Protein AF-A0A8W8JPR8-F1 (afdb_monomer_lite)

pLDDT: mean 75.09, std 22.69, range [20.78, 97.81]

Organism: Magallana gigas (NCBI:txid29159)

Radius of gyration: 31.52 Å; chains: 1; bounding box: 97×82×87 Å

InterPro domains:
  IPR027417 P-loop containing nucleoside triphosphate hydrolase [G3DSA:3.40.50.300] (199-331)
  IPR027417 P-loop containing nucleoside triphosphate hydrolase [SSF52540] (214-284)
  IPR049050 Novel STAND NTPase 3 [PF20720] (207-362)

Secondary structure (DSSP, 8-state):
-HHHHHHHHHTTS-PEESSSSS-EEEESS--SSHHHHHHHHHHTT-BTTB-EEEEEBTTSSSEEEEE-SSS--EEPTTEEEEE-TTT--EEEEE-TTSSS-S-SS-EEGGGGGGS---------S---------------------------------------------------------PPPPPPPPHHHHHHHHHHHHHHTT----HHHHHHHHHHTT-SEEEEEE-TTSSHHHHHHHHHHHHHHTTPEEEEESSHHHHHHHHHTSSSTTS-EEEEESSTT-SSS--HHHHHHHHHTHHHHHHHHHHS-EEEEEEEEHHHHT-TTGGGTTS-GGGEEETTSTTTSPPHHHHHHHHHHH--TT--THHHHHHHTT--SSHHHHHHHHHH-SGGGS-HHHHHHSHHHHHHHHHHHHHHH-HHHHHHHHHHHHTTT-EEGGGGGSTTHHHHHHHHHHHHTT--TT--HHHHHHHHHHTBTTTEEEETTEEEESSHHHHHHHHHHHHHH-HHHHHHHS-HHHHHHHEEETT--S---TT-EEES-HHHHHHHHHHHHTSTTHHHHHT-GGGGSTTSTTTSS-TT-HHHHHHT-HHHHHHHTT-HHHHHHHHHHHHHHHHHHHHHHT-

Foldseek 3Di:
DVVVVVLVVQVVPWDFDPQAPFTKTFDQWDDQDLVSLVSVCVSQVADQQFDWAWAAEPVNPTIMIDGHRHNWDKQAQQWGWYAYRNHRDIDIDRCVQFPAQGHRHIDIRSVSSVGTDDDDDDDPDDDDDDDDDDDDDDDDDDDDDDDDDDDDDDDDDDDDDDDDDDDDDDDDDDDDDDDDDDDDDDDDDDPVNVLVLVVLVVLLLLDDDFPLLVVLLVLQVPDQEAEEEEAFLLCLLNSLSNSLVVVVVVVEAEDEDAAVVRVLVVLVVVPHFVGQYEYEYEQNQDPPAGNVVRVVVCVVCVVVVVVCVVPGNHHYYHYHYPRRCPDPSNVVVCVPVSRYRHCCPPSNFQDLVNLVSLLVSLDDPDDPCPVCSVVLSPQRHSSSVLSQQCSQDVVSVPDSNCCSPPVLVVLLVVLVVCLPVPLLLNLLLQLCQLVVFKDQLVCCPPPDPSVVSSQVSCVVSVHDNPDRSVSNVVSQVNCDRNFWHDDPRIIGGPGVSSNLSSLLSCCLVCVLVCLQRGDLLCCLNAEDEPPPPDPDDVRHRYDPDPASNLVSLVVCCPHPCVLSSLSRPNLQDPVCLPPRDDPPQPLSNQCSPPCNSVVCVVPPVSSVVSSVVSVVVVVVVVVVVVD

Sequence (627 aa):
MGTLLFSILLLYESRKLEGYKFPVYSTEFCPRNQTEWDERSSAINCTETNGYMCLPNEQRTELIEFCYIDPFAWVEEGVCLYLIKGSSRINGYNCVQFISGCPTSSHRSSESYICLAADKRRSQENEYSERSPFIDRNTDSMEKGIGIDSAQGRASCKRSSDDDTHASGELKPFHEKNEQNKLDPIREESQLDQAVFEDWKDIDSKFIETNACKKVESLIQKENLVIVVGNSGSGKSATIQHIALKYRNEGWVVKKANELKDAIDAFKSNNVLENQTLFVLDDPIGKESFDEQAYKSWKIYEDDLKSCFKKFKCKMLFSCRKCVQSDKNAMGLFKNESNIVDIDADDCKLRYDEKRKIWNKYKSNNTSFEIYLTEIIKNDAYFPLLCKLFFSDEENQKDVLHFFKEPVEEFKKEIEYYKRSSKDKFCALVLLVLFNNELCVSDLQNEGNSEQMYKLALKLCGMEDCTAPSTIRGALETLHGSYVTKKGDSYQFCHDFVMEVTSYVFGTEYPKVMIQYADIGFLRKRVKLDGCNGQNDQMTIYISDLKVLTERLLKEIVGKDIFDVVLNPCLKLKYVSSDWCDKDDITGQYLLRKDNIVDNMYDLDSFFSLFVFCQVEELTREYNDTL

Structure (mmCIF, N/CA/C/O backbone):
data_AF-A0A8W8JPR8-F1
#
_entry.id   AF-A0A8W8JPR8-F1
#
loop_
_atom_site.group_PDB
_atom_site.id
_atom_site.type_symbol
_atom_site.label_atom_id
_atom_site.label_alt_id
_atom_site.label_comp_id
_atom_site.label_asym_id
_atom_site.label_entity_id
_atom_site.label_seq_id
_atom_site.pdbx_PDB_ins_code
_atom_site.Cartn_x
_atom_site.Cartn_y
_atom_site.Cartn_z
_atom_site.occupancy
_atom_site.B_iso_or_equiv
_atom_site.auth_seq_id
_atom_site.auth_comp_id
_atom_site.auth_asym_id
_atom_site.auth_atom_id
_atom_site.pdbx_PDB_model_num
ATOM 1 N N . MET A 1 1 ? -63.815 -26.150 -15.080 1.00 37.53 1 MET A N 1
ATOM 2 C CA . MET A 1 1 ? -63.724 -26.718 -13.714 1.00 37.53 1 MET A CA 1
ATOM 3 C C . MET A 1 1 ? -62.316 -27.226 -13.393 1.00 37.53 1 MET A C 1
ATOM 5 O O . MET A 1 1 ? -61.872 -26.963 -12.290 1.00 37.53 1 MET A O 1
ATOM 9 N N . GLY A 1 2 ? -61.587 -27.872 -14.320 1.00 38.06 2 GLY A N 1
ATOM 10 C CA . GLY A 1 2 ? -60.217 -28.363 -14.063 1.00 38.06 2 GLY A CA 1
ATOM 11 C C . GLY A 1 2 ? -59.108 -27.298 -13.974 1.00 38.06 2 GLY A C 1
ATOM 12 O O . GLY A 1 2 ? -58.177 -27.472 -13.202 1.00 38.06 2 GLY A O 1
ATOM 13 N N . THR A 1 3 ? -59.227 -26.168 -14.678 1.00 41.50 3 THR A N 1
ATOM 14 C CA . THR A 1 3 ? -58.217 -25.088 -14.663 1.00 41.50 3 THR A CA 1
ATOM 15 C C . THR A 1 3 ? -58.234 -24.232 -13.396 1.00 41.50 3 THR A C 1
ATOM 17 O O . THR A 1 3 ? -57.186 -23.750 -12.992 1.00 41.50 3 THR A O 1
ATOM 20 N N . LEU A 1 4 ? -59.388 -24.093 -12.729 1.00 38.59 4 LEU A N 1
ATOM 21 C CA . LEU A 1 4 ? -59.518 -23.320 -11.481 1.00 38.59 4 LEU A CA 1
ATOM 22 C C . LEU A 1 4 ? -59.048 -24.101 -10.238 1.00 38.59 4 LEU A C 1
ATOM 24 O O . LEU A 1 4 ? -58.713 -23.505 -9.223 1.00 38.59 4 LEU A O 1
ATOM 28 N N . LEU A 1 5 ? -59.044 -25.439 -10.306 1.00 38.81 5 LEU A N 1
ATOM 29 C CA . LEU A 1 5 ? -58.597 -26.307 -9.209 1.00 38.81 5 LEU A CA 1
ATOM 30 C C . LEU A 1 5 ? -57.065 -26.419 -9.152 1.00 38.81 5 LEU A C 1
ATOM 32 O O . LEU A 1 5 ? -56.518 -26.518 -8.060 1.00 38.81 5 LEU A O 1
ATOM 36 N N . PHE A 1 6 ? -56.373 -26.329 -10.294 1.00 43.84 6 PHE A N 1
ATOM 37 C CA . PHE A 1 6 ? -54.904 -26.351 -10.344 1.00 43.84 6 PHE A CA 1
ATOM 38 C C . PHE A 1 6 ? -54.276 -25.040 -9.834 1.00 43.84 6 PHE A C 1
ATOM 40 O O . PHE A 1 6 ? -53.294 -25.075 -9.097 1.00 43.84 6 PHE A O 1
ATOM 47 N N . SER A 1 7 ? -54.894 -23.887 -10.119 1.00 43.19 7 SER A N 1
ATOM 48 C CA . SER A 1 7 ? -54.434 -22.573 -9.628 1.00 43.19 7 SER A CA 1
ATOM 49 C C . SER A 1 7 ? -54.637 -22.383 -8.117 1.00 43.19 7 SER A C 1
ATOM 51 O O . SER A 1 7 ? -53.882 -21.651 -7.486 1.00 43.19 7 SER A O 1
ATOM 53 N N . ILE A 1 8 ? -55.614 -23.072 -7.511 1.00 45.66 8 ILE A N 1
ATOM 54 C CA . ILE A 1 8 ? -55.824 -23.078 -6.050 1.00 45.66 8 ILE A CA 1
ATOM 55 C C . ILE A 1 8 ? -54.847 -24.036 -5.340 1.00 45.66 8 ILE A C 1
ATOM 57 O O . ILE A 1 8 ? -54.476 -23.781 -4.197 1.00 45.66 8 ILE A O 1
ATOM 61 N N . LEU A 1 9 ? -54.392 -25.105 -6.008 1.00 44.94 9 LEU A N 1
ATOM 62 C CA . LEU A 1 9 ? -53.413 -26.050 -5.453 1.00 44.94 9 LEU A CA 1
ATOM 63 C C . LEU A 1 9 ? -51.983 -25.480 -5.427 1.00 44.94 9 LEU A C 1
ATOM 65 O O . LEU A 1 9 ? -51.290 -25.687 -4.437 1.00 44.94 9 LEU A O 1
ATOM 69 N N . LEU A 1 10 ? -51.566 -24.697 -6.431 1.00 47.81 10 LEU A N 1
ATOM 70 C CA . LEU A 1 10 ? -50.218 -24.098 -6.471 1.00 47.81 10 LEU A CA 1
ATOM 71 C C . LEU A 1 10 ? -49.982 -23.010 -5.403 1.00 47.81 10 LEU A C 1
ATOM 73 O O . LEU A 1 10 ? -48.853 -22.828 -4.961 1.00 47.81 10 LEU A O 1
ATOM 77 N N . LEU A 1 11 ? -51.032 -22.327 -4.929 1.00 46.94 11 LEU A N 1
ATOM 78 C CA . LEU A 1 11 ? -50.925 -21.349 -3.833 1.00 46.94 11 LEU A CA 1
ATOM 79 C C . LEU A 1 11 ? -50.975 -21.986 -2.431 1.00 46.94 11 LEU A C 1
ATOM 81 O O . LEU A 1 11 ? -50.699 -21.302 -1.446 1.00 46.94 11 LEU A O 1
ATOM 85 N N . TYR A 1 12 ? -51.332 -23.272 -2.309 1.00 47.97 12 TYR A N 1
ATOM 86 C CA . TYR A 1 12 ? -51.443 -23.939 -1.003 1.00 47.97 12 TYR A CA 1
ATOM 87 C C . TYR A 1 12 ? -50.077 -24.367 -0.433 1.00 47.97 12 TYR A C 1
ATOM 89 O O . TYR A 1 12 ? -49.952 -24.537 0.778 1.00 47.97 12 TYR A O 1
ATOM 97 N N . GLU A 1 13 ? -49.043 -24.476 -1.274 1.00 51.69 13 GLU A N 1
ATOM 98 C CA . GLU A 1 13 ? -47.676 -24.844 -0.863 1.00 51.69 13 GLU A CA 1
ATOM 99 C C . GLU A 1 13 ? -46.713 -23.646 -0.751 1.00 51.69 13 GLU A C 1
ATOM 101 O O . GLU A 1 13 ? -45.638 -23.765 -0.163 1.00 51.69 13 GLU A O 1
ATOM 106 N N . SER A 1 14 ? -47.094 -22.458 -1.234 1.00 65.94 14 SER A N 1
ATOM 107 C CA . SER A 1 14 ? -46.245 -21.263 -1.184 1.00 65.94 14 SER A CA 1
ATOM 108 C C . SER A 1 14 ? -46.446 -20.477 0.119 1.00 65.94 14 SER A C 1
ATOM 110 O O . SER A 1 14 ? -47.483 -19.839 0.332 1.00 65.94 14 SER A O 1
ATOM 112 N N . ARG A 1 15 ? -45.452 -20.477 1.015 1.00 82.81 15 ARG A N 1
ATOM 113 C CA . ARG A 1 15 ? -45.489 -19.690 2.256 1.00 82.81 15 ARG A CA 1
ATOM 114 C C . ARG A 1 15 ? -44.999 -18.271 1.984 1.00 82.81 15 ARG A C 1
ATOM 116 O O . ARG A 1 15 ? -43.867 -18.070 1.556 1.00 82.81 15 ARG A O 1
ATOM 123 N N . LYS A 1 16 ? -45.808 -17.263 2.319 1.00 89.62 16 LYS A N 1
ATOM 124 C CA . LYS A 1 16 ? -45.351 -15.865 2.314 1.00 89.62 16 LYS A CA 1
ATOM 125 C C . LYS A 1 16 ? -44.248 -15.661 3.360 1.00 89.62 16 LYS A C 1
ATOM 127 O O . LYS A 1 16 ? -44.416 -16.032 4.525 1.00 89.62 16 LYS A O 1
ATOM 132 N N . LEU A 1 17 ? -43.135 -15.064 2.947 1.00 90.62 17 LEU A N 1
ATOM 133 C CA . LEU A 1 17 ? -41.973 -14.808 3.790 1.00 90.62 17 LEU A CA 1
ATOM 134 C C . LEU A 1 17 ? -41.977 -13.370 4.322 1.00 90.62 17 LEU A C 1
ATOM 136 O O . LEU A 1 17 ? -42.262 -12.417 3.600 1.00 90.62 17 LEU A O 1
ATOM 140 N N . GLU A 1 18 ? -41.622 -13.217 5.597 1.00 90.81 18 GLU A N 1
ATOM 141 C CA . GLU A 1 18 ? -41.549 -11.918 6.274 1.00 90.81 18 GLU A CA 1
ATOM 142 C C . GLU A 1 18 ? -40.153 -11.294 6.178 1.00 90.81 18 GLU A C 1
ATOM 144 O O . GLU A 1 18 ? -39.142 -12.004 6.176 1.00 90.81 18 GLU A O 1
ATOM 149 N N . GLY A 1 19 ? -40.094 -9.959 6.190 1.00 87.31 19 GLY A N 1
ATOM 150 C CA . GLY A 1 19 ? -38.847 -9.181 6.203 1.00 87.31 19 GLY A CA 1
ATOM 151 C C . GLY A 1 19 ? -38.368 -8.678 4.838 1.00 87.31 19 GLY A C 1
ATOM 152 O O . GLY A 1 19 ? -37.255 -8.168 4.763 1.00 87.31 19 GLY A O 1
ATOM 153 N N . TYR A 1 20 ? -39.198 -8.802 3.799 1.00 91.81 20 TYR A N 1
ATOM 154 C CA . TYR A 1 20 ? -38.991 -8.207 2.476 1.00 91.81 20 TYR A CA 1
ATOM 155 C C . TYR A 1 20 ? -39.877 -6.961 2.292 1.00 91.81 20 TYR A C 1
ATOM 157 O O . TYR A 1 20 ? -40.916 -6.824 2.937 1.00 91.81 20 TYR A O 1
ATOM 165 N N . LYS A 1 21 ? -39.479 -6.043 1.405 1.00 91.62 21 LYS A N 1
ATOM 166 C CA . LYS A 1 21 ? -40.188 -4.783 1.108 1.00 91.62 21 LYS A CA 1
ATOM 167 C C . LYS A 1 21 ? -41.409 -4.956 0.200 1.00 91.62 21 LYS A C 1
ATOM 169 O O . LYS A 1 21 ? -42.202 -4.029 0.070 1.00 91.62 21 LYS A O 1
ATOM 174 N N . PHE A 1 22 ? -41.555 -6.120 -0.419 1.00 92.00 22 PHE A N 1
ATOM 175 C CA . PHE A 1 22 ? -42.687 -6.512 -1.256 1.00 92.00 22 PHE A CA 1
ATOM 176 C C . PHE A 1 22 ? -43.044 -7.983 -0.980 1.00 92.00 22 PHE A C 1
ATOM 178 O O . PHE A 1 22 ? -42.267 -8.677 -0.320 1.00 92.00 22 PHE A O 1
ATOM 185 N N . PRO A 1 23 ? -44.222 -8.471 -1.415 1.00 93.25 23 PRO A N 1
ATOM 186 C CA . PRO A 1 23 ? -44.606 -9.865 -1.219 1.00 93.25 23 PRO A CA 1
ATOM 187 C C . PRO A 1 23 ? -43.602 -10.830 -1.865 1.00 93.25 23 PRO A C 1
ATOM 189 O O . PRO A 1 23 ? -43.359 -10.761 -3.067 1.00 93.25 23 PRO A O 1
ATOM 192 N N . VAL A 1 24 ? -43.046 -11.726 -1.050 1.00 94.38 24 VAL A N 1
ATOM 193 C CA . VAL A 1 24 ? -42.142 -12.805 -1.465 1.00 94.38 24 VAL A CA 1
ATOM 194 C C . VAL A 1 24 ? -42.699 -14.116 -0.931 1.00 94.38 24 VAL A C 1
ATOM 196 O O . VAL A 1 24 ? -43.128 -14.183 0.226 1.00 94.38 24 VAL A O 1
ATOM 199 N N . TYR A 1 25 ? -42.687 -15.151 -1.761 1.00 93.62 25 TYR A N 1
ATOM 200 C CA . TYR A 1 25 ? -43.230 -16.465 -1.438 1.00 93.62 25 TYR A CA 1
ATOM 201 C C . TYR A 1 25 ? -42.140 -17.522 -1.578 1.00 93.62 25 TYR A C 1
ATOM 203 O O . TYR A 1 25 ? -41.337 -17.453 -2.503 1.00 93.62 25 TYR A O 1
ATOM 211 N N . SER A 1 26 ? -42.082 -18.485 -0.661 1.00 90.88 26 SER A N 1
ATOM 212 C CA . SER A 1 26 ? -41.212 -19.651 -0.809 1.00 90.88 26 SER A CA 1
ATOM 213 C C . SER A 1 26 ? -41.746 -20.577 -1.897 1.00 90.88 26 SER A C 1
ATOM 215 O O . SER A 1 26 ? -42.960 -20.726 -2.047 1.00 90.88 26 SER A O 1
ATOM 217 N N . THR A 1 27 ? -40.851 -21.266 -2.593 1.00 86.50 27 THR A N 1
ATOM 218 C CA . THR A 1 27 ? -41.206 -22.306 -3.556 1.00 86.50 27 THR A CA 1
ATOM 219 C C . THR A 1 27 ? -40.173 -23.429 -3.554 1.00 86.50 27 THR A C 1
ATOM 221 O O . THR A 1 27 ? -39.014 -23.210 -3.210 1.00 86.50 27 THR A O 1
ATOM 224 N N . GLU A 1 28 ? -40.578 -24.642 -3.923 1.00 81.31 28 GLU A N 1
ATOM 225 C CA . GLU A 1 28 ? -39.664 -25.788 -4.008 1.00 81.31 28 GLU A CA 1
ATOM 226 C C . GLU A 1 28 ? -38.867 -25.816 -5.318 1.00 81.31 28 GLU A C 1
ATOM 228 O O . GLU A 1 28 ? -37.748 -26.322 -5.356 1.00 81.31 28 GLU A O 1
ATOM 233 N N . PHE A 1 29 ? -39.418 -25.261 -6.399 1.00 82.50 29 PHE A N 1
ATOM 234 C CA . PHE A 1 29 ? -38.780 -25.230 -7.714 1.00 82.50 29 PHE A CA 1
ATOM 235 C C . PHE A 1 29 ? -39.170 -23.967 -8.475 1.00 82.50 29 PHE A C 1
ATOM 237 O O . PHE A 1 29 ? -40.261 -23.434 -8.284 1.00 82.50 29 PHE A O 1
ATOM 244 N N . CYS A 1 30 ? -38.299 -23.495 -9.366 1.00 86.12 30 CYS A N 1
ATOM 245 C CA . CYS A 1 30 ? -38.617 -22.408 -10.294 1.00 86.12 30 CYS A CA 1
ATOM 246 C C . CYS A 1 30 ? -39.366 -22.923 -11.535 1.00 86.12 30 CYS A C 1
ATOM 248 O O . CYS A 1 30 ? -39.294 -24.122 -11.820 1.00 86.12 30 CYS A O 1
ATOM 250 N N . PRO A 1 31 ? -40.097 -22.058 -12.270 1.00 85.25 31 PRO A N 1
ATOM 251 C CA . PRO A 1 31 ? -40.793 -22.465 -13.490 1.00 85.25 31 PRO A CA 1
ATOM 252 C C . PRO A 1 31 ? -39.848 -23.167 -14.473 1.00 85.25 31 PRO A C 1
ATOM 254 O O . PRO A 1 31 ? -38.724 -22.714 -14.679 1.00 85.25 31 PRO A O 1
ATOM 257 N N . ARG A 1 32 ? -40.298 -24.264 -15.086 1.00 79.94 32 ARG A N 1
ATOM 258 C CA . ARG A 1 32 ? -39.482 -25.111 -15.982 1.00 79.94 32 ARG A CA 1
ATOM 259 C C . ARG A 1 32 ? -39.692 -24.820 -17.463 1.00 79.94 32 ARG A C 1
ATOM 261 O O . ARG A 1 32 ? -38.974 -25.346 -18.307 1.00 79.94 32 ARG A O 1
ATOM 268 N N . ASN A 1 33 ? -40.705 -24.031 -17.793 1.00 80.12 33 ASN A N 1
ATOM 269 C CA . ASN A 1 33 ? -41.030 -23.618 -19.153 1.00 80.12 33 ASN A CA 1
ATOM 270 C C . ASN A 1 33 ? -41.839 -22.311 -19.127 1.00 80.12 33 ASN A C 1
ATOM 272 O O . ASN A 1 33 ? -42.305 -21.885 -18.069 1.00 80.12 33 ASN A O 1
ATOM 276 N N . GLN A 1 34 ? -42.025 -21.700 -20.301 1.00 82.12 34 GLN A N 1
ATOM 277 C CA . GLN A 1 34 ? -42.763 -20.441 -20.445 1.00 82.12 34 GLN A CA 1
ATOM 278 C C . GLN A 1 34 ? -44.205 -20.531 -19.920 1.00 82.12 34 GLN A C 1
ATOM 280 O O . GLN A 1 34 ? -44.670 -19.606 -19.270 1.00 82.12 34 GLN A O 1
ATOM 285 N N . THR A 1 35 ? -44.898 -21.653 -20.134 1.00 86.12 35 THR A N 1
ATOM 286 C CA . THR A 1 35 ? -46.281 -21.827 -19.662 1.00 86.12 35 THR A CA 1
ATOM 287 C C . THR A 1 35 ? -46.368 -21.807 -18.134 1.00 86.12 35 THR A C 1
ATOM 289 O O . THR A 1 35 ? -47.201 -21.093 -17.585 1.00 86.12 35 THR A O 1
ATOM 292 N N . GLU A 1 36 ? -45.477 -22.520 -17.434 1.00 86.12 36 GLU A N 1
ATOM 293 C CA . GLU A 1 36 ? -45.393 -22.468 -15.965 1.00 86.12 36 GLU A CA 1
ATOM 294 C C . GLU A 1 36 ? -45.008 -21.065 -15.470 1.00 86.12 36 GLU A C 1
ATOM 296 O O . GLU A 1 36 ? -45.475 -20.630 -14.417 1.00 86.12 36 GLU A O 1
ATOM 301 N N . TRP A 1 37 ? -44.159 -20.350 -16.217 1.00 88.69 37 TRP A N 1
ATOM 302 C CA . TRP A 1 37 ? -43.776 -18.977 -15.889 1.00 88.69 37 TRP A CA 1
ATOM 303 C C . TRP A 1 37 ? -44.984 -18.037 -15.981 1.00 88.69 37 TRP A C 1
ATOM 305 O O . TRP A 1 37 ? -45.250 -17.303 -15.032 1.00 88.69 37 TRP A O 1
ATOM 315 N N . ASP A 1 38 ? -45.761 -18.110 -17.067 1.00 86.12 38 ASP A N 1
ATOM 316 C CA . ASP A 1 38 ? -46.949 -17.276 -17.289 1.00 86.12 38 ASP A CA 1
ATOM 317 C C . ASP A 1 38 ? -48.027 -17.537 -16.225 1.00 86.12 38 ASP A C 1
ATOM 319 O O . ASP A 1 38 ? -48.625 -16.599 -15.684 1.00 86.12 38 ASP A O 1
ATOM 323 N N . GLU A 1 39 ? -48.249 -18.808 -15.874 1.00 88.88 39 GLU A N 1
ATOM 324 C CA . GLU A 1 39 ? -49.196 -19.212 -14.830 1.00 88.88 39 GLU A CA 1
ATOM 325 C C . GLU A 1 39 ? -48.789 -18.678 -13.451 1.00 88.88 39 GLU A C 1
ATOM 327 O O . GLU A 1 39 ? -49.629 -18.134 -12.729 1.00 88.88 39 GLU A O 1
ATOM 332 N N . ARG A 1 40 ? -47.505 -18.782 -13.085 1.00 88.44 40 ARG A N 1
ATOM 333 C CA . ARG A 1 40 ? -47.000 -18.342 -11.773 1.00 88.44 40 ARG A CA 1
ATOM 334 C C . ARG A 1 40 ? -46.888 -16.829 -11.663 1.00 88.44 40 ARG A C 1
ATOM 336 O O . ARG A 1 40 ? -47.297 -16.269 -10.649 1.00 88.44 40 ARG A O 1
ATOM 343 N N . SER A 1 41 ? -46.438 -16.170 -12.726 1.00 90.12 41 SER A N 1
ATOM 344 C CA . SER A 1 41 ? -46.458 -14.712 -12.869 1.00 90.12 41 SER A CA 1
ATOM 345 C C . SER A 1 41 ? -47.869 -14.158 -12.656 1.00 90.12 41 SER A C 1
ATOM 347 O O . SER A 1 41 ? -48.077 -13.270 -11.824 1.00 90.12 41 SER A O 1
ATOM 349 N N . SER A 1 42 ? -48.864 -14.771 -13.306 1.00 89.25 42 SER A N 1
ATOM 350 C CA . SER A 1 42 ? -50.276 -14.408 -13.145 1.00 89.25 42 SER A CA 1
ATOM 351 C C . SER A 1 42 ? -50.798 -14.690 -11.732 1.00 89.25 42 SER A C 1
ATOM 353 O O . SER A 1 42 ? -51.545 -13.881 -11.184 1.00 89.25 42 SER A O 1
ATOM 355 N N . ALA A 1 43 ? -50.396 -15.804 -11.109 1.00 88.19 43 ALA A N 1
ATOM 356 C CA . ALA A 1 43 ? -50.870 -16.206 -9.782 1.00 88.19 43 ALA A CA 1
ATOM 357 C C . ALA A 1 43 ? -50.479 -15.221 -8.665 1.00 88.19 43 ALA A C 1
ATOM 359 O O . ALA A 1 43 ? -51.253 -15.034 -7.723 1.00 88.19 43 ALA A O 1
ATOM 360 N N . ILE A 1 44 ? -49.318 -14.565 -8.774 1.00 90.25 44 ILE A N 1
ATOM 361 C CA . ILE A 1 44 ? -48.869 -13.537 -7.818 1.00 90.25 44 ILE A CA 1
ATOM 362 C C . ILE A 1 44 ? -49.046 -12.095 -8.329 1.00 90.25 44 ILE A C 1
ATOM 364 O O . ILE A 1 44 ? -48.582 -11.158 -7.680 1.00 90.25 44 ILE A O 1
ATOM 368 N N . ASN A 1 45 ? -49.798 -11.905 -9.422 1.00 91.06 45 ASN A N 1
ATOM 369 C CA . ASN A 1 45 ? -50.133 -10.615 -10.043 1.00 91.06 45 ASN A CA 1
ATOM 370 C C . ASN A 1 45 ? -48.914 -9.784 -10.490 1.00 91.06 45 ASN A C 1
ATOM 372 O O . ASN A 1 45 ? -48.887 -8.561 -10.307 1.00 91.06 45 ASN A O 1
ATOM 376 N N . CYS A 1 46 ? -47.908 -10.431 -11.075 1.00 90.69 46 CYS A N 1
ATOM 377 C CA . CYS A 1 46 ? -46.840 -9.715 -11.767 1.00 90.69 46 CYS A CA 1
ATOM 378 C C . CYS A 1 46 ? -47.346 -9.180 -13.117 1.00 90.69 46 CYS A C 1
ATOM 380 O O . CYS A 1 46 ? -48.267 -9.728 -13.723 1.00 90.69 46 CYS A O 1
ATOM 382 N N . THR A 1 47 ? -46.757 -8.086 -13.586 1.00 87.94 47 THR A N 1
ATOM 383 C CA . THR A 1 47 ? -47.107 -7.390 -14.834 1.00 87.94 47 THR A CA 1
ATOM 384 C C . THR A 1 47 ? -45.844 -7.115 -15.643 1.00 87.94 47 THR A C 1
ATOM 386 O O 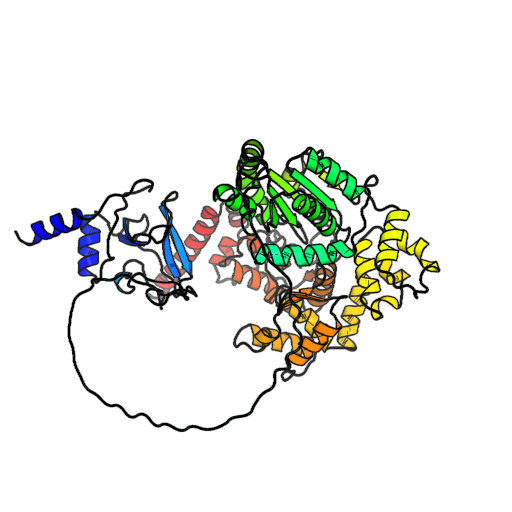. THR A 1 47 ? -44.730 -7.328 -15.168 1.00 87.94 47 THR A O 1
ATOM 389 N N . GLU A 1 48 ? -45.999 -6.580 -16.853 1.00 78.00 48 GLU A N 1
ATOM 390 C CA . GLU A 1 48 ? -44.870 -6.195 -17.710 1.00 78.00 48 GLU A CA 1
ATOM 391 C C . GLU A 1 48 ? -43.939 -5.156 -17.063 1.00 78.00 48 GLU A C 1
ATOM 393 O O . GLU A 1 48 ? -42.764 -5.094 -17.406 1.00 78.00 48 GLU A O 1
ATOM 398 N N . THR A 1 49 ? -44.431 -4.357 -16.108 1.00 80.94 49 THR A N 1
ATOM 399 C CA . THR A 1 49 ? -43.621 -3.351 -15.400 1.00 80.94 49 THR A CA 1
ATOM 400 C C . THR A 1 49 ? -43.052 -3.836 -14.068 1.00 80.94 49 THR A C 1
ATOM 402 O O . THR A 1 49 ? -42.186 -3.170 -13.518 1.00 80.94 49 THR A O 1
ATOM 405 N N . ASN A 1 50 ? -43.531 -4.964 -13.533 1.00 87.00 50 ASN A N 1
ATOM 406 C CA . ASN A 1 50 ? -43.023 -5.572 -12.301 1.00 87.00 50 ASN A CA 1
ATOM 407 C C . ASN A 1 50 ? -42.827 -7.082 -12.506 1.00 87.00 50 ASN A C 1
ATOM 409 O O . ASN A 1 50 ? -43.707 -7.893 -12.209 1.00 87.00 50 ASN A O 1
ATOM 413 N N . GLY A 1 51 ? -41.678 -7.440 -13.077 1.00 88.00 51 GLY A N 1
ATOM 414 C CA . GLY A 1 51 ? -41.426 -8.762 -13.633 1.00 88.00 51 GLY A CA 1
ATOM 415 C C . GLY A 1 51 ? -41.426 -9.874 -12.592 1.00 88.00 51 GLY A C 1
ATOM 416 O O . GLY A 1 51 ? -40.888 -9.717 -11.493 1.00 88.00 51 GLY A O 1
ATOM 417 N N . TYR A 1 52 ? -41.995 -11.024 -12.955 1.00 92.38 52 TYR A N 1
ATOM 418 C CA . TYR A 1 52 ? -41.890 -12.235 -12.148 1.00 92.38 52 TYR A CA 1
ATOM 419 C C . TYR A 1 52 ? -40.445 -12.733 -12.116 1.00 92.38 52 TYR A C 1
ATOM 421 O O . TYR A 1 52 ? -39.779 -12.848 -13.150 1.00 92.38 52 TYR A O 1
ATOM 429 N N . MET A 1 53 ? -39.975 -13.084 -10.923 1.00 90.69 53 MET A N 1
ATOM 430 C CA . MET A 1 53 ? -38.675 -13.704 -10.719 1.00 90.69 53 MET A CA 1
ATOM 431 C C . MET A 1 53 ? -38.788 -14.879 -9.762 1.00 90.69 53 MET A C 1
ATOM 433 O O . MET A 1 53 ? -39.525 -14.821 -8.780 1.00 90.69 53 MET A O 1
ATOM 437 N N . CYS A 1 54 ? -38.001 -15.918 -10.035 1.00 89.75 54 CYS A N 1
ATOM 438 C CA . CYS A 1 54 ? -37.777 -17.026 -9.120 1.00 89.75 54 CYS A CA 1
ATOM 439 C C . CYS A 1 54 ? -36.274 -17.220 -8.932 1.00 89.75 54 CYS A C 1
ATOM 441 O O . CYS A 1 54 ? -35.565 -17.504 -9.896 1.00 89.75 54 CYS A O 1
ATOM 443 N N . LEU A 1 55 ? -35.786 -17.002 -7.711 1.00 89.50 55 LEU A N 1
ATOM 444 C CA . LEU A 1 55 ? -34.363 -16.976 -7.364 1.00 89.50 55 LEU A CA 1
ATOM 445 C C . LEU A 1 55 ? -34.145 -17.577 -5.964 1.00 89.50 55 LEU A C 1
ATOM 447 O O . LEU A 1 55 ? -35.086 -17.648 -5.179 1.00 89.50 55 LEU A O 1
ATOM 451 N N . PRO A 1 56 ? -32.919 -17.974 -5.593 1.00 87.50 56 PRO A N 1
ATOM 452 C CA . PRO A 1 56 ? -32.582 -18.286 -4.207 1.00 87.50 56 PRO A CA 1
ATOM 453 C C . PRO A 1 56 ? -32.726 -17.079 -3.265 1.00 87.50 56 PRO A C 1
ATOM 455 O O . PRO A 1 56 ? -32.502 -15.924 -3.651 1.00 87.50 56 PRO A O 1
ATOM 458 N N . ASN A 1 57 ? -33.025 -17.347 -1.993 1.00 84.81 57 ASN A N 1
ATOM 459 C CA . ASN A 1 57 ? -32.905 -16.350 -0.929 1.00 84.81 57 ASN A CA 1
ATOM 460 C C . ASN A 1 57 ? -31.423 -15.983 -0.660 1.00 84.81 57 ASN A C 1
ATOM 462 O O . ASN A 1 57 ? -30.493 -16.647 -1.121 1.00 84.81 57 ASN A O 1
ATOM 466 N N . GLU A 1 58 ? -31.188 -14.933 0.131 1.00 86.44 58 GLU A N 1
ATOM 467 C CA . GLU A 1 58 ? -29.845 -14.445 0.496 1.00 86.44 58 GLU A CA 1
ATOM 468 C C . GLU A 1 58 ? -28.897 -15.522 1.047 1.00 86.44 58 GLU A C 1
ATOM 470 O O . GLU A 1 58 ? -27.692 -15.494 0.791 1.00 86.44 58 GLU A O 1
ATOM 475 N N . GLN A 1 59 ? -29.445 -16.500 1.768 1.00 82.56 59 GLN A N 1
ATOM 476 C CA . GLN A 1 59 ? -28.691 -17.588 2.393 1.00 82.56 59 GLN A CA 1
ATOM 477 C C . GLN A 1 59 ? -28.546 -18.817 1.486 1.00 82.56 59 GLN A C 1
ATOM 479 O O . GLN A 1 59 ? -27.809 -19.736 1.834 1.00 82.56 59 GLN A O 1
ATOM 484 N N . ARG A 1 60 ? -29.209 -18.825 0.321 1.00 82.00 60 ARG A N 1
ATOM 485 C CA . ARG A 1 60 ? -29.280 -19.936 -0.644 1.00 82.00 60 ARG A CA 1
ATOM 486 C C . ARG A 1 60 ? -29.817 -21.223 -0.021 1.00 82.00 60 ARG A C 1
ATOM 488 O O . ARG A 1 60 ? -29.396 -22.315 -0.385 1.00 82.00 60 ARG A O 1
ATOM 495 N N . THR A 1 61 ? -30.718 -21.080 0.945 1.00 80.38 61 THR A N 1
ATOM 496 C CA . THR A 1 61 ? -31.330 -22.195 1.676 1.00 80.38 61 THR A CA 1
ATOM 497 C C . THR A 1 61 ? -32.708 -22.566 1.140 1.00 80.38 61 THR A C 1
ATOM 499 O O . THR A 1 61 ? -33.144 -23.692 1.351 1.00 80.38 61 THR A O 1
ATOM 502 N N . GLU A 1 62 ? -33.386 -21.651 0.443 1.00 83.31 62 GLU A N 1
ATOM 503 C CA . GLU A 1 62 ? -34.688 -21.888 -0.187 1.00 83.31 62 GLU A CA 1
ATOM 504 C C . GLU A 1 62 ? -34.819 -21.075 -1.486 1.00 83.31 62 GLU A C 1
ATOM 506 O O . GLU A 1 62 ? -34.171 -20.029 -1.641 1.00 83.31 62 GLU A O 1
ATOM 511 N N . LEU A 1 63 ? -35.654 -21.550 -2.414 1.00 88.19 63 LEU A N 1
ATOM 512 C CA . LEU A 1 63 ? -36.072 -20.780 -3.584 1.00 88.19 63 LEU A CA 1
ATOM 513 C C . LEU A 1 63 ? -37.278 -19.919 -3.226 1.00 88.19 63 LEU A C 1
ATOM 515 O O . LEU A 1 63 ? -38.137 -20.296 -2.425 1.00 88.19 63 LEU A O 1
ATOM 519 N N . ILE A 1 64 ? -37.333 -18.743 -3.832 1.00 91.88 64 ILE A N 1
ATOM 520 C CA . ILE A 1 64 ? -38.378 -17.759 -3.603 1.00 91.88 64 ILE A CA 1
ATOM 521 C C . ILE A 1 64 ? -38.866 -17.190 -4.926 1.00 91.88 64 ILE A C 1
ATOM 523 O O . ILE A 1 64 ? -38.094 -17.040 -5.871 1.00 91.88 64 ILE A O 1
ATOM 527 N N . GLU A 1 65 ? -40.139 -16.827 -4.966 1.00 93.56 65 GLU A N 1
ATOM 528 C CA . GLU A 1 65 ? -40.772 -16.162 -6.095 1.00 93.56 65 GLU A CA 1
ATOM 529 C C . GLU A 1 65 ? -41.438 -14.849 -5.681 1.00 93.56 65 GLU A C 1
ATOM 531 O O . GLU A 1 65 ? -41.972 -14.714 -4.573 1.00 93.56 65 GLU A O 1
ATOM 536 N N . PHE A 1 66 ? -41.353 -13.850 -6.557 1.00 94.06 66 PHE A N 1
ATOM 537 C CA . PHE A 1 66 ? -41.818 -12.490 -6.291 1.00 94.06 66 PHE A CA 1
ATOM 538 C C . PHE A 1 66 ? -41.974 -11.676 -7.580 1.00 94.06 66 PHE A C 1
ATOM 540 O O . PHE A 1 66 ? -41.392 -12.011 -8.611 1.00 94.06 66 PHE A O 1
ATOM 547 N N . CYS A 1 67 ? -42.722 -10.572 -7.499 1.00 94.06 67 CYS A N 1
ATOM 548 C CA . CYS A 1 67 ? -42.741 -9.541 -8.538 1.00 94.06 67 CYS A CA 1
ATOM 549 C C . CYS A 1 67 ? -41.716 -8.468 -8.186 1.00 94.06 67 CYS A C 1
ATOM 551 O O . CYS A 1 67 ? -41.833 -7.812 -7.145 1.00 94.06 67 CYS A O 1
ATOM 553 N N . TYR A 1 68 ? -40.702 -8.306 -9.024 1.00 92.69 68 TYR A N 1
ATOM 554 C CA . TYR A 1 68 ? -39.658 -7.317 -8.809 1.00 92.69 68 TYR A CA 1
ATOM 555 C C . TYR A 1 68 ? -40.057 -5.956 -9.369 1.00 92.69 68 TYR A C 1
ATOM 557 O O . TYR A 1 68 ? -40.940 -5.865 -10.209 1.00 92.69 68 TYR A O 1
ATOM 565 N N . ILE A 1 69 ? -39.416 -4.889 -8.897 1.00 86.94 69 ILE A N 1
ATOM 566 C CA . ILE A 1 69 ? -39.709 -3.522 -9.357 1.00 86.94 69 ILE A CA 1
ATOM 567 C C . ILE A 1 69 ? -39.322 -3.280 -10.823 1.00 86.94 69 ILE A C 1
ATOM 569 O O . ILE A 1 69 ? -39.860 -2.361 -11.428 1.00 86.94 69 ILE A O 1
ATOM 573 N N . ASP A 1 70 ? -38.431 -4.109 -11.373 1.00 85.50 70 ASP A N 1
ATOM 574 C CA . ASP A 1 70 ? -37.998 -4.044 -12.767 1.00 85.50 70 ASP A CA 1
ATOM 575 C C . ASP A 1 70 ? -38.663 -5.155 -13.608 1.00 85.50 70 ASP A C 1
ATOM 577 O O . ASP A 1 70 ? -38.922 -6.247 -13.086 1.00 85.50 70 ASP A O 1
ATOM 581 N N . PRO A 1 71 ? -38.902 -4.935 -14.917 1.00 83.56 71 PRO A N 1
ATOM 582 C CA . PRO A 1 71 ? -39.482 -5.932 -15.828 1.00 83.56 71 PRO A CA 1
ATOM 583 C C . PRO A 1 71 ? -38.687 -7.242 -15.926 1.00 83.56 71 PRO A C 1
ATOM 585 O O . PRO A 1 71 ? -39.256 -8.315 -16.112 1.00 83.56 71 PRO A O 1
ATOM 588 N N . PHE A 1 72 ? -37.361 -7.158 -15.829 1.00 84.88 72 PHE A N 1
ATOM 589 C CA . PHE A 1 72 ? -36.439 -8.290 -15.809 1.00 84.88 72 PHE A CA 1
ATOM 590 C C . PHE A 1 72 ? -35.085 -7.839 -15.245 1.00 84.88 72 PHE A C 1
ATOM 592 O O . PHE A 1 72 ? -34.775 -6.650 -15.223 1.00 84.88 72 PHE A O 1
ATOM 599 N N . ALA A 1 73 ? -34.260 -8.795 -14.826 1.00 84.69 73 ALA A N 1
ATOM 600 C CA . ALA A 1 73 ? -32.850 -8.591 -14.520 1.00 84.69 73 ALA A CA 1
ATOM 601 C C . ALA A 1 73 ? -31.991 -9.260 -15.600 1.00 84.69 73 ALA A C 1
ATOM 603 O O . ALA A 1 73 ? -32.346 -10.325 -16.108 1.00 84.69 73 ALA A O 1
ATOM 604 N N . TRP A 1 74 ? -30.863 -8.648 -15.951 1.00 84.38 74 TRP A N 1
ATOM 605 C CA . TRP A 1 74 ? -29.849 -9.305 -16.773 1.00 84.38 74 TRP A CA 1
ATOM 606 C C . TRP A 1 74 ? -29.048 -10.282 -15.913 1.00 84.38 74 TRP A C 1
ATOM 608 O O . TRP A 1 74 ? -28.508 -9.906 -14.873 1.00 84.38 74 TRP A O 1
ATOM 618 N N . VAL A 1 75 ? -28.997 -11.540 -16.343 1.00 84.25 75 VAL A N 1
ATOM 619 C CA . VAL A 1 75 ? -28.180 -12.591 -15.739 1.00 84.25 75 VAL A CA 1
ATOM 620 C C . VAL A 1 75 ? -26.929 -12.734 -16.595 1.00 84.25 75 VAL A C 1
ATOM 622 O O . VAL A 1 75 ? -27.039 -13.023 -17.784 1.00 84.25 75 VAL A O 1
ATOM 625 N N . GLU A 1 76 ? -25.754 -12.512 -16.013 1.00 84.94 76 GLU A N 1
ATOM 626 C CA . GLU A 1 76 ? -24.470 -12.693 -16.698 1.00 84.94 76 GLU A CA 1
ATOM 627 C C . GLU A 1 76 ? -24.024 -14.162 -16.678 1.00 84.94 76 GLU A C 1
ATOM 629 O O . GLU A 1 76 ? -24.320 -14.912 -15.742 1.00 84.94 76 GLU A O 1
ATOM 634 N N . GLU A 1 77 ? -23.273 -14.576 -17.700 1.00 85.81 77 GLU A N 1
ATOM 635 C CA . GLU A 1 77 ? -22.562 -15.857 -17.689 1.00 85.81 77 GLU A CA 1
ATOM 636 C C . GLU A 1 77 ? -21.685 -15.991 -16.430 1.00 85.81 77 GLU A C 1
ATOM 638 O O . GLU A 1 77 ? -20.956 -15.076 -16.049 1.00 85.81 77 GLU A O 1
ATOM 643 N N . GLY A 1 78 ? -21.759 -17.140 -15.756 1.00 82.38 78 GLY A N 1
ATOM 644 C CA . GLY A 1 78 ? -20.989 -17.399 -14.542 1.00 82.38 78 GLY A CA 1
ATOM 645 C C . GLY A 1 78 ? -21.541 -16.748 -13.265 1.00 82.38 78 GLY A C 1
ATOM 646 O O . GLY A 1 78 ? -20.928 -16.909 -12.203 1.00 82.38 78 GLY A O 1
ATOM 647 N N . VAL A 1 79 ? -22.683 -16.047 -13.322 1.00 83.56 79 VAL A N 1
ATOM 648 C CA . VAL A 1 79 ? -23.275 -15.328 -12.181 1.00 83.56 79 VAL A CA 1
ATOM 649 C C . VAL A 1 79 ? -24.697 -15.807 -11.885 1.00 83.56 79 VAL A C 1
ATOM 651 O O . VAL A 1 79 ? -25.589 -15.726 -12.719 1.00 83.56 79 VAL A O 1
ATOM 654 N N . CYS A 1 80 ? -24.944 -16.234 -10.647 1.00 84.94 80 CYS A N 1
ATOM 655 C CA . CYS A 1 80 ? -26.287 -16.546 -10.154 1.00 84.94 80 CYS A CA 1
ATOM 656 C C . CYS A 1 80 ? -26.848 -15.374 -9.345 1.00 84.94 80 CYS A C 1
ATOM 658 O O . CYS A 1 80 ? -26.166 -14.830 -8.473 1.00 84.94 80 CYS A O 1
ATOM 660 N N . LEU A 1 81 ? -28.113 -15.030 -9.582 1.00 88.69 81 LEU A N 1
ATOM 661 C CA . LEU A 1 81 ? -28.809 -13.974 -8.848 1.00 88.69 81 LEU A CA 1
ATOM 662 C C . LEU A 1 81 ? -29.461 -14.506 -7.561 1.00 88.69 81 LEU A C 1
ATOM 664 O O . LEU A 1 81 ? -29.823 -15.677 -7.475 1.00 88.69 81 LEU A O 1
ATOM 668 N N . TYR A 1 82 ? -29.626 -13.642 -6.562 1.00 89.81 82 TYR A N 1
ATOM 669 C CA . TYR A 1 82 ? -30.364 -13.907 -5.323 1.00 89.81 82 TYR A CA 1
ATOM 670 C C . TYR A 1 82 ? -30.996 -12.620 -4.774 1.00 89.81 82 TYR A C 1
ATOM 672 O O . TYR A 1 82 ? -30.545 -11.517 -5.093 1.00 89.81 82 TYR A O 1
ATOM 680 N N . LEU A 1 83 ? -32.020 -12.740 -3.921 1.00 90.44 83 LEU A N 1
ATOM 681 C CA . LEU A 1 83 ? -32.672 -11.580 -3.297 1.00 90.44 83 LEU A CA 1
ATOM 682 C C . LEU A 1 83 ? -32.151 -11.332 -1.875 1.00 90.44 83 LEU A C 1
ATOM 684 O O . LEU A 1 83 ? -32.309 -12.176 -0.989 1.00 90.44 83 LEU A O 1
ATOM 688 N N . ILE A 1 84 ? -31.595 -10.142 -1.635 1.00 89.12 84 ILE A N 1
ATOM 689 C CA . ILE A 1 84 ? -31.196 -9.685 -0.296 1.00 89.12 84 ILE A CA 1
ATOM 690 C C . ILE A 1 84 ? -32.448 -9.396 0.529 1.00 89.12 84 ILE A C 1
ATOM 692 O O . ILE A 1 84 ? -33.309 -8.630 0.096 1.00 89.12 84 ILE A O 1
ATOM 696 N N . LYS A 1 85 ? -32.545 -9.935 1.748 1.00 90.06 85 LYS A N 1
ATOM 697 C CA . LYS A 1 85 ? -33.773 -9.835 2.548 1.00 90.06 85 LYS A CA 1
ATOM 698 C C . LYS A 1 85 ? -34.104 -8.395 2.943 1.00 90.06 85 LYS A C 1
ATOM 700 O O . LYS A 1 85 ? -35.138 -7.863 2.543 1.00 90.06 85 LYS A O 1
ATOM 705 N N . GLY A 1 86 ? -33.188 -7.728 3.648 1.00 81.75 86 GLY A N 1
ATOM 706 C CA . GLY A 1 86 ? -33.447 -6.408 4.241 1.00 81.75 86 GLY A CA 1
ATOM 707 C C . GLY A 1 86 ? -33.636 -5.269 3.231 1.00 81.75 86 GLY A C 1
ATOM 708 O O . GLY A 1 86 ? -34.459 -4.378 3.438 1.00 81.75 86 GLY A O 1
ATOM 709 N N . SER A 1 87 ? -32.893 -5.281 2.121 1.00 89.00 87 SER A N 1
ATOM 710 C CA . SER A 1 87 ? -33.035 -4.266 1.069 1.00 89.00 87 SER A CA 1
ATOM 711 C C . SER A 1 87 ? -34.068 -4.646 0.010 1.00 89.00 87 SER A C 1
ATOM 713 O O . SER A 1 87 ? -34.578 -3.738 -0.650 1.00 89.00 87 SER A O 1
ATOM 715 N N . SER A 1 88 ? -34.372 -5.945 -0.126 1.00 89.94 88 SER A N 1
ATOM 716 C CA . SER A 1 88 ? -35.159 -6.533 -1.218 1.00 89.94 88 SER A CA 1
ATOM 717 C C . SER A 1 88 ? -34.637 -6.127 -2.594 1.00 89.94 88 SER A C 1
ATOM 719 O O . SER A 1 88 ? -35.412 -5.877 -3.509 1.00 89.94 88 SER A O 1
ATOM 721 N N . ARG A 1 89 ? -33.306 -6.036 -2.715 1.00 91.06 89 ARG A N 1
ATOM 722 C CA . ARG A 1 89 ? -32.598 -5.834 -3.980 1.00 91.06 89 ARG A CA 1
ATOM 723 C C . ARG A 1 89 ? -31.960 -7.134 -4.437 1.00 91.06 89 ARG A C 1
ATOM 725 O O . ARG A 1 89 ? -31.491 -7.926 -3.614 1.00 91.06 89 ARG A O 1
ATOM 732 N N . ILE A 1 90 ? -31.942 -7.321 -5.747 1.00 88.38 90 ILE A N 1
ATOM 733 C CA . ILE A 1 90 ? -31.244 -8.432 -6.382 1.00 88.38 90 ILE A CA 1
ATOM 734 C C . ILE A 1 90 ? -29.742 -8.177 -6.316 1.00 88.38 90 ILE A C 1
ATOM 736 O O . ILE A 1 90 ? -29.286 -7.044 -6.467 1.00 88.38 90 ILE A O 1
ATOM 740 N N . ASN A 1 91 ? -28.980 -9.236 -6.078 1.00 87.06 91 ASN A N 1
ATOM 741 C CA . ASN A 1 91 ? -27.531 -9.226 -6.175 1.00 87.06 91 ASN A CA 1
ATOM 742 C C . ASN A 1 91 ? -27.046 -10.510 -6.860 1.00 87.06 91 ASN A C 1
ATOM 744 O O . ASN A 1 91 ? -27.785 -11.491 -6.936 1.00 87.06 91 ASN A O 1
ATOM 748 N N . GLY A 1 92 ? -25.817 -10.494 -7.364 1.00 86.38 92 GLY A N 1
ATOM 749 C CA . GLY A 1 92 ? -25.182 -11.621 -8.035 1.00 86.38 92 GLY A CA 1
ATOM 750 C C . GLY A 1 92 ? -24.092 -12.266 -7.184 1.00 86.38 92 GLY A C 1
ATOM 751 O O . GLY A 1 92 ? -23.499 -11.643 -6.304 1.00 86.38 92 GLY A O 1
ATOM 752 N N . TYR A 1 93 ? -23.797 -13.531 -7.457 1.00 81.69 93 TYR A N 1
ATOM 753 C CA . TYR A 1 93 ? -22.572 -14.176 -6.997 1.00 81.69 93 TYR A CA 1
ATOM 754 C C . TYR A 1 93 ? -21.971 -15.040 -8.102 1.00 81.69 93 TYR A C 1
ATOM 756 O O . TYR A 1 93 ? -22.697 -15.671 -8.867 1.00 81.69 93 TYR A O 1
ATOM 764 N N . ASN A 1 94 ? -20.640 -15.123 -8.134 1.00 84.06 94 ASN A N 1
ATOM 765 C CA . ASN A 1 94 ? -19.934 -16.002 -9.059 1.00 84.06 94 ASN A CA 1
ATOM 766 C C . ASN A 1 94 ? -20.206 -17.475 -8.705 1.00 84.06 94 ASN A C 1
ATOM 768 O O . ASN A 1 94 ? -19.869 -17.936 -7.608 1.00 84.06 94 ASN A O 1
ATOM 772 N N . CYS A 1 95 ? -20.833 -18.195 -9.630 1.00 80.25 95 CYS A N 1
ATOM 773 C CA . CYS A 1 95 ? -21.238 -19.587 -9.477 1.00 80.25 95 CYS A CA 1
ATOM 774 C C . CYS A 1 95 ? -20.415 -20.557 -10.328 1.00 80.25 95 CYS A C 1
ATOM 776 O O . CYS A 1 95 ? -20.755 -21.734 -10.361 1.00 80.25 95 CYS A O 1
ATOM 778 N N . VAL A 1 96 ? -19.337 -20.119 -10.991 1.00 81.56 96 VAL A N 1
ATOM 779 C CA . VAL A 1 96 ? -18.567 -20.943 -11.951 1.00 81.56 96 VAL A CA 1
ATOM 780 C C . VAL A 1 96 ? -18.044 -22.242 -11.321 1.00 81.56 96 VAL A C 1
ATOM 782 O O . VAL A 1 96 ? -17.852 -23.245 -11.998 1.00 81.56 96 VAL A O 1
ATOM 785 N N . GLN A 1 97 ? -17.856 -22.258 -10.000 1.00 78.25 97 GLN A N 1
ATOM 786 C CA . GLN A 1 97 ? -17.426 -23.441 -9.250 1.00 78.25 97 GLN A CA 1
ATOM 787 C C . GLN A 1 97 ? -18.557 -24.432 -8.911 1.00 78.25 97 GLN A C 1
ATOM 789 O O . GLN A 1 97 ? -18.312 -25.422 -8.218 1.00 78.25 97 GLN A O 1
ATOM 794 N N . PHE A 1 98 ? -19.800 -24.163 -9.313 1.00 72.38 98 PHE A N 1
ATOM 795 C CA . PHE A 1 98 ? -20.941 -25.033 -9.035 1.00 72.38 98 PHE A CA 1
ATOM 796 C C . PHE A 1 98 ? -20.966 -26.192 -10.029 1.00 72.38 98 PHE A C 1
ATOM 798 O O . PHE A 1 98 ? -20.658 -26.024 -11.204 1.00 72.38 98 PHE A O 1
ATOM 805 N N . ILE A 1 99 ? -21.361 -27.375 -9.556 1.00 66.44 99 ILE A N 1
ATOM 806 C CA . ILE A 1 99 ? -21.425 -28.590 -10.384 1.00 66.44 99 ILE A CA 1
ATOM 807 C C . ILE A 1 99 ? -22.495 -28.448 -11.479 1.00 66.44 99 ILE A C 1
ATOM 809 O O . ILE A 1 99 ? -22.325 -28.949 -12.588 1.00 66.44 99 ILE A O 1
ATOM 813 N N . SER A 1 100 ? -23.591 -27.753 -11.174 1.00 68.38 100 SER A N 1
ATOM 814 C CA . SER A 1 100 ? -24.690 -27.493 -12.101 1.00 68.38 100 SER A CA 1
ATOM 815 C C . SER A 1 100 ? -25.493 -26.265 -11.672 1.00 68.38 100 SER A C 1
ATOM 817 O O . SER A 1 100 ? -25.498 -25.891 -10.497 1.00 68.38 100 SER A O 1
ATOM 819 N N . GLY A 1 101 ? -26.209 -25.662 -12.622 1.00 71.94 101 GLY A N 1
ATOM 820 C CA . GLY A 1 101 ? -27.128 -24.551 -12.361 1.00 71.94 101 GLY A CA 1
ATOM 821 C C . GLY A 1 101 ? -26.505 -23.158 -12.384 1.00 71.94 101 GLY A C 1
ATOM 822 O O . GLY A 1 101 ? -27.200 -22.189 -12.098 1.00 71.94 101 GLY A O 1
ATOM 823 N N . CYS A 1 102 ? -25.220 -23.050 -12.727 1.00 79.81 102 CYS A N 1
ATOM 824 C CA . CYS A 1 102 ? -24.608 -21.767 -13.049 1.00 79.81 102 CYS A CA 1
ATOM 825 C C . CYS A 1 102 ? -24.883 -21.410 -14.521 1.00 79.81 102 CYS A C 1
ATOM 827 O O . CYS A 1 102 ? -24.690 -22.279 -15.378 1.00 79.81 102 CYS A O 1
ATOM 829 N N . PRO A 1 103 ? -25.313 -20.176 -14.836 1.00 80.31 103 PRO A N 1
ATOM 830 C CA . PRO A 1 103 ? -25.533 -19.740 -16.211 1.00 80.31 103 PRO A CA 1
ATOM 831 C C . PRO A 1 103 ? -24.290 -19.896 -17.087 1.00 80.31 103 PRO A C 1
ATOM 833 O O . PRO A 1 103 ? -23.226 -19.381 -16.752 1.00 80.31 103 PRO A O 1
ATOM 836 N N . THR A 1 104 ? -24.436 -20.566 -18.231 1.00 80.31 104 THR A N 1
ATOM 837 C CA . THR A 1 104 ? -23.372 -20.737 -19.242 1.00 80.31 104 THR A CA 1
ATOM 838 C C . THR A 1 104 ? -23.434 -19.698 -20.364 1.00 80.31 104 THR A C 1
ATOM 840 O O . THR A 1 104 ? -22.643 -19.753 -21.295 1.00 80.31 104 THR A O 1
ATOM 843 N N . SER A 1 105 ? -24.411 -18.793 -20.318 1.00 82.38 105 SER A N 1
ATOM 844 C CA . SER A 1 105 ? -24.552 -17.662 -21.232 1.00 82.38 105 SER A CA 1
ATOM 845 C C . SER A 1 105 ? -25.406 -16.580 -20.582 1.00 82.38 105 SER A C 1
ATOM 847 O O . SER A 1 105 ? -26.321 -16.886 -19.805 1.00 82.38 105 SER A O 1
ATOM 849 N N . SER A 1 106 ? -25.152 -15.323 -20.933 1.00 83.62 106 SER A N 1
ATOM 850 C CA . SER A 1 106 ? -25.967 -14.208 -20.456 1.00 83.62 106 SER A CA 1
ATOM 851 C C . SER A 1 106 ? -27.388 -14.270 -21.030 1.00 83.62 106 SER A C 1
ATOM 853 O O . SER A 1 106 ? -27.566 -14.530 -22.219 1.00 83.62 106 SER A O 1
ATOM 855 N N . HIS A 1 107 ? -28.401 -14.044 -20.195 1.00 82.00 107 HIS A N 1
ATOM 856 C CA . HIS A 1 107 ? -29.820 -14.131 -20.563 1.00 82.00 107 HIS A CA 1
ATOM 857 C C . HIS A 1 107 ? -30.686 -13.246 -19.653 1.00 82.00 107 HIS A C 1
ATOM 859 O O . HIS A 1 107 ? -30.205 -12.680 -18.667 1.00 82.00 107 HIS A O 1
ATOM 865 N N . ARG A 1 108 ? -31.976 -13.093 -19.972 1.00 83.38 108 ARG A N 1
ATOM 866 C CA . ARG A 1 108 ? -32.910 -12.330 -19.124 1.00 83.38 108 ARG A CA 1
ATOM 867 C C . ARG A 1 108 ? -33.457 -13.202 -18.002 1.00 83.38 108 ARG A C 1
ATOM 869 O O . ARG A 1 108 ? -33.735 -14.375 -18.208 1.00 83.38 108 ARG A O 1
ATOM 876 N N . SER A 1 109 ? -33.753 -12.621 -16.843 1.00 77.75 109 SER A N 1
ATOM 877 C CA . SER A 1 109 ? -34.373 -13.356 -15.730 1.00 77.75 109 SER A CA 1
ATOM 878 C C . SER A 1 109 ? -35.781 -13.889 -16.046 1.00 77.75 109 SER A C 1
ATOM 880 O O . SER A 1 109 ? -36.295 -14.764 -15.354 1.00 77.75 109 SER A O 1
ATOM 882 N N . SER A 1 110 ? -36.436 -13.355 -17.079 1.00 72.56 110 SER A N 1
ATOM 883 C CA . SER A 1 110 ? -37.688 -13.894 -17.627 1.00 72.56 110 SER A CA 1
ATOM 884 C C . SER A 1 110 ? -37.487 -15.226 -18.358 1.00 72.56 110 SER A C 1
ATOM 886 O O . SER A 1 110 ? -38.434 -15.974 -18.556 1.00 72.56 110 SER A O 1
ATOM 888 N N . GLU A 1 111 ? -36.248 -15.537 -18.733 1.00 71.50 111 GLU A N 1
ATOM 889 C CA . GLU A 1 111 ? -35.822 -16.763 -19.411 1.00 71.50 111 GLU A CA 1
ATOM 890 C C . GLU A 1 111 ? -35.170 -17.748 -18.420 1.00 71.50 111 GLU A C 1
ATOM 892 O O . GLU A 1 111 ? -34.643 -18.783 -18.819 1.00 71.50 111 GLU A O 1
ATOM 897 N N . SER A 1 112 ? -35.224 -17.466 -17.109 1.00 60.94 112 SER A N 1
ATOM 898 C CA . SER A 1 112 ? -34.562 -18.255 -16.055 1.00 60.94 112 SER A CA 1
ATOM 899 C C . SER A 1 112 ? -34.998 -19.723 -15.974 1.00 60.94 112 SER A C 1
ATOM 901 O O . SER A 1 112 ? -34.315 -20.512 -15.330 1.00 60.94 112 SER A O 1
ATOM 903 N N . TYR A 1 113 ? -36.078 -20.134 -16.650 1.00 58.03 113 TYR A N 1
ATOM 904 C CA . TYR A 1 113 ? -36.427 -21.553 -16.822 1.00 58.03 113 TYR A CA 1
ATOM 905 C C . TYR A 1 113 ? -35.359 -22.355 -17.593 1.00 58.03 113 TYR A C 1
ATOM 907 O O . TYR A 1 113 ? -35.396 -23.584 -17.603 1.00 58.03 113 TYR A O 1
ATOM 915 N N . ILE A 1 114 ? -34.394 -21.677 -18.221 1.00 48.53 114 ILE A N 1
ATOM 916 C CA . ILE A 1 114 ? -33.239 -22.274 -18.902 1.00 48.53 114 ILE A CA 1
ATOM 917 C C . ILE A 1 114 ? -32.165 -22.748 -17.896 1.00 48.53 114 ILE A C 1
ATOM 919 O O . ILE A 1 114 ? -31.373 -23.632 -18.222 1.00 48.53 114 ILE A O 1
ATOM 923 N N . CYS A 1 115 ? -32.158 -22.238 -16.655 1.00 50.03 115 CYS A N 1
ATOM 924 C CA . CYS A 1 115 ? -31.181 -22.595 -15.619 1.00 50.03 115 CYS A CA 1
ATOM 925 C C . CYS A 1 115 ? -31.854 -23.246 -14.393 1.00 50.03 115 CYS A C 1
ATOM 927 O O . CYS A 1 115 ? -32.523 -22.587 -13.602 1.00 50.03 115 CYS A O 1
ATOM 929 N N . LEU A 1 116 ? -31.640 -24.551 -14.190 1.00 47.16 116 LEU A N 1
ATOM 930 C CA . LEU A 1 116 ? -32.085 -25.272 -12.986 1.00 47.16 116 LEU A CA 1
ATOM 931 C C . LEU A 1 116 ? -31.201 -24.911 -11.777 1.00 47.16 116 LEU A C 1
ATOM 933 O O . LEU A 1 116 ? -29.984 -25.056 -11.843 1.00 47.16 116 LEU A O 1
ATOM 937 N N . ALA A 1 117 ? -31.788 -24.487 -10.656 1.00 43.50 117 ALA A N 1
ATOM 938 C CA . ALA A 1 117 ? -31.046 -24.139 -9.440 1.00 43.50 117 ALA A CA 1
ATOM 939 C C . ALA A 1 117 ? -30.465 -25.371 -8.681 1.00 43.50 117 ALA A C 1
ATOM 941 O O . ALA A 1 117 ? -31.213 -26.237 -8.245 1.00 43.50 117 ALA A O 1
ATOM 942 N N . ALA A 1 118 ? -29.123 -25.380 -8.567 1.00 43.59 118 ALA A N 1
ATOM 943 C CA . ALA A 1 118 ? -28.107 -25.972 -7.651 1.00 43.59 118 ALA A CA 1
ATOM 944 C C . ALA A 1 118 ? -28.305 -27.226 -6.736 1.00 43.59 118 ALA A C 1
ATOM 946 O O . ALA A 1 118 ? -29.276 -27.314 -5.995 1.00 43.59 118 ALA A O 1
ATOM 947 N N . ASP A 1 119 ? -27.223 -28.044 -6.606 1.00 37.25 119 ASP A N 1
ATOM 948 C CA . ASP A 1 119 ? -26.615 -28.471 -5.307 1.00 37.25 119 ASP A CA 1
ATOM 949 C C . ASP A 1 119 ? -25.074 -28.779 -5.370 1.00 37.25 119 ASP A C 1
ATOM 951 O O . ASP A 1 119 ? -24.538 -29.189 -6.400 1.00 37.25 119 ASP A O 1
ATOM 955 N N . LYS A 1 120 ? -24.427 -28.589 -4.199 1.00 36.00 120 LYS A N 1
ATOM 956 C CA . LYS A 1 120 ? -23.110 -28.937 -3.596 1.00 36.00 120 LYS A CA 1
ATOM 957 C C . LYS A 1 120 ? -21.769 -28.356 -4.088 1.00 36.00 120 LYS A C 1
ATOM 959 O O . LYS A 1 120 ? -21.234 -28.688 -5.141 1.00 36.00 120 LYS A O 1
ATOM 964 N N . ARG A 1 121 ? -21.130 -27.603 -3.170 1.00 32.69 121 ARG A N 1
ATOM 965 C CA . ARG A 1 121 ? -19.677 -27.339 -3.110 1.00 32.69 121 ARG A CA 1
ATOM 966 C C . ARG A 1 121 ? -18.908 -28.607 -2.720 1.00 32.69 121 ARG A C 1
ATOM 968 O O . ARG A 1 121 ? -19.385 -29.428 -1.942 1.00 32.69 121 ARG A O 1
ATOM 975 N N . ARG A 1 122 ? -17.675 -28.707 -3.217 1.00 27.72 122 ARG A N 1
ATOM 976 C CA . ARG A 1 122 ? -16.680 -29.734 -2.884 1.00 27.72 122 ARG A CA 1
ATOM 977 C C . ARG A 1 122 ? -16.252 -29.595 -1.412 1.00 27.72 122 ARG A C 1
ATOM 979 O O . ARG A 1 122 ? -15.454 -28.720 -1.095 1.00 27.72 122 ARG A O 1
ATOM 986 N N . SER A 1 123 ? -16.759 -30.451 -0.530 1.00 30.23 123 SER A N 1
ATOM 987 C CA . SER A 1 123 ? -16.151 -30.693 0.786 1.00 30.23 123 SER A CA 1
ATOM 988 C C . SER A 1 123 ? -15.256 -31.921 0.673 1.00 30.23 123 SER A C 1
ATOM 990 O O . SER A 1 123 ? -15.723 -32.993 0.288 1.00 30.23 123 SER A O 1
ATOM 992 N N . GLN A 1 124 ? -13.969 -31.774 0.979 1.00 30.94 124 GLN A N 1
ATOM 993 C CA . GLN A 1 124 ? -13.169 -32.918 1.397 1.00 30.94 124 GLN A CA 1
ATOM 994 C C . GLN A 1 124 ? -13.688 -33.398 2.766 1.00 30.94 124 GLN A C 1
ATOM 996 O O . GLN A 1 124 ? -13.995 -32.580 3.627 1.00 30.94 124 GLN A O 1
ATOM 1001 N N . GLU A 1 125 ? -13.744 -34.725 2.902 1.00 29.05 125 GLU A N 1
ATOM 1002 C CA . GLU A 1 125 ? -13.920 -35.551 4.110 1.00 29.05 125 GLU A CA 1
ATOM 1003 C C . GLU A 1 125 ? -15.329 -36.017 4.553 1.00 29.05 125 GLU A C 1
ATOM 1005 O O . GLU A 1 125 ? -16.213 -35.252 4.929 1.00 29.05 125 GLU A O 1
ATOM 1010 N N . ASN A 1 126 ? -15.406 -37.357 4.611 1.00 26.41 126 ASN A N 1
ATOM 1011 C CA . ASN A 1 126 ? -16.222 -38.255 5.436 1.00 26.41 126 ASN A CA 1
ATOM 1012 C C . ASN A 1 126 ? -17.654 -38.620 4.999 1.00 26.41 126 ASN A C 1
ATOM 1014 O O . ASN A 1 126 ? -18.666 -38.019 5.345 1.00 26.41 126 ASN A O 1
ATOM 1018 N N . GLU A 1 127 ? -17.676 -39.745 4.286 1.00 26.98 127 GLU A N 1
ATOM 1019 C CA . GLU A 1 127 ? -18.746 -40.715 4.088 1.00 26.98 127 GLU A CA 1
ATOM 1020 C C . GLU A 1 127 ? -19.291 -41.253 5.428 1.00 26.98 127 GLU A C 1
ATOM 1022 O O . GLU A 1 127 ? -18.521 -41.786 6.215 1.00 26.98 127 GLU A O 1
ATOM 1027 N N . TYR A 1 128 ? -20.602 -41.122 5.680 1.00 26.48 128 TYR A N 1
ATOM 1028 C CA . TYR A 1 128 ? -21.479 -42.138 6.300 1.00 26.48 128 TYR A CA 1
ATOM 1029 C C . TYR A 1 128 ? -22.951 -41.655 6.267 1.00 26.48 128 TYR A C 1
ATOM 1031 O O . TYR A 1 128 ? -23.289 -40.693 6.941 1.00 26.48 128 TYR A O 1
ATOM 1039 N N . SER A 1 129 ? -23.785 -42.352 5.472 1.00 25.67 129 SER A N 1
ATOM 1040 C CA . SER A 1 129 ? -25.239 -42.644 5.618 1.00 25.67 129 SER A CA 1
ATOM 1041 C C . SER A 1 129 ? -26.195 -41.518 6.094 1.00 25.67 129 SER A C 1
ATOM 1043 O O . SER A 1 129 ? -26.045 -41.000 7.186 1.00 25.67 129 SER A O 1
ATOM 1045 N N . GLU A 1 130 ? -27.260 -41.132 5.374 1.00 25.83 130 GLU A N 1
ATOM 1046 C CA . GLU A 1 130 ? -28.514 -41.902 5.213 1.00 25.83 130 GLU A CA 1
ATOM 1047 C C . GLU A 1 130 ? -29.371 -41.459 3.993 1.00 25.83 130 GLU A C 1
ATOM 1049 O O . GLU A 1 130 ? -29.153 -40.424 3.371 1.00 25.83 130 GLU A O 1
ATOM 1054 N N . ARG A 1 131 ? -30.331 -42.323 3.629 1.00 24.06 131 ARG A N 1
ATOM 1055 C CA . ARG A 1 131 ? -31.058 -42.466 2.349 1.00 24.06 131 ARG A CA 1
ATOM 1056 C C . ARG A 1 131 ? -32.229 -41.484 2.108 1.00 24.06 131 ARG A C 1
ATOM 1058 O O . ARG A 1 131 ? -33.075 -41.352 2.976 1.00 24.06 131 ARG A O 1
ATOM 1065 N N . SER A 1 132 ? -32.288 -40.954 0.870 1.00 25.45 132 SER A N 1
ATOM 1066 C CA . SER A 1 132 ? -33.351 -40.974 -0.192 1.00 25.45 132 SER A CA 1
ATOM 1067 C C . SER A 1 132 ? -34.864 -40.912 0.168 1.00 25.45 132 SER A C 1
ATOM 1069 O O . SER A 1 132 ? -35.252 -41.480 1.183 1.00 25.45 132 SER A O 1
ATOM 1071 N N . PRO A 1 133 ? -35.764 -40.366 -0.700 1.00 28.02 133 PRO A N 1
ATOM 1072 C CA . PRO A 1 133 ? -36.009 -40.946 -2.036 1.00 28.02 133 PRO A CA 1
ATOM 1073 C C . PRO A 1 133 ? -36.311 -39.951 -3.179 1.00 28.02 133 PRO A C 1
ATOM 1075 O O . PRO A 1 133 ? -37.232 -39.147 -3.095 1.00 28.02 133 PRO A O 1
ATOM 1078 N N . PHE A 1 134 ? -35.636 -40.127 -4.318 1.00 23.00 134 PHE A N 1
ATOM 1079 C CA . PHE A 1 134 ? -36.208 -39.809 -5.632 1.00 23.00 134 PHE A CA 1
ATOM 1080 C C . PHE A 1 134 ? -36.406 -41.120 -6.400 1.00 23.00 134 PHE A C 1
ATOM 1082 O O . PHE A 1 134 ? -35.475 -41.910 -6.565 1.00 23.00 134 PHE A O 1
ATOM 1089 N N . ILE A 1 135 ? -37.648 -41.354 -6.820 1.00 24.88 135 ILE A N 1
ATOM 1090 C CA . ILE A 1 135 ? -38.103 -42.446 -7.682 1.00 24.88 135 ILE A CA 1
ATOM 1091 C C . ILE A 1 135 ? -38.413 -41.837 -9.054 1.00 24.88 135 ILE A C 1
ATOM 1093 O O . ILE A 1 135 ? -39.221 -40.920 -9.119 1.00 24.88 135 ILE A O 1
ATOM 1097 N N . ASP A 1 136 ? -37.758 -42.320 -10.112 1.00 23.25 136 ASP A N 1
ATOM 1098 C CA . ASP A 1 136 ? -38.319 -43.096 -11.246 1.00 23.25 136 ASP A CA 1
ATOM 1099 C C . ASP A 1 136 ? -37.295 -43.092 -12.404 1.00 23.25 136 ASP A C 1
ATOM 1101 O O . ASP A 1 136 ? -36.730 -42.063 -12.752 1.00 23.25 136 ASP A O 1
ATOM 1105 N N . ARG A 1 137 ? -36.787 -44.261 -12.811 1.00 24.17 137 ARG A N 1
ATOM 1106 C CA . ARG A 1 137 ? -37.276 -45.195 -13.851 1.00 24.17 137 ARG A CA 1
ATOM 1107 C C . ARG A 1 137 ? -36.936 -44.804 -15.296 1.00 24.17 137 ARG A C 1
ATOM 1109 O O . ARG A 1 137 ? -37.495 -43.878 -15.862 1.00 24.17 137 ARG A O 1
ATOM 1116 N N . ASN A 1 138 ? -36.166 -45.727 -15.882 1.00 25.25 138 ASN A N 1
ATOM 1117 C CA . ASN A 1 138 ? -36.118 -46.166 -17.279 1.00 25.25 138 ASN A CA 1
ATOM 1118 C C . ASN A 1 138 ? -35.488 -45.223 -18.316 1.00 25.25 138 ASN A C 1
ATOM 1120 O O . ASN A 1 138 ? -36.108 -44.264 -18.747 1.00 25.25 138 ASN A O 1
ATOM 1124 N N . THR A 1 139 ? -34.334 -45.635 -18.853 1.00 27.73 139 THR A N 1
ATOM 1125 C CA . THR A 1 139 ? -34.298 -46.484 -20.065 1.00 27.73 139 THR A CA 1
ATOM 1126 C C . THR A 1 139 ? -32.961 -47.221 -20.188 1.00 27.73 139 THR A C 1
ATOM 1128 O O . THR A 1 139 ? -31.898 -46.630 -20.024 1.00 27.73 139 THR A O 1
ATOM 1131 N N . ASP A 1 140 ? -33.058 -48.519 -20.477 1.00 25.05 140 ASP A N 1
ATOM 1132 C CA . ASP A 1 140 ? -31.983 -49.455 -20.808 1.00 25.05 140 ASP A CA 1
ATOM 1133 C C . ASP A 1 140 ? -31.203 -49.066 -22.075 1.00 25.05 140 ASP A C 1
ATOM 1135 O O . ASP A 1 140 ? -31.794 -48.629 -23.063 1.00 25.05 140 ASP A O 1
ATOM 1139 N N . SER A 1 141 ? -29.900 -49.366 -22.112 1.00 25.72 141 SER A N 1
ATOM 1140 C CA . SER A 1 141 ? -29.340 -50.347 -23.066 1.00 25.72 141 SER A CA 1
ATOM 1141 C C . SER A 1 141 ? -27.818 -50.539 -22.920 1.00 25.72 141 SER A C 1
ATOM 1143 O O . SER A 1 141 ? -27.037 -49.615 -23.098 1.00 25.72 141 SER A O 1
ATOM 1145 N N . MET A 1 142 ? -27.453 -51.799 -22.636 1.00 24.42 142 MET A N 1
ATOM 1146 C CA . MET A 1 142 ? -26.317 -52.592 -23.157 1.00 24.42 142 MET A CA 1
ATOM 1147 C C . MET A 1 142 ? -24.888 -52.011 -23.068 1.00 24.42 142 MET A C 1
ATOM 1149 O O . MET A 1 142 ? -24.537 -51.073 -23.764 1.00 24.42 142 MET A O 1
ATOM 1153 N N . GLU A 1 143 ? -24.017 -52.510 -22.184 1.00 24.31 143 GLU A N 1
ATOM 1154 C CA . GLU A 1 143 ? -23.247 -53.780 -22.211 1.00 24.31 143 GLU A CA 1
ATOM 1155 C C . GLU A 1 143 ? -21.805 -53.637 -22.753 1.00 24.31 143 GLU A C 1
ATOM 1157 O O . GLU A 1 143 ? -21.583 -53.044 -23.803 1.00 24.31 143 GLU A O 1
ATOM 1162 N N . LYS A 1 144 ? -20.885 -54.351 -22.070 1.00 27.02 144 LYS A N 1
ATOM 1163 C CA . LYS A 1 144 ? -19.465 -54.672 -22.377 1.00 27.02 144 LYS A CA 1
ATOM 1164 C C . LYS A 1 144 ? -18.458 -53.577 -21.985 1.00 27.02 144 LYS A C 1
ATOM 1166 O O . LYS A 1 144 ? -18.455 -52.498 -22.547 1.00 27.02 144 LYS A O 1
ATOM 1171 N N . GLY A 1 145 ? -17.561 -53.749 -21.013 1.00 22.20 145 GLY A N 1
ATOM 1172 C CA . GLY A 1 145 ? -16.880 -54.957 -20.549 1.00 22.20 145 GLY A CA 1
ATOM 1173 C C . GLY A 1 145 ? -15.659 -55.227 -21.426 1.00 22.20 145 GLY A C 1
ATOM 1174 O O . GLY A 1 145 ? -15.843 -55.634 -22.563 1.00 22.20 145 GLY A O 1
ATOM 1175 N N . ILE A 1 146 ? -14.457 -54.975 -20.894 1.00 26.30 146 ILE A N 1
ATOM 1176 C CA . ILE A 1 146 ? -13.198 -55.732 -21.059 1.00 26.30 146 ILE A CA 1
ATOM 1177 C C . ILE A 1 146 ? -12.166 -55.063 -20.137 1.00 26.30 146 ILE A C 1
ATOM 1179 O O . ILE A 1 146 ? -11.807 -53.902 -20.317 1.00 26.30 146 ILE A O 1
ATOM 1183 N N . GLY A 1 147 ? -11.724 -55.807 -19.123 1.00 22.11 147 GLY A N 1
ATOM 1184 C CA . GLY A 1 147 ? -10.506 -55.510 -18.380 1.00 22.11 147 GLY A CA 1
ATOM 1185 C C . GLY A 1 147 ? -9.284 -56.044 -19.118 1.00 22.11 147 GLY A C 1
ATOM 1186 O O . GLY A 1 147 ? -9.389 -57.021 -19.859 1.00 22.11 147 GLY A O 1
ATOM 1187 N N . ILE A 1 148 ? -8.128 -55.430 -18.878 1.00 26.41 148 ILE A N 1
ATOM 1188 C CA . ILE A 1 148 ? -6.824 -56.048 -19.114 1.00 26.41 148 ILE A CA 1
ATOM 1189 C C . ILE A 1 148 ? -5.924 -55.688 -17.931 1.00 26.41 148 ILE A C 1
ATOM 1191 O O . ILE A 1 148 ? -5.612 -54.521 -17.697 1.00 26.41 148 ILE A O 1
ATOM 1195 N N . ASP A 1 149 ? -5.538 -56.727 -17.196 1.00 23.22 149 ASP A N 1
ATOM 1196 C CA . ASP A 1 149 ? -4.419 -56.750 -16.263 1.00 23.22 149 ASP A CA 1
ATOM 1197 C C . ASP A 1 149 ? -3.094 -56.510 -16.993 1.00 23.22 149 ASP A C 1
ATOM 1199 O O . ASP A 1 149 ? -2.821 -57.137 -18.018 1.00 23.22 149 ASP A O 1
ATOM 1203 N N . SER A 1 150 ? -2.190 -55.753 -16.374 1.00 26.31 150 SER A N 1
ATOM 1204 C CA . SER A 1 150 ? -0.769 -56.107 -16.413 1.00 26.31 150 SER A CA 1
ATOM 1205 C C . SER A 1 150 ? -0.028 -55.519 -15.218 1.00 26.31 150 SER A C 1
ATOM 1207 O O . SER A 1 150 ? 0.112 -54.306 -15.067 1.00 26.31 150 SER A O 1
ATOM 1209 N N . ALA A 1 151 ? 0.453 -56.426 -14.376 1.00 24.25 151 ALA A N 1
ATOM 1210 C CA . ALA A 1 151 ? 1.382 -56.192 -13.288 1.00 24.25 151 ALA A CA 1
ATOM 1211 C C . ALA A 1 151 ? 2.807 -55.887 -13.790 1.00 24.25 151 ALA A C 1
ATOM 1213 O O . ALA A 1 151 ? 3.216 -56.417 -14.817 1.00 24.25 151 ALA A O 1
ATOM 1214 N N . GLN A 1 152 ? 3.577 -55.153 -12.976 1.00 25.53 152 GLN A N 1
ATOM 1215 C CA . GLN A 1 152 ? 4.916 -55.496 -12.442 1.00 25.53 152 GLN A CA 1
ATOM 1216 C C . GLN A 1 152 ? 5.825 -54.266 -12.295 1.00 25.53 152 GLN A C 1
ATOM 1218 O O . GLN A 1 152 ? 6.031 -53.509 -13.234 1.00 25.53 152 GLN A O 1
ATOM 1223 N N . GLY A 1 153 ? 6.440 -54.132 -11.112 1.00 24.92 153 GLY A N 1
ATOM 1224 C CA . GLY A 1 153 ? 7.534 -53.185 -10.872 1.00 24.92 153 GLY A CA 1
ATOM 1225 C C . GLY A 1 153 ? 7.796 -52.887 -9.394 1.00 24.92 153 GLY A C 1
ATOM 1226 O O . GLY A 1 153 ? 7.487 -51.804 -8.919 1.00 24.92 153 GLY A O 1
ATOM 1227 N N . ARG A 1 154 ? 8.343 -53.860 -8.652 1.00 23.64 154 ARG A N 1
ATOM 1228 C CA . ARG A 1 154 ? 8.820 -53.731 -7.257 1.00 23.64 154 ARG A CA 1
ATOM 1229 C C . ARG A 1 154 ? 10.196 -53.049 -7.178 1.00 23.64 154 ARG A C 1
ATOM 1231 O O . ARG A 1 154 ? 11.082 -53.445 -7.926 1.00 23.64 154 ARG A O 1
ATOM 1238 N N . ALA A 1 155 ? 10.408 -52.223 -6.146 1.00 24.38 155 ALA A N 1
ATOM 1239 C CA . ALA A 1 155 ? 11.649 -52.108 -5.345 1.00 24.38 155 ALA A CA 1
ATOM 1240 C C . ALA A 1 155 ? 11.315 -51.353 -4.024 1.00 24.38 155 ALA A C 1
ATOM 1242 O O . ALA A 1 155 ? 10.918 -50.199 -4.079 1.00 24.38 155 ALA A O 1
ATOM 1243 N N . SER A 1 156 ? 11.130 -52.017 -2.869 1.00 23.98 156 SER A N 1
ATOM 1244 C CA . SER A 1 156 ? 12.120 -52.433 -1.838 1.00 23.98 156 SER A CA 1
ATOM 1245 C C . SER A 1 156 ? 12.785 -51.242 -1.104 1.00 23.98 156 SER A C 1
ATOM 1247 O O . SER A 1 156 ? 13.605 -50.553 -1.690 1.00 23.98 156 SER A O 1
ATOM 1249 N N . CYS A 1 157 ? 12.300 -50.841 0.083 1.00 20.78 157 CYS A N 1
ATOM 1250 C CA . CYS A 1 157 ? 12.679 -51.271 1.455 1.00 20.78 157 CYS A CA 1
ATOM 1251 C C . CYS A 1 157 ? 13.937 -50.595 2.047 1.00 20.78 157 CYS A C 1
ATOM 1253 O O . CYS A 1 157 ? 15.040 -50.869 1.589 1.00 20.78 157 CYS A O 1
ATOM 1255 N N . LYS A 1 158 ? 13.796 -49.896 3.190 1.00 24.75 158 LYS A N 1
ATOM 1256 C CA . LYS A 1 158 ? 14.197 -50.397 4.530 1.00 24.75 158 LYS A CA 1
ATOM 1257 C C . LYS A 1 158 ? 13.961 -49.364 5.648 1.00 24.75 158 LYS A C 1
ATOM 1259 O O . LYS A 1 158 ? 14.396 -48.225 5.561 1.00 24.75 158 LYS A O 1
ATOM 1264 N N . ARG A 1 159 ? 13.296 -49.836 6.709 1.00 23.16 159 ARG A N 1
ATOM 1265 C CA . ARG A 1 159 ? 13.300 -49.293 8.076 1.00 23.16 159 ARG A CA 1
ATOM 1266 C C . ARG A 1 159 ? 14.512 -49.857 8.831 1.00 23.16 159 ARG A C 1
ATOM 1268 O O . ARG A 1 159 ? 14.915 -50.985 8.548 1.00 23.16 159 ARG A O 1
ATOM 1275 N N . SER A 1 160 ? 14.997 -49.123 9.827 1.00 24.75 160 SER A N 1
ATOM 1276 C CA . SER A 1 160 ? 15.798 -49.638 10.944 1.00 24.75 160 SER A CA 1
ATOM 1277 C C . SER A 1 160 ? 15.096 -49.279 12.255 1.00 24.75 160 SER A C 1
ATOM 1279 O O . SER A 1 160 ? 14.673 -48.137 12.434 1.00 24.75 160 SER A O 1
ATOM 1281 N N . SER A 1 161 ? 14.920 -50.292 13.097 1.00 25.42 161 SER A N 1
ATOM 1282 C CA . SER A 1 161 ? 14.445 -50.267 14.481 1.00 25.42 161 SER A CA 1
ATOM 1283 C C . SER A 1 161 ? 15.623 -50.188 15.462 1.00 25.42 161 SER A C 1
ATOM 1285 O O . SER A 1 161 ? 16.767 -50.123 15.012 1.00 25.42 161 SER A O 1
ATOM 1287 N N . ASP A 1 162 ? 15.278 -50.274 16.754 1.00 25.59 162 ASP A N 1
ATOM 1288 C CA . ASP A 1 162 ? 16.083 -50.496 17.974 1.00 25.59 162 ASP A CA 1
ATOM 1289 C C . ASP A 1 162 ? 16.098 -49.200 18.825 1.00 25.59 162 ASP A C 1
ATOM 1291 O O . ASP A 1 162 ? 16.396 -48.127 18.309 1.00 25.59 162 ASP A O 1
ATOM 1295 N N . ASP A 1 163 ? 15.680 -49.149 20.096 1.00 26.62 163 ASP A N 1
ATOM 1296 C CA . ASP A 1 163 ? 15.672 -50.163 21.158 1.00 26.62 163 ASP A CA 1
ATOM 1297 C C . ASP A 1 163 ? 14.622 -49.840 22.256 1.00 26.62 163 ASP A C 1
ATOM 1299 O O . ASP A 1 163 ? 14.294 -48.675 22.501 1.00 26.62 163 ASP A O 1
ATOM 1303 N N . ASP A 1 164 ? 14.139 -50.884 22.938 1.00 25.61 164 ASP A N 1
ATOM 1304 C CA . ASP A 1 164 ? 13.214 -50.865 24.085 1.00 25.61 164 ASP A CA 1
ATOM 1305 C C . ASP A 1 164 ? 13.946 -50.699 25.434 1.00 25.61 164 ASP A C 1
ATOM 1307 O O . ASP A 1 164 ? 15.038 -51.229 25.636 1.00 25.61 164 ASP A O 1
ATOM 1311 N N . THR A 1 165 ? 13.295 -50.107 26.447 1.00 27.09 165 THR A N 1
ATOM 1312 C CA . THR A 1 165 ? 13.427 -50.604 27.836 1.00 27.09 165 THR A CA 1
ATOM 1313 C C . THR A 1 165 ? 12.232 -50.241 28.728 1.00 27.09 165 THR A C 1
ATOM 1315 O O . THR A 1 165 ? 11.800 -49.096 28.821 1.00 27.09 165 THR A O 1
ATOM 1318 N N . HIS A 1 166 ? 11.711 -51.278 29.388 1.00 27.66 166 HIS A N 1
ATOM 1319 C CA . HIS A 1 166 ? 10.555 -51.339 30.286 1.00 27.66 166 HIS A CA 1
ATOM 1320 C C . HIS A 1 166 ? 10.773 -50.750 31.692 1.00 27.66 166 HIS A C 1
ATOM 1322 O O . HIS A 1 166 ? 11.862 -50.879 32.244 1.00 27.66 166 HIS A O 1
ATOM 1328 N N . ALA A 1 167 ? 9.672 -50.287 32.309 1.00 25.05 167 ALA A N 1
ATOM 1329 C CA . ALA A 1 167 ? 9.162 -50.596 33.671 1.00 25.05 167 ALA A CA 1
ATOM 1330 C C . ALA A 1 167 ? 8.210 -49.456 34.103 1.00 25.05 167 ALA A C 1
ATOM 1332 O O . ALA A 1 167 ? 8.490 -48.303 33.811 1.00 25.05 167 ALA A O 1
ATOM 1333 N N . SER A 1 168 ? 7.088 -49.593 34.807 1.00 24.86 168 SER A N 1
ATOM 1334 C CA . SER A 1 168 ? 6.298 -50.671 35.416 1.00 24.86 168 SER A CA 1
ATOM 1335 C C . SER A 1 168 ? 5.021 -49.975 35.934 1.00 24.86 168 SER A C 1
ATOM 1337 O O . SER A 1 168 ? 5.114 -48.856 36.439 1.00 24.86 168 SER A O 1
ATOM 1339 N N . GLY A 1 169 ? 3.840 -50.582 35.801 1.00 22.55 169 GLY A N 1
ATOM 1340 C CA . GLY A 1 169 ? 2.585 -50.021 36.327 1.00 22.55 169 GLY A CA 1
ATOM 1341 C C . GLY A 1 169 ? 2.346 -50.347 37.806 1.00 22.55 169 GLY A C 1
ATOM 1342 O O . GLY A 1 169 ? 2.877 -51.341 38.285 1.00 22.55 169 GLY A O 1
ATOM 1343 N N . GLU A 1 170 ? 1.532 -49.534 38.498 1.00 24.22 170 GLU A N 1
ATOM 1344 C CA . GLU A 1 170 ? 0.292 -49.976 39.175 1.00 24.22 170 GLU A CA 1
ATOM 1345 C C . GLU A 1 170 ? -0.457 -48.857 39.953 1.00 24.22 170 GLU A C 1
ATOM 1347 O O . GLU A 1 170 ? 0.126 -48.106 40.724 1.00 24.22 170 GLU A O 1
ATOM 1352 N N . LEU A 1 171 ? -1.787 -48.852 39.743 1.00 23.77 171 LEU A N 1
ATOM 1353 C CA . LEU A 1 171 ? -2.932 -48.540 40.633 1.00 23.77 171 LEU A CA 1
ATOM 1354 C C . LEU A 1 171 ? -3.265 -47.109 41.156 1.00 23.77 171 LEU A C 1
ATOM 1356 O O . LEU A 1 171 ? -2.521 -46.454 41.875 1.00 23.77 171 LEU A O 1
ATOM 1360 N N . LYS A 1 172 ? -4.511 -46.699 40.830 1.00 30.17 172 LYS A N 1
ATOM 1361 C CA . LYS A 1 172 ? -5.286 -45.495 41.234 1.00 30.17 172 LYS A CA 1
ATOM 1362 C C . LYS A 1 172 ? -5.815 -45.579 42.687 1.00 30.17 172 LYS A C 1
ATOM 1364 O O . LYS A 1 172 ? -5.916 -46.688 43.209 1.00 30.17 172 LYS A O 1
ATOM 1369 N N . PRO A 1 173 ? -6.304 -44.467 43.288 1.00 26.08 173 PRO A N 1
ATOM 1370 C CA . PRO A 1 173 ? -7.768 -44.252 43.328 1.00 26.08 173 PRO A CA 1
ATOM 1371 C C . PRO A 1 173 ? -8.253 -42.780 43.213 1.00 26.08 173 PRO A C 1
ATOM 1373 O O . PRO A 1 173 ? -7.477 -41.838 43.123 1.00 26.08 173 PRO A O 1
ATOM 1376 N N . PHE A 1 174 ? -9.582 -42.642 43.145 1.00 23.52 174 PHE A N 1
ATOM 1377 C CA . PHE A 1 174 ? -10.422 -41.482 42.800 1.00 23.52 174 PHE A CA 1
ATOM 1378 C C . PHE A 1 174 ? -10.779 -40.556 43.996 1.00 23.52 174 PHE A C 1
ATOM 1380 O O . PHE A 1 174 ? -10.771 -41.019 45.132 1.00 23.52 174 PHE A O 1
ATOM 1387 N N . HIS A 1 175 ? -11.254 -39.335 43.665 1.00 26.39 175 HIS A N 1
ATOM 1388 C CA . HIS A 1 175 ? -11.758 -38.194 44.483 1.00 26.39 175 HIS A CA 1
ATOM 1389 C C . HIS A 1 175 ? -10.668 -37.302 45.125 1.00 26.39 175 HIS A C 1
ATOM 1391 O O . HIS A 1 175 ? -9.736 -37.808 45.723 1.00 26.39 175 HIS A O 1
ATOM 1397 N N . GLU A 1 176 ? -10.658 -35.967 44.992 1.00 24.17 176 GLU A N 1
ATOM 1398 C CA . GLU A 1 176 ? -11.754 -34.991 45.100 1.00 24.17 176 GLU A CA 1
ATOM 1399 C C . GLU A 1 176 ? -11.434 -33.664 44.360 1.00 24.17 176 GLU A C 1
ATOM 1401 O O . GLU A 1 176 ? -10.298 -33.392 43.982 1.00 24.17 176 GLU A O 1
ATOM 1406 N N . LYS A 1 177 ? -12.475 -32.860 44.119 1.00 27.52 177 LYS A N 1
ATOM 1407 C CA . LYS A 1 177 ? -12.524 -31.653 43.276 1.00 27.52 177 LYS A CA 1
ATOM 1408 C C . LYS A 1 177 ? -11.489 -30.575 43.639 1.00 27.52 177 LYS A C 1
ATOM 1410 O O . LYS A 1 177 ? -11.406 -30.171 44.790 1.00 27.52 177 LYS A O 1
ATOM 1415 N N . ASN A 1 178 ? -10.875 -29.980 42.616 1.00 24.72 178 ASN A N 1
ATOM 1416 C CA . ASN A 1 178 ? -10.591 -28.546 42.608 1.00 24.72 178 ASN A CA 1
ATOM 1417 C C . ASN A 1 178 ? -10.948 -27.981 41.231 1.00 24.72 178 ASN A C 1
ATOM 1419 O O . ASN A 1 178 ? -10.365 -28.345 40.211 1.00 24.72 178 ASN A O 1
ATOM 1423 N N . GLU A 1 179 ? -11.973 -27.134 41.222 1.00 36.09 179 GLU A N 1
ATOM 1424 C CA . GLU A 1 179 ? -12.338 -26.288 40.096 1.00 36.09 179 GLU A CA 1
ATOM 1425 C C . GLU A 1 179 ? -11.199 -25.299 39.845 1.00 36.09 179 GLU A C 1
ATOM 1427 O O . GLU A 1 179 ? -10.944 -24.405 40.649 1.00 36.09 179 GLU A O 1
ATOM 1432 N N . GLN A 1 180 ? -10.509 -25.456 38.720 1.00 30.39 180 GLN A N 1
ATOM 1433 C CA . GLN A 1 180 ? -9.637 -24.427 38.176 1.00 30.39 180 GLN A CA 1
ATOM 1434 C C . GLN A 1 180 ? -9.942 -24.276 36.691 1.00 30.39 180 GLN A C 1
ATOM 1436 O O . GLN A 1 180 ? -9.580 -25.114 35.870 1.00 30.39 180 GLN A O 1
ATOM 1441 N N . ASN A 1 181 ? -10.704 -23.214 36.418 1.00 31.19 181 ASN A N 1
ATOM 1442 C CA . ASN A 1 181 ? -10.787 -22.441 35.184 1.00 31.19 181 ASN A CA 1
ATOM 1443 C C . ASN A 1 181 ? -10.356 -23.185 33.916 1.00 31.19 181 ASN A C 1
ATOM 1445 O O . ASN A 1 181 ? -9.213 -23.079 33.471 1.00 31.19 181 ASN A O 1
ATOM 1449 N N . LYS A 1 182 ? -11.319 -23.854 33.274 1.00 28.30 182 LYS A N 1
ATOM 1450 C CA . LYS A 1 182 ? -11.259 -24.028 31.824 1.00 28.30 182 LYS A CA 1
ATOM 1451 C C . LYS A 1 182 ? -11.318 -22.630 31.211 1.00 28.30 182 LYS A C 1
ATOM 1453 O O . LYS A 1 182 ? -12.371 -22.005 31.232 1.00 28.30 182 LYS A O 1
ATOM 1458 N N . LEU A 1 183 ? -10.177 -22.141 30.727 1.00 32.84 183 LEU A N 1
ATOM 1459 C CA . LEU A 1 183 ? -10.164 -21.115 29.691 1.00 32.84 183 LEU A CA 1
ATOM 1460 C C . LEU A 1 183 ? -11.051 -21.624 28.550 1.00 32.84 183 LEU A C 1
ATOM 1462 O O . LEU A 1 183 ? -10.866 -22.757 28.093 1.00 32.84 183 LEU A O 1
ATOM 1466 N N . ASP A 1 184 ? -12.011 -20.808 28.130 1.00 31.80 184 ASP A N 1
ATOM 1467 C CA . ASP A 1 184 ? -12.794 -21.078 26.931 1.00 31.80 184 ASP A CA 1
ATOM 1468 C C . ASP A 1 184 ? -11.859 -21.289 25.727 1.00 31.80 184 ASP A C 1
ATOM 1470 O O . ASP A 1 184 ? -10.812 -20.637 25.630 1.00 31.80 184 ASP A O 1
ATOM 1474 N N . PRO A 1 185 ? -12.194 -22.210 24.808 1.00 37.47 185 PRO A N 1
ATOM 1475 C CA . PRO A 1 185 ? -11.361 -22.480 23.652 1.00 37.47 185 PRO A CA 1
ATOM 1476 C C . PRO A 1 185 ? -11.343 -21.238 22.757 1.00 37.47 185 PRO A C 1
ATOM 1478 O O . PRO A 1 185 ? -12.376 -20.804 22.245 1.00 37.47 185 PRO A O 1
ATOM 1481 N N . ILE A 1 186 ? -10.150 -20.666 22.582 1.00 46.81 186 ILE A N 1
ATOM 1482 C CA . ILE A 1 186 ? -9.846 -19.676 21.547 1.00 46.81 186 ILE A CA 1
ATOM 1483 C C . ILE A 1 186 ? -10.421 -20.220 20.234 1.00 46.81 186 ILE A C 1
ATOM 1485 O O . ILE A 1 186 ? -10.018 -21.294 19.789 1.00 46.81 186 ILE A O 1
ATOM 1489 N N . ARG A 1 187 ? -11.397 -19.516 19.642 1.00 52.62 187 ARG A N 1
ATOM 1490 C CA . ARG A 1 187 ? -11.847 -19.800 18.271 1.00 52.62 187 ARG A CA 1
ATOM 1491 C C . ARG A 1 187 ? -10.608 -19.842 17.383 1.00 52.62 187 ARG A C 1
ATOM 1493 O O . ARG A 1 187 ? -9.829 -18.893 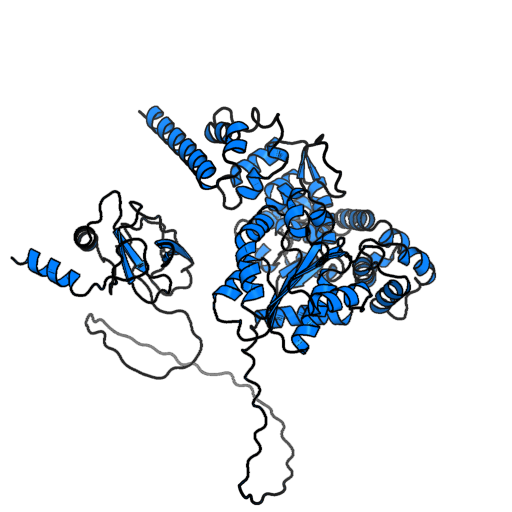17.414 1.00 52.62 187 ARG A O 1
ATOM 1500 N N . GLU A 1 188 ? -10.440 -20.937 16.646 1.00 54.41 188 GLU A N 1
ATOM 1501 C CA . GLU A 1 188 ? -9.296 -21.148 15.761 1.00 54.41 188 GLU A CA 1
ATOM 1502 C C . GLU A 1 188 ? -9.099 -19.926 14.855 1.00 54.41 188 GLU A C 1
ATOM 1504 O O . GLU A 1 188 ? -9.994 -19.510 14.117 1.00 54.41 188 GLU A O 1
ATOM 1509 N N . GLU A 1 189 ? -7.927 -19.309 14.990 1.00 67.50 189 GLU A N 1
ATOM 1510 C CA . GLU A 1 189 ? -7.460 -18.209 14.155 1.00 67.50 189 GLU A CA 1
ATOM 1511 C C . GLU A 1 189 ? -7.414 -18.688 12.700 1.00 67.50 189 GLU A C 1
ATOM 1513 O O . GLU A 1 189 ? -6.940 -19.798 12.438 1.00 67.50 189 GLU A O 1
ATOM 1518 N N . SER A 1 190 ? -7.929 -17.893 11.756 1.00 76.31 190 SER A N 1
ATOM 1519 C CA . SER A 1 190 ? -7.998 -18.334 10.361 1.00 76.31 190 SER A CA 1
ATOM 1520 C C . SER A 1 190 ? -6.594 -18.585 9.797 1.00 76.31 190 SER A C 1
ATOM 1522 O O . SER A 1 190 ? -5.635 -17.927 10.197 1.00 76.31 190 SER A O 1
ATOM 1524 N N . GLN A 1 191 ? -6.456 -19.508 8.839 1.00 76.56 191 GLN A N 1
ATOM 1525 C CA . GLN A 1 191 ? -5.159 -19.769 8.187 1.00 76.56 191 GLN A CA 1
ATOM 1526 C C . GLN A 1 191 ? -4.562 -18.499 7.555 1.00 76.56 191 GLN A C 1
ATOM 1528 O O . GLN A 1 191 ? -3.348 -18.313 7.554 1.00 76.56 191 GLN A O 1
ATOM 1533 N N . LEU A 1 192 ? -5.422 -17.602 7.061 1.00 77.56 192 LEU A N 1
ATOM 1534 C CA . LEU A 1 192 ? -5.012 -16.314 6.509 1.00 77.56 192 LEU A CA 1
ATOM 1535 C C . LEU A 1 192 ? -4.462 -15.377 7.596 1.00 77.56 192 LEU A C 1
ATOM 1537 O O . LEU A 1 192 ? -3.415 -14.767 7.400 1.00 77.56 192 LEU A O 1
ATOM 1541 N N . ASP A 1 193 ? -5.135 -15.290 8.746 1.00 82.12 193 ASP A N 1
ATOM 1542 C CA . ASP A 1 193 ? -4.662 -14.494 9.883 1.00 82.12 193 ASP A CA 1
ATOM 1543 C C . ASP A 1 193 ? -3.315 -15.025 10.401 1.00 82.12 193 ASP A C 1
ATOM 1545 O O . ASP A 1 193 ? -2.400 -14.244 10.652 1.00 82.12 193 ASP A O 1
ATOM 1549 N N . GLN A 1 194 ? -3.154 -16.350 10.485 1.00 83.81 194 GLN A N 1
ATOM 1550 C CA . GLN A 1 194 ? -1.896 -16.981 10.897 1.00 83.81 194 GLN A CA 1
ATOM 1551 C C . GLN A 1 194 ? -0.732 -16.587 9.980 1.00 83.81 194 GLN A C 1
ATOM 1553 O O . GLN A 1 194 ? 0.283 -16.105 10.482 1.00 83.81 194 GLN A O 1
ATOM 1558 N N . ALA A 1 195 ? -0.904 -16.701 8.658 1.00 84.50 195 ALA A N 1
ATOM 1559 C CA . ALA A 1 195 ? 0.117 -16.308 7.686 1.00 84.50 195 ALA A CA 1
ATOM 1560 C C . ALA A 1 195 ? 0.473 -14.813 7.794 1.00 84.50 195 ALA A C 1
ATOM 1562 O O . ALA A 1 195 ? 1.644 -14.442 7.815 1.00 84.50 195 ALA A O 1
ATOM 1563 N N . VAL A 1 196 ? -0.531 -13.942 7.954 1.00 87.06 196 VAL A N 1
ATOM 1564 C CA . VAL A 1 196 ? -0.309 -12.499 8.159 1.00 87.06 196 VAL A CA 1
ATOM 1565 C C . VAL A 1 196 ? 0.500 -12.228 9.430 1.00 87.06 196 VAL A C 1
ATOM 1567 O O . VAL A 1 196 ? 1.366 -11.354 9.439 1.00 87.06 196 VAL A O 1
ATOM 1570 N N . PHE A 1 197 ? 0.235 -12.949 10.520 1.00 90.62 197 PHE A N 1
ATOM 1571 C CA . PHE A 1 197 ? 0.951 -12.743 11.777 1.00 90.62 197 PHE A CA 1
ATOM 1572 C C . PHE A 1 197 ? 2.351 -13.357 11.793 1.00 90.62 197 PHE A C 1
ATOM 1574 O O . PHE A 1 197 ? 3.187 -12.892 12.568 1.00 90.62 197 PHE A O 1
ATOM 1581 N N . GLU A 1 198 ? 2.630 -14.364 10.969 1.00 90.06 198 GLU A N 1
ATOM 1582 C CA . GLU A 1 198 ? 3.995 -14.840 10.722 1.00 90.06 198 GLU A CA 1
ATOM 1583 C C . GLU A 1 198 ? 4.832 -13.747 10.050 1.00 90.06 198 GLU A C 1
ATOM 1585 O O . GLU A 1 198 ? 5.863 -13.362 10.605 1.00 90.06 198 GLU A O 1
ATOM 1590 N N . ASP A 1 199 ? 4.316 -13.126 8.983 1.00 87.69 199 ASP A N 1
ATOM 1591 C CA . ASP A 1 199 ? 4.967 -11.979 8.332 1.00 87.69 199 ASP A CA 1
ATOM 1592 C C . ASP A 1 199 ? 5.243 -10.840 9.329 1.00 87.69 199 ASP A C 1
ATOM 1594 O O . ASP A 1 199 ? 6.315 -10.227 9.334 1.00 87.69 199 ASP A O 1
ATOM 1598 N N . TRP A 1 200 ? 4.275 -10.539 10.205 1.00 93.88 200 TRP A N 1
ATOM 1599 C CA . TRP A 1 200 ? 4.438 -9.484 11.207 1.00 93.88 200 TRP A CA 1
ATOM 1600 C C . TRP A 1 200 ? 5.528 -9.820 12.219 1.00 93.88 200 TRP A C 1
ATOM 1602 O O . TRP A 1 200 ? 6.310 -8.937 12.559 1.00 93.88 200 TRP A O 1
ATOM 1612 N N . LYS A 1 201 ? 5.619 -11.070 12.688 1.00 93.88 201 LYS A N 1
ATOM 1613 C CA . LYS A 1 201 ? 6.669 -11.499 13.629 1.00 93.88 201 LYS A CA 1
ATOM 1614 C C . LYS A 1 201 ? 8.058 -11.424 13.006 1.00 93.88 201 LYS A C 1
ATOM 1616 O O . LYS A 1 201 ? 9.007 -11.031 13.686 1.00 93.88 201 LYS A O 1
ATOM 1621 N N . ASP A 1 202 ? 8.179 -11.755 11.726 1.00 88.69 202 ASP A N 1
ATOM 1622 C CA . ASP A 1 202 ? 9.450 -11.673 11.012 1.00 88.69 202 ASP A CA 1
ATOM 1623 C C . ASP A 1 202 ? 9.939 -10.227 10.912 1.00 88.69 202 ASP A C 1
ATOM 1625 O O . ASP A 1 202 ? 11.105 -9.941 11.205 1.00 88.69 202 ASP A O 1
ATOM 1629 N N . ILE A 1 203 ? 9.042 -9.290 10.592 1.00 86.94 203 ILE A N 1
ATOM 1630 C CA . ILE A 1 203 ? 9.337 -7.851 10.628 1.00 86.94 203 ILE A CA 1
ATOM 1631 C C . ILE A 1 203 ? 9.680 -7.410 12.060 1.00 86.94 203 ILE A C 1
ATOM 1633 O O . ILE A 1 203 ? 10.668 -6.697 12.273 1.00 86.94 203 ILE A O 1
ATOM 1637 N N . ASP A 1 204 ? 8.905 -7.868 13.044 1.00 93.50 204 ASP A N 1
ATOM 1638 C CA . ASP A 1 204 ? 9.050 -7.505 14.454 1.00 93.50 204 ASP A CA 1
ATOM 1639 C C . ASP A 1 204 ? 10.380 -7.967 15.066 1.00 93.50 204 ASP A C 1
ATOM 1641 O O . ASP A 1 204 ? 10.941 -7.304 15.937 1.00 93.50 204 ASP A O 1
ATOM 1645 N N . SER A 1 205 ? 10.974 -9.046 14.547 1.00 93.12 205 SER A N 1
ATOM 1646 C CA . SER A 1 205 ? 12.279 -9.560 14.995 1.00 93.12 205 SER A CA 1
ATOM 1647 C C . SER A 1 205 ? 13.404 -8.509 14.939 1.00 93.12 205 SER A C 1
ATOM 1649 O O . SER A 1 205 ? 14.357 -8.531 15.739 1.00 93.12 205 SER A O 1
ATOM 1651 N N . LYS A 1 206 ? 13.284 -7.555 14.003 1.00 90.88 206 LYS A N 1
ATOM 1652 C CA . LYS A 1 206 ? 14.196 -6.421 13.805 1.00 90.88 206 LYS A CA 1
ATOM 1653 C C . LYS A 1 206 ? 13.650 -5.095 14.340 1.00 90.88 206 LYS A C 1
ATOM 1655 O O . LYS A 1 206 ? 14.334 -4.078 14.222 1.00 90.88 206 LYS A O 1
ATOM 1660 N N . PHE A 1 207 ? 12.476 -5.091 14.963 1.00 94.69 207 PHE A N 1
ATOM 1661 C CA . PHE A 1 207 ? 11.883 -3.896 15.545 1.00 94.69 207 PHE A CA 1
ATOM 1662 C C . PHE A 1 207 ? 12.691 -3.399 16.751 1.00 94.69 207 PHE A C 1
ATOM 1664 O O . PHE A 1 207 ? 13.273 -4.171 17.519 1.00 94.69 207 PHE A O 1
ATOM 1671 N N . ILE A 1 208 ? 12.744 -2.076 16.903 1.00 95.12 208 ILE A N 1
ATOM 1672 C CA . ILE A 1 208 ? 13.348 -1.398 18.048 1.00 95.12 208 ILE A CA 1
ATOM 1673 C C . ILE A 1 208 ? 12.265 -0.542 18.680 1.00 95.12 208 ILE A C 1
ATOM 1675 O O . ILE A 1 208 ? 11.703 0.330 18.026 1.00 95.12 208 ILE A O 1
ATOM 1679 N N . GLU A 1 209 ? 12.005 -0.769 19.963 1.00 94.31 209 GLU A N 1
ATOM 1680 C CA . GLU A 1 209 ? 11.018 0.007 20.701 1.00 94.31 209 GLU A CA 1
ATOM 1681 C C . GLU A 1 209 ? 11.497 1.453 20.908 1.00 94.31 209 GLU A C 1
ATOM 1683 O O . GLU A 1 209 ? 12.578 1.707 21.453 1.00 94.31 209 GLU A O 1
ATOM 1688 N N . THR A 1 210 ? 10.671 2.401 20.466 1.00 95.50 210 THR A N 1
ATOM 1689 C CA . THR A 1 210 ? 10.941 3.844 20.491 1.00 95.50 210 THR A CA 1
ATOM 1690 C C . THR A 1 210 ? 10.032 4.575 21.479 1.00 95.50 210 THR A C 1
ATOM 1692 O O . THR A 1 210 ? 9.044 4.034 21.980 1.00 95.50 210 THR A O 1
ATOM 1695 N N . ASN A 1 211 ? 10.329 5.842 21.751 1.00 94.31 211 ASN A N 1
ATOM 1696 C CA . ASN A 1 211 ? 9.471 6.730 22.529 1.00 94.31 211 ASN A CA 1
ATOM 1697 C C . ASN A 1 211 ? 8.106 6.923 21.860 1.00 94.31 211 ASN A C 1
ATOM 1699 O O . ASN A 1 211 ? 7.091 6.900 22.554 1.00 94.31 211 ASN A O 1
ATOM 1703 N N . ALA A 1 212 ? 8.074 7.033 20.526 1.00 95.19 212 ALA A N 1
ATOM 1704 C CA . ALA A 1 212 ? 6.831 7.040 19.760 1.00 95.19 212 ALA A CA 1
ATOM 1705 C C . ALA A 1 212 ? 6.002 5.778 20.038 1.00 95.19 212 ALA A C 1
ATOM 1707 O O . ALA A 1 212 ? 4.833 5.886 20.401 1.00 95.19 212 ALA A O 1
ATOM 1708 N N . CYS A 1 213 ? 6.620 4.593 19.961 1.00 96.25 213 CYS A N 1
ATOM 1709 C CA . CYS A 1 213 ? 5.955 3.319 20.245 1.00 96.25 213 CYS A CA 1
ATOM 1710 C C . CYS A 1 213 ? 5.338 3.299 21.650 1.00 96.25 213 CYS A C 1
ATOM 1712 O O . CYS A 1 213 ? 4.156 2.999 21.801 1.00 96.25 213 CYS A O 1
ATOM 1714 N N . LYS A 1 214 ? 6.098 3.715 22.670 1.00 95.81 214 LYS A N 1
ATOM 1715 C CA . LYS A 1 214 ? 5.608 3.805 24.056 1.00 95.81 214 LYS A CA 1
ATOM 1716 C C . LYS A 1 214 ? 4.436 4.770 24.201 1.00 95.81 214 LYS A C 1
ATOM 1718 O O . LYS A 1 214 ? 3.507 4.509 24.964 1.00 95.81 214 LYS A O 1
ATOM 1723 N N . LYS A 1 215 ? 4.458 5.892 23.476 1.00 96.19 215 LYS A N 1
ATOM 1724 C CA . LYS A 1 215 ? 3.355 6.856 23.479 1.00 96.19 215 LYS A CA 1
ATOM 1725 C C . LYS A 1 215 ? 2.098 6.246 22.860 1.00 96.19 215 LYS A C 1
ATOM 1727 O O . LYS A 1 215 ? 1.045 6.325 23.491 1.00 96.19 215 LYS A O 1
ATOM 1732 N N . VAL A 1 216 ? 2.214 5.589 21.702 1.00 97.44 216 VAL A N 1
ATOM 1733 C CA . VAL A 1 216 ? 1.094 4.878 21.057 1.00 97.44 216 VAL A CA 1
ATOM 1734 C C . VAL A 1 216 ? 0.537 3.798 21.986 1.00 97.44 216 VAL A C 1
ATOM 1736 O O . VAL A 1 216 ? -0.670 3.761 22.206 1.00 97.44 216 VAL A O 1
ATOM 1739 N N . GLU A 1 217 ? 1.400 2.988 22.604 1.00 96.56 217 GLU A N 1
ATOM 1740 C CA . GLU A 1 217 ? 1.023 1.942 23.564 1.00 96.56 217 GLU A CA 1
ATOM 1741 C C . GLU A 1 217 ? 0.265 2.513 24.773 1.00 96.56 217 GLU A C 1
ATOM 1743 O O . GLU A 1 217 ? -0.795 2.011 25.149 1.00 96.56 217 GLU A O 1
ATOM 1748 N N . SER A 1 218 ? 0.743 3.624 25.339 1.00 96.00 218 SER A N 1
ATOM 1749 C CA . SER A 1 218 ? 0.070 4.295 26.457 1.00 96.00 218 SER A CA 1
ATOM 1750 C C . SER A 1 218 ? -1.291 4.894 26.081 1.00 96.00 218 SER A C 1
ATOM 1752 O O . SER A 1 218 ? -2.169 5.031 26.938 1.00 96.00 218 SER A O 1
ATOM 1754 N N . LEU A 1 219 ? -1.463 5.280 24.813 1.00 96.56 219 LEU A N 1
ATOM 1755 C CA . LEU A 1 219 ? -2.670 5.929 24.317 1.00 96.56 219 LEU A CA 1
ATOM 1756 C C . LEU A 1 219 ? -3.744 4.902 23.965 1.00 96.56 219 LEU A C 1
ATOM 1758 O O . LEU A 1 219 ? -4.888 5.065 24.377 1.00 96.56 219 LEU A O 1
ATOM 1762 N N . ILE A 1 220 ? -3.377 3.805 23.296 1.00 96.56 220 ILE A N 1
ATOM 1763 C CA . ILE A 1 220 ? -4.321 2.740 22.920 1.00 96.56 220 ILE A CA 1
ATOM 1764 C C . ILE A 1 220 ? -4.883 2.008 24.144 1.00 96.56 220 ILE A C 1
ATOM 1766 O O . ILE A 1 220 ? -5.981 1.464 24.091 1.00 96.56 220 ILE A O 1
ATOM 1770 N N . GLN A 1 221 ? -4.193 2.047 25.287 1.00 94.12 221 GLN A N 1
ATOM 1771 C CA . GLN A 1 221 ? -4.749 1.575 26.558 1.00 94.12 221 GLN A CA 1
ATOM 1772 C C . GLN A 1 221 ? -5.950 2.419 27.025 1.00 94.12 221 GLN A C 1
ATOM 1774 O O . GLN A 1 221 ? -6.889 1.872 27.603 1.00 94.12 221 GLN A O 1
ATOM 1779 N N . LYS A 1 222 ? -5.947 3.728 26.748 1.00 94.00 222 LYS A N 1
ATOM 1780 C CA . LYS A 1 222 ? -6.955 4.696 27.221 1.00 94.00 222 LYS A CA 1
ATOM 1781 C C . LYS A 1 222 ? -8.063 4.939 26.200 1.00 94.00 222 LYS A C 1
ATOM 1783 O O . LYS A 1 222 ? -9.224 5.037 26.577 1.00 94.00 222 LYS A O 1
ATOM 1788 N N . GLU A 1 223 ? -7.700 4.981 24.924 1.00 94.19 223 GLU A N 1
ATOM 1789 C CA . GLU A 1 223 ? -8.594 5.289 23.812 1.00 94.19 223 GLU A CA 1
ATOM 1790 C C . GLU A 1 223 ? -8.992 4.024 23.037 1.00 94.19 223 GLU A C 1
ATOM 1792 O O . GLU A 1 223 ? -8.283 3.015 23.036 1.00 94.19 223 GLU A O 1
ATOM 1797 N N . ASN A 1 224 ? -10.143 4.067 22.361 1.00 93.31 224 ASN A N 1
ATOM 1798 C CA . ASN A 1 224 ? -10.607 2.964 21.504 1.00 93.31 224 ASN A CA 1
ATOM 1799 C C . ASN A 1 224 ? -10.189 3.121 20.036 1.00 93.31 224 ASN A C 1
ATOM 1801 O O . ASN A 1 224 ? -10.242 2.157 19.282 1.00 93.31 224 ASN A O 1
ATOM 1805 N N . LEU A 1 225 ? -9.740 4.308 19.636 1.00 93.75 225 LEU A N 1
ATOM 1806 C CA . LEU A 1 225 ? -9.199 4.590 18.310 1.00 93.75 225 LEU A CA 1
ATOM 1807 C C . LEU A 1 225 ? -7.893 5.344 18.500 1.00 93.75 225 LEU A C 1
ATOM 1809 O O . LEU A 1 225 ? -7.912 6.369 19.167 1.00 93.75 225 LEU A O 1
ATOM 1813 N N . VAL A 1 226 ? -6.800 4.879 17.901 1.00 96.69 226 VAL A N 1
ATOM 1814 C CA . VAL A 1 226 ? -5.522 5.602 17.865 1.00 96.69 226 VAL A CA 1
ATOM 1815 C C . VAL A 1 226 ? -5.000 5.656 16.438 1.00 96.69 226 VAL A C 1
ATOM 1817 O O . VAL A 1 226 ? -4.938 4.633 15.755 1.00 96.69 226 VAL A O 1
ATOM 1820 N N . ILE A 1 227 ? -4.606 6.854 16.008 1.00 95.94 227 ILE A N 1
ATOM 1821 C CA . ILE A 1 227 ? -4.076 7.121 14.672 1.00 95.94 227 ILE A CA 1
ATOM 1822 C C . ILE A 1 227 ? -2.590 7.472 14.785 1.00 95.94 227 ILE A C 1
ATOM 1824 O O . ILE A 1 227 ? -2.211 8.469 15.395 1.00 95.94 227 ILE A O 1
ATOM 1828 N N . VAL A 1 228 ? -1.742 6.648 14.182 1.00 96.94 228 VAL A N 1
ATOM 1829 C CA . VAL A 1 228 ? -0.292 6.819 14.100 1.00 96.94 228 VAL A CA 1
ATOM 1830 C C . VAL A 1 228 ? 0.044 7.513 12.785 1.00 96.94 228 VAL A C 1
ATOM 1832 O O . VAL A 1 228 ? -0.055 6.917 11.712 1.00 96.94 228 VAL A O 1
ATOM 1835 N N . VAL A 1 229 ? 0.439 8.779 12.856 1.00 95.31 229 VAL A N 1
ATOM 1836 C CA . VAL A 1 229 ? 0.779 9.595 11.688 1.00 95.31 229 VAL A CA 1
ATOM 1837 C C . VAL A 1 229 ? 2.291 9.683 11.510 1.00 95.31 229 VAL A C 1
ATOM 1839 O O . VAL A 1 229 ? 3.036 9.638 12.480 1.00 95.31 229 VAL A O 1
ATOM 1842 N N . GLY A 1 230 ? 2.751 9.803 10.269 1.00 93.12 230 GLY A N 1
ATOM 1843 C CA . GLY A 1 230 ? 4.160 9.992 9.934 1.00 93.12 230 GLY A CA 1
ATOM 1844 C C . GLY A 1 230 ? 4.426 9.916 8.431 1.00 93.12 230 GLY A C 1
ATOM 1845 O O . GLY A 1 230 ? 3.583 9.504 7.627 1.00 93.12 230 GLY A O 1
ATOM 1846 N N . ASN A 1 231 ? 5.622 10.300 8.030 1.00 90.25 231 ASN A N 1
ATOM 1847 C CA . ASN A 1 231 ? 6.126 10.237 6.672 1.00 90.25 231 ASN A CA 1
ATOM 1848 C C . ASN A 1 231 ? 6.281 8.781 6.206 1.00 90.25 231 ASN A C 1
ATOM 1850 O O . ASN A 1 231 ? 6.202 7.814 6.978 1.00 90.25 231 ASN A O 1
ATOM 1854 N N . SER A 1 232 ? 6.436 8.610 4.896 1.00 87.88 232 SER A N 1
ATOM 1855 C CA . SER A 1 232 ? 6.728 7.304 4.306 1.00 87.88 232 SER A CA 1
ATOM 1856 C C . SER A 1 232 ? 8.068 6.777 4.847 1.00 87.88 232 SER A C 1
ATOM 1858 O O . SER A 1 232 ? 9.003 7.541 5.069 1.00 87.88 232 SER A O 1
ATOM 1860 N N . GLY A 1 233 ? 8.142 5.480 5.156 1.00 89.88 233 GLY A N 1
ATOM 1861 C CA . GLY A 1 233 ? 9.348 4.846 5.703 1.00 89.88 233 GLY A CA 1
ATOM 1862 C C . GLY A 1 233 ? 9.705 5.159 7.169 1.00 89.88 233 GLY A C 1
ATOM 1863 O O . GLY A 1 233 ? 10.668 4.581 7.667 1.00 89.88 233 GLY A O 1
ATOM 1864 N N . SER A 1 234 ? 8.947 5.995 7.896 1.00 92.44 234 SER A N 1
ATOM 1865 C CA . SER A 1 234 ? 9.228 6.323 9.315 1.00 92.44 234 SER A CA 1
ATOM 1866 C C . SER A 1 234 ? 8.916 5.195 10.316 1.00 92.44 234 SER A C 1
ATOM 1868 O O . SER A 1 234 ? 9.264 5.302 11.488 1.00 92.44 234 SER A O 1
ATOM 1870 N N . GLY A 1 235 ? 8.270 4.102 9.885 1.00 93.56 235 GLY A N 1
ATOM 1871 C CA . GLY A 1 235 ? 7.971 2.944 10.745 1.00 93.56 235 GLY A CA 1
ATOM 1872 C C . GLY A 1 235 ? 6.566 2.911 11.363 1.00 93.56 235 GLY A C 1
ATOM 1873 O O . GLY A 1 235 ? 6.363 2.240 12.375 1.00 93.56 235 GLY A O 1
ATOM 1874 N N . LYS A 1 236 ? 5.581 3.591 10.756 1.00 94.69 236 LYS A N 1
ATOM 1875 C CA . LYS A 1 236 ? 4.172 3.571 11.203 1.00 94.69 236 LYS A CA 1
ATOM 1876 C C . LYS A 1 236 ? 3.591 2.155 11.249 1.00 94.69 236 LYS A C 1
ATOM 1878 O O . LYS A 1 236 ? 3.145 1.714 12.304 1.00 94.69 236 LYS A O 1
ATOM 1883 N N . SER A 1 237 ? 3.654 1.442 10.122 1.00 94.19 237 SER A N 1
ATOM 1884 C CA . SER A 1 237 ? 3.130 0.081 9.965 1.00 94.19 237 SER A CA 1
ATOM 1885 C C . SER A 1 237 ? 3.802 -0.878 10.944 1.00 94.19 237 SER A C 1
ATOM 1887 O O . SER A 1 237 ? 3.127 -1.607 11.660 1.00 94.19 237 SER A O 1
ATOM 1889 N N . ALA A 1 238 ? 5.129 -0.783 11.076 1.00 95.19 238 ALA A N 1
ATOM 1890 C CA . ALA A 1 238 ? 5.884 -1.565 12.052 1.00 95.19 238 ALA A CA 1
ATOM 1891 C C . ALA A 1 238 ? 5.436 -1.279 13.498 1.00 95.19 238 ALA A C 1
ATOM 1893 O O . ALA A 1 238 ? 5.290 -2.202 14.289 1.00 95.19 238 ALA A O 1
ATOM 1894 N N . THR A 1 239 ? 5.148 -0.017 13.838 1.00 97.06 239 THR A N 1
ATOM 1895 C CA . THR A 1 239 ? 4.675 0.363 15.181 1.00 97.06 239 THR A CA 1
ATOM 1896 C C . THR A 1 239 ? 3.295 -0.220 15.490 1.00 97.06 239 THR A C 1
ATOM 1898 O O . THR A 1 239 ? 3.111 -0.814 16.552 1.00 97.06 239 THR A O 1
ATOM 1901 N N . ILE A 1 240 ? 2.318 -0.087 14.581 1.00 97.25 240 ILE A N 1
ATOM 1902 C CA . ILE A 1 240 ? 0.969 -0.628 14.823 1.00 97.25 240 ILE A CA 1
ATOM 1903 C C . ILE A 1 240 ? 0.974 -2.162 14.857 1.00 97.25 240 ILE A C 1
ATOM 1905 O O . ILE A 1 240 ? 0.262 -2.745 15.670 1.00 97.25 240 ILE A O 1
ATOM 1909 N N . GLN A 1 241 ? 1.806 -2.812 14.034 1.00 96.69 241 GLN A N 1
ATOM 1910 C CA . GLN A 1 241 ? 1.956 -4.270 14.000 1.00 96.69 241 GLN A CA 1
ATOM 1911 C C . GLN A 1 241 ? 2.622 -4.793 15.277 1.00 96.69 241 GLN A C 1
ATOM 1913 O O . GLN A 1 241 ? 2.112 -5.737 15.875 1.00 96.69 241 GLN A O 1
ATOM 1918 N N . HIS A 1 242 ? 3.689 -4.141 15.750 1.00 97.44 242 HIS A N 1
ATOM 1919 C CA . HIS A 1 242 ? 4.350 -4.481 17.014 1.00 97.44 242 HIS A CA 1
ATOM 1920 C C . HIS A 1 242 ? 3.372 -4.435 18.195 1.00 97.44 242 HIS A C 1
ATOM 1922 O O . HIS A 1 242 ? 3.259 -5.381 18.977 1.00 97.44 242 HIS A O 1
ATOM 1928 N N . ILE A 1 243 ? 2.602 -3.348 18.302 1.00 97.81 243 ILE A N 1
ATOM 1929 C CA . ILE A 1 243 ? 1.603 -3.193 19.366 1.00 97.81 243 ILE A CA 1
ATOM 1930 C C . ILE A 1 243 ? 0.486 -4.229 19.210 1.00 97.81 243 ILE A C 1
ATOM 1932 O O . ILE A 1 243 ? 0.047 -4.809 20.201 1.00 97.81 243 ILE A O 1
ATOM 1936 N N . ALA A 1 244 ? 0.056 -4.522 17.984 1.00 97.00 244 ALA A N 1
ATOM 1937 C CA . ALA A 1 244 ? -0.930 -5.564 17.743 1.00 97.00 244 ALA A CA 1
ATOM 1938 C C . ALA A 1 244 ? -0.431 -6.950 18.181 1.00 97.00 244 ALA A C 1
ATOM 1940 O O . ALA A 1 244 ? -1.171 -7.680 18.837 1.00 97.00 244 ALA A O 1
ATOM 1941 N N . LEU A 1 245 ? 0.833 -7.296 17.917 1.00 96.69 245 LEU A N 1
ATOM 1942 C CA . LEU A 1 245 ? 1.442 -8.538 18.401 1.00 96.69 245 LEU A CA 1
ATOM 1943 C C . LEU A 1 245 ? 1.499 -8.595 19.937 1.00 96.69 245 LEU A C 1
ATOM 1945 O O . LEU A 1 245 ? 1.213 -9.652 20.504 1.00 96.69 245 LEU A O 1
ATOM 1949 N N . LYS A 1 246 ? 1.787 -7.477 20.624 1.00 96.06 246 LYS A N 1
ATOM 1950 C CA . LYS A 1 246 ? 1.686 -7.399 22.096 1.00 96.06 246 LYS A CA 1
ATOM 1951 C C . LYS A 1 246 ? 0.264 -7.717 22.573 1.00 96.06 246 LYS A C 1
ATOM 1953 O O . LYS A 1 246 ? 0.087 -8.610 23.395 1.00 96.06 246 LYS A O 1
ATOM 1958 N N . TYR A 1 247 ? -0.747 -7.070 21.994 1.00 95.31 247 TYR A N 1
ATOM 1959 C CA . TYR A 1 247 ? -2.157 -7.313 22.325 1.00 95.31 247 TYR A CA 1
ATOM 1960 C C . TYR A 1 247 ? -2.582 -8.766 22.052 1.00 95.31 247 TYR A C 1
ATOM 1962 O O . TYR A 1 247 ? -3.280 -9.369 22.868 1.00 95.31 247 TYR A O 1
ATOM 1970 N N . ARG A 1 248 ? -2.114 -9.364 20.948 1.00 93.12 248 ARG A N 1
ATOM 1971 C CA . ARG A 1 248 ? -2.334 -10.786 20.632 1.00 93.12 248 ARG A CA 1
ATOM 1972 C C . ARG A 1 248 ? -1.767 -11.696 21.724 1.00 93.12 248 ARG A C 1
ATOM 1974 O O . ARG A 1 248 ? -2.439 -12.631 22.147 1.00 93.12 248 ARG A O 1
ATOM 1981 N N . ASN A 1 249 ? -0.565 -11.399 22.223 1.00 93.19 249 ASN A N 1
ATOM 1982 C CA . ASN A 1 249 ? 0.059 -12.151 23.319 1.00 93.19 249 ASN A CA 1
ATOM 1983 C C . ASN A 1 249 ? -0.668 -11.964 24.665 1.00 93.19 249 ASN A C 1
ATOM 1985 O O . ASN A 1 249 ? -0.620 -12.850 25.513 1.00 93.19 249 ASN A O 1
ATOM 1989 N N . GLU A 1 250 ? -1.368 -10.844 24.850 1.00 93.06 250 GLU A N 1
ATOM 1990 C CA . GLU A 1 250 ? -2.234 -10.574 26.008 1.00 93.06 250 GLU A CA 1
ATOM 1991 C C . GLU A 1 250 ? -3.630 -11.220 25.891 1.00 93.06 250 GLU A C 1
ATOM 1993 O O . GLU A 1 250 ? -4.465 -11.063 26.783 1.00 93.06 250 GLU A O 1
ATOM 1998 N N . GLY A 1 251 ? -3.897 -11.959 24.809 1.00 90.12 251 GLY A N 1
ATOM 1999 C CA . GLY A 1 251 ? -5.153 -12.677 24.589 1.00 90.12 251 GLY A CA 1
ATOM 2000 C C . GLY A 1 251 ? -6.243 -11.864 23.887 1.00 90.12 251 GLY A C 1
ATOM 2001 O O . GLY A 1 251 ? -7.398 -12.292 23.867 1.00 90.12 251 GLY A O 1
ATOM 2002 N N . TRP A 1 252 ? -5.915 -10.706 23.304 1.00 91.50 252 TRP A N 1
ATOM 2003 C CA . TRP A 1 252 ? -6.844 -10.003 22.418 1.00 91.50 252 TRP A CA 1
ATOM 2004 C C . TRP A 1 252 ? -6.951 -10.711 21.071 1.00 91.50 252 TRP A C 1
ATOM 2006 O O . TRP A 1 252 ? -5.960 -11.174 20.506 1.00 91.50 252 TRP A O 1
ATOM 2016 N N . VAL A 1 253 ? -8.157 -10.712 20.507 1.00 89.25 253 VAL A N 1
ATOM 2017 C CA . VAL A 1 253 ? -8.363 -11.095 19.110 1.00 89.25 253 VAL A CA 1
ATOM 2018 C C . VAL A 1 253 ? -7.861 -9.949 18.242 1.00 89.25 253 VAL A C 1
ATOM 2020 O O . VAL A 1 253 ? -8.401 -8.846 18.296 1.00 89.25 253 VAL A O 1
ATOM 2023 N N . VAL A 1 254 ? -6.831 -10.191 17.439 1.00 91.44 254 VAL A N 1
ATOM 2024 C CA . VAL A 1 254 ? -6.300 -9.195 16.505 1.00 91.44 254 VAL A CA 1
ATOM 2025 C C . VAL A 1 254 ? -6.833 -9.486 15.114 1.00 91.44 254 VAL A C 1
ATOM 2027 O O . VAL A 1 254 ? -6.840 -10.635 14.684 1.00 91.44 254 VAL A O 1
ATOM 2030 N N . LYS A 1 255 ? -7.285 -8.449 14.408 1.00 90.38 255 LYS A N 1
ATOM 2031 C CA . LYS A 1 255 ? -7.731 -8.550 13.017 1.00 90.38 255 LYS A CA 1
ATOM 2032 C C . LYS A 1 255 ? -7.092 -7.469 12.168 1.00 90.38 255 LYS A C 1
ATOM 2034 O O . LYS A 1 255 ? -7.240 -6.280 12.454 1.00 90.38 255 LYS A O 1
ATOM 2039 N N . LYS A 1 256 ? -6.424 -7.879 11.094 1.00 91.25 256 LYS A N 1
ATOM 2040 C CA . LYS A 1 256 ? -6.035 -6.961 10.025 1.00 91.25 256 LYS A CA 1
ATOM 2041 C C . LYS A 1 256 ? -7.276 -6.637 9.191 1.00 91.25 256 LYS A C 1
ATOM 2043 O O . LYS A 1 256 ? -8.005 -7.542 8.800 1.00 91.25 256 LYS A O 1
ATOM 2048 N N . ALA A 1 257 ? -7.504 -5.360 8.922 1.00 89.75 257 ALA A N 1
ATOM 2049 C CA . ALA A 1 257 ? -8.540 -4.885 8.013 1.00 89.75 257 ALA A CA 1
ATOM 2050 C C . ALA A 1 257 ? -7.893 -3.992 6.951 1.00 89.75 257 ALA A C 1
ATOM 2052 O O . ALA A 1 257 ? -6.996 -3.205 7.267 1.00 89.75 257 ALA A O 1
ATOM 2053 N N . ASN A 1 258 ? -8.316 -4.133 5.696 1.00 83.25 258 ASN A N 1
ATOM 2054 C CA . ASN A 1 258 ? -7.816 -3.288 4.613 1.00 83.25 258 ASN A CA 1
ATOM 2055 C C . ASN A 1 258 ? -8.612 -1.982 4.563 1.00 83.25 258 ASN A C 1
ATOM 2057 O O . ASN A 1 258 ? -8.036 -0.912 4.384 1.00 83.25 258 ASN A O 1
ATOM 2061 N N . GLU A 1 259 ? -9.920 -2.067 4.806 1.00 84.88 259 GLU A N 1
ATOM 2062 C CA . GLU A 1 259 ? -10.829 -0.927 4.845 1.00 84.88 259 GLU A CA 1
ATOM 2063 C C . GLU A 1 259 ? -11.673 -0.919 6.123 1.00 84.88 259 GLU A C 1
ATOM 2065 O O . GLU A 1 259 ? -11.845 -1.933 6.802 1.00 84.88 259 GLU A O 1
ATOM 2070 N N . LEU A 1 260 ? -12.274 0.234 6.444 1.00 84.75 260 LEU A N 1
ATOM 2071 C CA . LEU A 1 260 ? -13.178 0.331 7.594 1.00 84.75 260 LEU A CA 1
ATOM 2072 C C . LEU A 1 260 ? -14.378 -0.617 7.457 1.00 84.75 260 LEU A C 1
ATOM 2074 O O . LEU A 1 260 ? -14.847 -1.162 8.456 1.00 84.75 260 LEU A O 1
ATOM 2078 N N . LYS A 1 261 ? -14.852 -0.841 6.227 1.00 86.00 261 LYS A N 1
ATOM 2079 C CA . LYS A 1 261 ? -15.965 -1.748 5.945 1.00 86.00 261 LYS A CA 1
ATOM 2080 C C . LYS A 1 261 ? -15.690 -3.162 6.467 1.00 86.00 261 LYS A C 1
ATOM 2082 O O . LYS A 1 261 ? -16.566 -3.723 7.115 1.00 86.00 261 LYS A O 1
ATOM 2087 N N . ASP A 1 262 ? -14.473 -3.680 6.295 1.00 86.38 262 ASP A N 1
ATOM 2088 C CA . ASP A 1 262 ? -14.082 -5.009 6.790 1.00 86.38 262 ASP A CA 1
ATOM 2089 C C . ASP A 1 262 ? -14.270 -5.117 8.311 1.00 86.38 262 ASP A C 1
ATOM 2091 O O . ASP A 1 262 ? -14.776 -6.117 8.828 1.00 86.38 262 ASP A O 1
ATOM 2095 N N . ALA A 1 263 ? -13.904 -4.058 9.042 1.00 85.00 263 ALA A N 1
ATOM 2096 C CA . ALA A 1 263 ? -14.092 -3.995 10.486 1.00 85.00 263 ALA A CA 1
ATOM 2097 C C . ALA A 1 263 ? -15.583 -3.933 10.861 1.00 85.00 263 ALA A C 1
ATOM 2099 O O . ALA A 1 263 ? -16.023 -4.636 11.770 1.00 85.00 263 ALA A O 1
ATOM 2100 N N . ILE A 1 264 ? -16.383 -3.139 10.144 1.00 86.00 264 ILE A N 1
ATOM 2101 C CA . ILE A 1 264 ? -17.836 -3.025 10.355 1.00 86.00 264 ILE A CA 1
ATOM 2102 C C . ILE A 1 264 ? -18.568 -4.335 10.054 1.00 86.00 264 ILE A C 1
ATOM 2104 O O . ILE A 1 264 ? -19.432 -4.748 10.829 1.00 86.00 264 ILE A O 1
ATOM 2108 N N . ASP A 1 265 ? -18.208 -5.026 8.981 1.00 84.94 265 ASP A N 1
ATOM 2109 C CA . ASP A 1 265 ? -18.795 -6.315 8.622 1.00 84.94 265 ASP A CA 1
ATOM 2110 C C . ASP A 1 265 ? -18.412 -7.389 9.655 1.00 84.94 265 ASP A C 1
ATOM 2112 O O . ASP A 1 265 ? -19.257 -8.185 10.089 1.00 84.94 265 ASP A O 1
ATOM 2116 N N . ALA A 1 266 ? -17.180 -7.336 10.174 1.00 81.44 266 ALA A N 1
ATOM 2117 C CA . ALA A 1 266 ? -16.778 -8.141 11.323 1.00 81.44 266 ALA A CA 1
ATOM 2118 C C . ALA A 1 266 ? -17.620 -7.823 12.572 1.00 81.44 266 ALA A C 1
ATOM 2120 O O . ALA A 1 266 ? -17.970 -8.755 13.301 1.00 81.44 266 ALA A O 1
ATOM 2121 N N . PHE A 1 267 ? -18.014 -6.560 12.794 1.00 77.50 267 PHE A N 1
ATOM 2122 C CA . PHE A 1 267 ? -18.914 -6.209 13.894 1.00 77.50 267 PHE A CA 1
ATOM 2123 C C . PHE A 1 267 ? -20.341 -6.758 13.696 1.00 77.50 267 PHE A C 1
ATOM 2125 O O . PHE A 1 267 ? -20.964 -7.246 14.640 1.00 77.50 267 PHE A O 1
ATOM 2132 N N . LYS A 1 268 ? -20.868 -6.698 12.467 1.00 77.06 268 LYS A N 1
ATOM 2133 C CA . LYS A 1 268 ? -22.246 -7.101 12.122 1.00 77.06 268 LYS A CA 1
ATOM 2134 C C . LYS A 1 268 ? -22.460 -8.610 12.118 1.00 77.06 268 LYS A C 1
ATOM 2136 O O . LYS A 1 268 ? -23.556 -9.070 12.422 1.00 77.06 268 LYS A O 1
ATOM 2141 N N . SER A 1 269 ? -21.428 -9.384 11.801 1.00 70.31 269 SER A N 1
ATOM 2142 C CA . SER A 1 269 ? -21.529 -10.841 11.664 1.00 70.31 269 SER A CA 1
ATOM 2143 C C . SER A 1 269 ? -21.804 -11.605 12.973 1.00 70.31 269 SER A C 1
ATOM 2145 O O . SER A 1 269 ? -21.861 -12.830 12.932 1.00 70.31 269 SER A O 1
ATOM 2147 N N . ASN A 1 270 ? -21.962 -10.932 14.130 1.00 55.44 270 ASN A N 1
ATOM 2148 C CA . ASN A 1 270 ? -22.154 -11.507 15.481 1.00 55.44 270 ASN A CA 1
ATOM 2149 C C . ASN A 1 270 ? -21.134 -12.599 15.883 1.00 55.44 270 ASN A C 1
ATOM 2151 O O . ASN A 1 270 ? -21.233 -13.190 16.955 1.00 55.44 270 ASN A O 1
ATOM 2155 N N . ASN A 1 271 ? -20.111 -12.837 15.062 1.00 53.31 271 ASN A N 1
ATOM 2156 C CA . ASN A 1 271 ? -19.169 -13.938 15.195 1.00 53.31 271 ASN A CA 1
ATOM 2157 C C . ASN A 1 271 ? -17.891 -13.546 15.954 1.00 53.31 271 ASN A C 1
ATOM 2159 O O . ASN A 1 271 ? -16.953 -14.339 15.996 1.00 53.31 271 ASN A O 1
ATOM 2163 N N . VAL A 1 272 ? -17.793 -12.344 16.536 1.00 53.75 272 VAL A N 1
ATOM 2164 C CA . VAL A 1 272 ? -16.485 -11.844 17.016 1.00 53.75 272 VAL A CA 1
ATOM 2165 C C . VAL A 1 272 ? -16.492 -11.193 18.408 1.00 53.75 272 VAL A C 1
ATOM 2167 O O . VAL A 1 272 ? -15.444 -11.129 19.036 1.00 53.75 272 VAL A O 1
ATOM 2170 N N . LEU A 1 273 ? -17.618 -10.739 18.962 1.00 55.75 273 LEU A N 1
ATOM 2171 C CA . LEU A 1 273 ? -17.543 -9.611 19.912 1.00 55.75 273 LEU A CA 1
ATOM 2172 C C . LEU A 1 273 ? -17.832 -9.900 21.387 1.00 55.75 273 LEU A C 1
ATOM 2174 O O . LEU A 1 273 ? -18.004 -8.956 22.158 1.00 55.75 273 LEU A O 1
ATOM 2178 N N . GLU A 1 274 ? -17.859 -11.162 21.806 1.00 54.31 274 GLU A N 1
ATOM 2179 C CA . GLU A 1 274 ? -17.797 -11.466 23.244 1.00 54.31 274 GLU A CA 1
ATOM 2180 C C . GLU A 1 274 ? -16.373 -11.251 23.798 1.00 54.31 274 GLU A C 1
ATOM 2182 O O . GLU A 1 274 ? -16.206 -10.960 24.982 1.00 54.31 274 GLU A O 1
ATOM 2187 N N . ASN A 1 275 ? -15.354 -11.262 22.924 1.00 62.44 275 ASN A N 1
ATOM 2188 C CA . ASN A 1 275 ? -13.943 -11.101 23.277 1.00 62.44 275 ASN A CA 1
ATOM 2189 C C . ASN A 1 275 ? -13.366 -9.736 22.872 1.00 62.44 275 ASN A C 1
ATOM 2191 O O . ASN A 1 275 ? -13.794 -9.089 21.914 1.00 62.44 275 ASN A O 1
ATOM 2195 N N . GLN A 1 276 ? -12.344 -9.311 23.617 1.00 87.56 276 GLN A N 1
ATOM 2196 C CA . GLN A 1 276 ? -11.633 -8.050 23.403 1.00 87.56 276 GLN A CA 1
ATOM 2197 C C . GLN A 1 276 ? -10.942 -8.082 22.035 1.00 87.56 276 GLN A C 1
ATOM 2199 O O . GLN A 1 276 ? -10.065 -8.917 21.818 1.00 87.56 276 GLN A O 1
ATOM 2204 N N . THR A 1 277 ? -11.353 -7.211 21.108 1.00 89.94 277 THR A N 1
ATOM 2205 C CA . THR A 1 277 ? -10.878 -7.241 19.710 1.00 89.94 277 THR A CA 1
ATOM 2206 C C . THR A 1 277 ? -10.102 -5.977 19.340 1.00 89.94 277 THR A C 1
ATOM 2208 O O . THR A 1 277 ? -10.549 -4.869 19.637 1.00 89.94 277 THR A O 1
ATOM 2211 N N . LEU A 1 278 ? -8.961 -6.127 18.669 1.00 93.81 278 LEU A N 1
ATOM 2212 C CA . LEU A 1 278 ? -8.139 -5.043 18.131 1.00 93.81 278 LEU A CA 1
ATOM 2213 C C . LEU A 1 278 ? -8.106 -5.119 16.599 1.00 93.81 278 LEU A C 1
ATOM 2215 O O . LEU A 1 278 ? -7.583 -6.076 16.030 1.00 93.81 278 LEU A O 1
ATOM 2219 N N . PHE A 1 279 ? -8.627 -4.089 15.939 1.00 93.88 279 PHE A N 1
ATOM 2220 C CA . PHE A 1 279 ? -8.524 -3.925 14.490 1.00 93.88 279 PHE A CA 1
ATOM 2221 C C . PHE A 1 279 ? -7.279 -3.118 14.125 1.00 93.88 279 PHE A C 1
ATOM 2223 O O . PHE A 1 279 ? -7.017 -2.078 14.729 1.00 93.88 279 PHE A O 1
ATOM 2230 N N . VAL A 1 280 ? -6.531 -3.582 13.128 1.00 95.94 280 VAL A N 1
ATOM 2231 C CA . VAL A 1 280 ? -5.320 -2.926 12.622 1.00 95.94 280 VAL A CA 1
ATOM 2232 C C . VAL A 1 280 ? -5.536 -2.568 11.159 1.00 95.94 280 VAL A C 1
ATOM 2234 O O . VAL A 1 280 ? -5.757 -3.461 10.340 1.00 95.94 280 VAL A O 1
ATOM 2237 N N . LEU A 1 281 ? -5.464 -1.275 10.844 1.00 94.44 281 LEU A N 1
ATOM 2238 C CA . LEU A 1 281 ? -5.595 -0.748 9.489 1.00 94.44 281 LEU A CA 1
ATOM 2239 C C . LEU A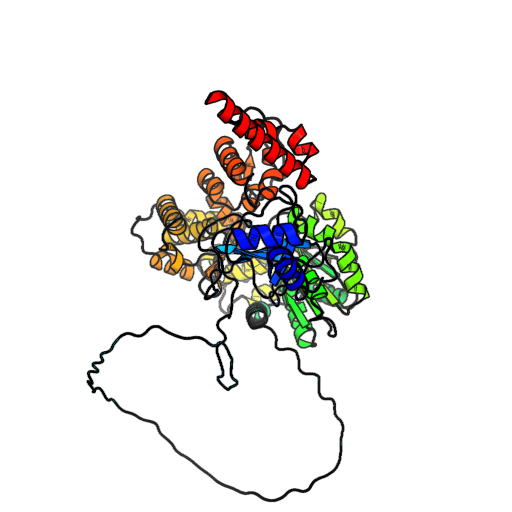 1 281 ? -4.327 0.009 9.100 1.00 94.44 281 LEU A C 1
ATOM 2241 O O . LEU A 1 281 ? -3.890 0.906 9.824 1.00 94.44 281 LEU A O 1
ATOM 2245 N N . ASP A 1 282 ? -3.752 -0.350 7.953 1.00 92.75 282 ASP A N 1
ATOM 2246 C CA . ASP A 1 282 ? -2.486 0.209 7.481 1.00 92.75 282 ASP A CA 1
ATOM 2247 C C . ASP A 1 282 ? -2.700 1.163 6.295 1.00 92.75 282 ASP A C 1
ATOM 2249 O O . ASP A 1 282 ? -2.981 0.718 5.181 1.00 92.75 282 ASP A O 1
ATOM 2253 N N . ASP A 1 283 ? -2.604 2.469 6.559 1.00 91.31 283 ASP A N 1
ATOM 2254 C CA . ASP A 1 283 ? -2.846 3.577 5.627 1.00 91.31 283 ASP A CA 1
ATOM 2255 C C . ASP A 1 283 ? -4.192 3.456 4.852 1.00 91.31 283 ASP A C 1
ATOM 2257 O O . ASP A 1 283 ? -4.238 3.641 3.630 1.00 91.31 283 ASP A O 1
ATOM 2261 N N . PRO A 1 284 ? -5.336 3.188 5.523 1.00 89.12 284 PRO A N 1
ATOM 2262 C CA . PRO A 1 284 ? -6.593 2.802 4.861 1.00 89.12 284 PRO A CA 1
ATOM 2263 C C . PRO A 1 284 ? -7.324 3.955 4.156 1.00 89.12 284 PRO A C 1
ATOM 2265 O O . PRO A 1 284 ? -8.347 3.731 3.526 1.00 89.12 284 PRO A O 1
ATOM 2268 N N . ILE A 1 285 ? -6.842 5.194 4.278 1.00 85.94 285 ILE A N 1
ATOM 2269 C CA . ILE A 1 285 ? -7.393 6.387 3.600 1.00 85.94 285 ILE A CA 1
ATOM 2270 C C . ILE A 1 285 ? -6.406 6.988 2.594 1.00 85.94 285 ILE A C 1
ATOM 2272 O O . ILE A 1 285 ? -6.537 8.150 2.202 1.00 85.94 285 ILE A O 1
ATOM 2276 N N . GLY A 1 286 ? -5.384 6.219 2.217 1.00 80.94 286 GLY A N 1
ATOM 2277 C CA . GLY A 1 286 ? -4.397 6.646 1.241 1.00 80.94 286 GLY A CA 1
ATOM 2278 C C . GLY A 1 286 ? -2.997 6.141 1.546 1.00 80.94 286 GLY A C 1
ATOM 2279 O O . GLY A 1 286 ? -2.340 6.631 2.463 1.00 80.94 286 GLY A O 1
ATOM 2280 N N . LYS A 1 287 ? -2.512 5.227 0.702 1.00 74.69 287 LYS A N 1
ATOM 2281 C CA . LYS A 1 287 ? -1.127 4.742 0.735 1.00 74.69 287 LYS A CA 1
ATOM 2282 C C . LYS A 1 287 ? -0.143 5.615 -0.018 1.00 74.69 287 LYS A C 1
ATOM 2284 O O . LYS A 1 287 ? 1.036 5.434 0.163 1.00 74.69 287 LYS A O 1
ATOM 2289 N N . GLU A 1 288 ? -0.566 6.554 -0.850 1.00 72.00 288 GLU A N 1
ATOM 2290 C CA . GLU A 1 288 ? 0.362 7.422 -1.597 1.00 72.00 288 GLU A CA 1
ATOM 2291 C C . GLU A 1 288 ? -0.024 8.882 -1.407 1.00 72.00 288 GLU A C 1
ATOM 2293 O O . GLU A 1 288 ? 0.756 9.701 -0.923 1.00 72.00 288 GLU A O 1
ATOM 2298 N N . SER A 1 289 ? -1.290 9.157 -1.696 1.00 74.38 289 SER A N 1
ATOM 2299 C CA . SER A 1 289 ? -1.982 10.412 -1.454 1.00 74.38 289 SER A CA 1
ATOM 2300 C C . SER A 1 289 ? -3.342 10.129 -0.823 1.00 74.38 289 SER A C 1
ATOM 2302 O O . SER A 1 289 ? -3.745 8.971 -0.701 1.00 74.38 289 SER A O 1
ATOM 2304 N N . PHE A 1 290 ? -4.061 11.192 -0.460 1.00 79.19 290 PHE A N 1
ATOM 2305 C CA . PHE A 1 290 ? -5.417 11.086 0.065 1.00 79.19 290 PHE A CA 1
ATOM 2306 C C . PHE A 1 290 ? -6.326 10.326 -0.909 1.00 79.19 290 PHE A C 1
ATOM 2308 O O . PHE A 1 290 ? -6.332 10.607 -2.112 1.00 79.19 290 PHE A O 1
ATOM 2315 N N . ASP A 1 291 ? -7.073 9.361 -0.375 1.00 78.56 291 ASP A N 1
ATOM 2316 C CA . ASP A 1 291 ? -8.059 8.583 -1.111 1.00 78.56 291 ASP A CA 1
ATOM 2317 C C . ASP A 1 291 ? -9.477 8.994 -0.705 1.00 78.56 291 ASP A C 1
ATOM 2319 O O . ASP A 1 291 ? -9.980 8.666 0.375 1.00 78.56 291 ASP A O 1
ATOM 2323 N N . GLU A 1 292 ? -10.127 9.755 -1.584 1.00 75.56 292 GLU A N 1
ATOM 2324 C CA . GLU A 1 292 ? -11.449 10.311 -1.315 1.00 75.56 292 GLU A CA 1
ATOM 2325 C C . GLU A 1 292 ? -12.521 9.223 -1.177 1.00 75.56 292 GLU A C 1
ATOM 2327 O O . GLU A 1 292 ? -13.443 9.379 -0.375 1.00 75.56 292 GLU A O 1
ATOM 2332 N N . GLN A 1 293 ? -12.411 8.117 -1.919 1.00 74.69 293 GLN A N 1
ATOM 2333 C CA . GLN A 1 293 ? -13.392 7.035 -1.866 1.00 74.69 293 GLN A CA 1
ATOM 2334 C C . GLN A 1 293 ? -13.303 6.295 -0.532 1.00 74.69 293 GLN A C 1
ATOM 2336 O O . GLN A 1 293 ? -14.317 6.127 0.154 1.00 74.69 293 GLN A O 1
ATOM 2341 N N . ALA A 1 294 ? -12.088 5.942 -0.113 1.00 81.25 294 ALA A N 1
ATOM 2342 C CA . ALA A 1 294 ? -11.864 5.303 1.177 1.00 81.25 294 ALA A CA 1
ATOM 2343 C C . ALA A 1 294 ? -12.316 6.203 2.342 1.00 81.25 294 ALA A C 1
ATOM 2345 O O . ALA A 1 294 ? -12.960 5.749 3.290 1.00 81.25 294 ALA A O 1
ATOM 2346 N N . TYR A 1 295 ? -12.079 7.514 2.244 1.00 85.31 295 TYR A N 1
ATOM 2347 C CA . TYR A 1 295 ? -12.568 8.473 3.233 1.00 85.31 295 TYR A CA 1
ATOM 2348 C C . TYR A 1 295 ? -14.096 8.673 3.209 1.00 85.31 295 TYR A C 1
ATOM 2350 O O . TYR A 1 295 ? -14.711 8.877 4.258 1.00 85.31 295 TYR A O 1
ATOM 2358 N N . LYS A 1 296 ? -14.756 8.590 2.048 1.00 81.06 296 LYS A N 1
ATOM 2359 C CA . LYS A 1 296 ? -16.230 8.575 1.973 1.00 81.06 296 LYS A CA 1
ATOM 2360 C C . LYS A 1 296 ? -16.797 7.344 2.674 1.00 81.06 296 LYS A C 1
ATOM 2362 O O . LYS A 1 296 ? -17.713 7.490 3.480 1.00 81.06 296 LYS A O 1
ATOM 2367 N N . SER A 1 297 ? -16.211 6.171 2.431 1.00 81.38 297 SER A N 1
ATOM 2368 C CA . SER A 1 297 ? -16.545 4.938 3.154 1.00 81.38 297 SER A CA 1
ATOM 2369 C C . SER A 1 297 ? -16.395 5.134 4.666 1.00 81.38 297 SER A C 1
ATOM 2371 O O . SER A 1 297 ? -17.311 4.819 5.424 1.00 81.38 297 SER A O 1
ATOM 2373 N N . TRP A 1 298 ? -15.311 5.785 5.107 1.00 85.62 298 TRP A N 1
ATOM 2374 C CA . TRP A 1 298 ? -15.131 6.150 6.514 1.00 85.62 298 TRP A CA 1
ATOM 2375 C C . TRP A 1 298 ? -16.303 6.966 7.070 1.00 85.62 298 TRP A C 1
ATOM 2377 O O . TRP A 1 298 ? -16.873 6.612 8.101 1.00 85.62 298 TRP A O 1
ATOM 2387 N N . LYS A 1 299 ? -16.684 8.051 6.384 1.00 85.25 299 LYS A N 1
ATOM 2388 C CA . LYS A 1 299 ? -17.785 8.922 6.820 1.00 85.25 299 LYS A CA 1
ATOM 2389 C C . LYS A 1 299 ? -19.117 8.188 6.929 1.00 85.25 299 LYS A C 1
ATOM 2391 O O . LYS A 1 299 ? -19.865 8.454 7.863 1.00 85.25 299 LYS A O 1
ATOM 2396 N N . ILE A 1 300 ? -19.403 7.274 6.001 1.00 86.56 300 ILE A N 1
ATOM 2397 C CA . ILE A 1 300 ? -20.644 6.486 6.002 1.00 86.56 300 ILE A CA 1
ATOM 2398 C C . ILE A 1 300 ? -20.762 5.654 7.284 1.00 86.56 300 ILE A C 1
ATOM 2400 O O . ILE A 1 300 ? -21.841 5.573 7.863 1.00 86.56 300 ILE A O 1
ATOM 2404 N N . TYR A 1 301 ? -19.656 5.075 7.754 1.00 87.06 301 TYR A N 1
ATOM 2405 C CA . TYR A 1 301 ? -19.649 4.191 8.920 1.00 87.06 301 TYR A CA 1
ATOM 2406 C C . TYR A 1 301 ? -19.199 4.866 10.223 1.00 87.06 301 TYR A C 1
ATOM 2408 O O . TYR A 1 301 ? -19.026 4.185 11.233 1.00 87.06 301 TYR A O 1
ATOM 2416 N N . GLU A 1 302 ? -19.007 6.187 10.245 1.00 86.00 302 GLU A N 1
ATOM 2417 C CA . GLU A 1 302 ? -18.479 6.890 11.420 1.00 86.00 302 GLU A CA 1
ATOM 2418 C C . GLU A 1 302 ? -19.392 6.723 12.652 1.00 86.00 302 GLU A C 1
ATOM 2420 O O . GLU A 1 302 ? -18.920 6.466 13.765 1.00 86.00 302 GLU A O 1
ATOM 2425 N N . ASP A 1 303 ? -20.709 6.822 12.461 1.00 87.31 303 ASP A N 1
ATOM 2426 C CA . ASP A 1 303 ? -21.691 6.675 13.541 1.00 87.31 303 ASP A CA 1
ATOM 2427 C C . ASP A 1 303 ? -21.893 5.211 13.963 1.00 87.31 303 ASP A C 1
ATOM 2429 O O . ASP A 1 303 ? -22.044 4.921 15.160 1.00 87.31 303 ASP A O 1
ATOM 2433 N N . ASP A 1 304 ? -21.800 4.277 13.012 1.00 87.50 304 ASP A N 1
ATOM 2434 C CA . ASP A 1 304 ? -21.769 2.837 13.286 1.00 87.50 304 ASP A CA 1
ATOM 2435 C C . ASP A 1 304 ? -20.548 2.487 14.144 1.00 87.50 304 ASP A C 1
ATOM 2437 O O . ASP A 1 304 ? -20.664 1.766 15.138 1.00 87.50 304 ASP A O 1
ATOM 2441 N N . LEU A 1 305 ? -19.385 3.056 13.826 1.00 87.62 305 LEU A N 1
ATOM 2442 C CA . LEU A 1 305 ? -18.147 2.834 14.561 1.00 87.62 305 LEU A CA 1
ATOM 2443 C C . LEU A 1 305 ? -18.234 3.368 15.997 1.00 87.62 305 LEU A C 1
ATOM 2445 O O . LEU A 1 305 ? -17.895 2.658 16.947 1.00 87.62 305 LEU A O 1
ATOM 2449 N N . LYS A 1 306 ? -18.753 4.589 16.183 1.00 88.00 306 LYS A N 1
ATOM 2450 C CA . LYS A 1 306 ? -19.011 5.156 17.520 1.00 88.00 306 LYS A CA 1
ATOM 2451 C C . LYS A 1 306 ? -19.965 4.278 18.327 1.00 88.00 306 LYS A C 1
ATOM 2453 O O . LYS A 1 306 ? -19.775 4.113 19.532 1.00 88.00 306 LYS A O 1
ATOM 2458 N N . SER A 1 307 ? -20.984 3.717 17.681 1.00 87.56 307 SER A N 1
ATOM 2459 C CA . SER A 1 307 ? -21.913 2.773 18.308 1.00 87.56 307 SER A CA 1
ATOM 2460 C C . SER A 1 307 ? -21.213 1.468 18.692 1.00 87.56 307 SER A C 1
ATOM 2462 O O . SER A 1 307 ? -21.417 0.969 19.801 1.00 87.56 307 SER A O 1
ATOM 2464 N N . CYS A 1 308 ? -20.323 0.959 17.836 1.00 86.38 308 CYS A N 1
ATOM 2465 C CA . CYS A 1 308 ? -19.537 -0.242 18.107 1.00 86.38 308 CYS A CA 1
ATOM 2466 C C . CYS A 1 308 ? -18.605 -0.055 19.310 1.00 86.38 308 CYS A C 1
ATOM 2468 O O . CYS A 1 308 ? -18.638 -0.882 20.217 1.00 86.38 308 CYS A O 1
ATOM 2470 N N . PHE A 1 309 ? -17.868 1.060 19.391 1.00 89.12 309 PHE A N 1
ATOM 2471 C CA . PHE A 1 309 ? -16.982 1.358 20.528 1.00 89.12 309 PHE A CA 1
ATOM 2472 C C . PHE A 1 309 ? -17.711 1.496 21.870 1.00 89.12 309 PHE A C 1
ATOM 2474 O O . PHE A 1 309 ? -17.096 1.316 22.919 1.00 89.12 309 PHE A O 1
ATOM 2481 N N . LYS A 1 310 ? -19.007 1.836 21.859 1.00 88.56 310 LYS A N 1
ATOM 2482 C CA . LYS A 1 310 ? -19.836 1.905 23.074 1.00 88.56 310 LYS A CA 1
ATOM 2483 C C . LYS A 1 310 ? -20.396 0.545 23.482 1.00 88.56 310 LYS A C 1
ATOM 2485 O O . LYS A 1 310 ? -20.577 0.299 24.670 1.00 88.56 310 LYS A O 1
ATOM 2490 N N . LYS A 1 311 ? -20.732 -0.301 22.505 1.00 84.94 311 LYS A N 1
ATOM 2491 C CA . LYS A 1 311 ? -21.427 -1.575 22.727 1.00 84.94 311 LYS A CA 1
ATOM 2492 C C . LYS A 1 311 ? -20.473 -2.745 22.959 1.00 84.94 311 LYS A C 1
ATOM 2494 O O . LYS A 1 311 ? -20.820 -3.663 23.696 1.00 84.94 311 LYS A O 1
ATOM 2499 N N . PHE A 1 312 ? -19.301 -2.722 22.336 1.00 85.19 312 PHE A N 1
ATOM 2500 C CA . PHE A 1 312 ? -18.362 -3.837 22.323 1.00 85.19 312 PHE A CA 1
ATOM 2501 C C . PHE A 1 312 ? -17.012 -3.431 22.898 1.00 85.19 312 PHE A C 1
ATOM 2503 O O . PHE A 1 312 ? -16.593 -2.278 22.804 1.00 85.19 312 PHE A O 1
ATOM 2510 N N . LYS A 1 313 ? -16.295 -4.403 23.469 1.00 88.38 313 LYS A N 1
ATOM 2511 C CA . LYS A 1 313 ? -14.924 -4.196 23.934 1.00 88.38 313 LYS A CA 1
ATOM 2512 C C . LYS A 1 313 ? -13.964 -4.298 22.748 1.00 88.38 313 LYS A C 1
ATOM 2514 O O . LYS A 1 313 ? -13.336 -5.329 22.529 1.00 88.38 313 LYS A O 1
ATOM 2519 N N . CYS A 1 314 ? -13.888 -3.233 21.958 1.00 89.75 314 CYS A N 1
ATOM 2520 C CA . CYS A 1 314 ? -13.055 -3.180 20.764 1.00 89.75 314 CYS A CA 1
ATOM 2521 C C . CYS A 1 314 ? -12.161 -1.939 20.714 1.00 89.75 314 CYS A C 1
ATOM 2523 O O . CYS A 1 314 ? -12.484 -0.883 21.263 1.00 89.75 314 CYS A O 1
ATOM 2525 N N . LYS A 1 315 ? -11.020 -2.097 20.045 1.00 93.81 315 LYS A N 1
ATOM 2526 C CA . LYS A 1 315 ? -10.018 -1.062 19.803 1.00 93.81 315 LYS A CA 1
ATOM 2527 C C . LYS A 1 315 ? -9.606 -1.054 18.335 1.00 93.81 315 LYS A C 1
ATOM 2529 O O . LYS A 1 315 ? -9.762 -2.055 17.636 1.00 93.81 315 LYS A O 1
ATOM 2534 N N . MET A 1 316 ? -9.066 0.067 17.879 1.00 94.06 316 MET A N 1
ATOM 2535 C CA . MET A 1 316 ? -8.611 0.257 16.510 1.00 94.06 316 MET A CA 1
ATOM 2536 C C . MET A 1 316 ? -7.284 1.016 16.483 1.00 94.06 316 MET A C 1
ATOM 2538 O O . MET A 1 316 ? -7.174 2.105 17.050 1.00 94.06 316 MET A O 1
ATOM 2542 N N . LEU A 1 317 ? -6.293 0.432 15.814 1.00 96.12 317 LEU A N 1
ATOM 2543 C CA . LEU A 1 317 ? -5.016 1.051 15.484 1.00 96.12 317 LEU A CA 1
ATOM 2544 C C . LEU A 1 317 ? -4.963 1.328 13.989 1.00 96.12 317 LEU A C 1
ATOM 2546 O O . LEU A 1 317 ? -5.231 0.454 13.167 1.00 96.12 317 LEU A O 1
ATOM 2550 N N . PHE A 1 318 ? -4.596 2.554 13.659 1.00 92.38 318 PHE A N 1
ATOM 2551 C CA . PHE A 1 318 ? -4.648 3.089 12.310 1.00 92.38 318 PHE A CA 1
ATOM 2552 C C . PHE A 1 318 ? -3.309 3.752 12.000 1.00 92.38 318 PHE A C 1
ATOM 2554 O O . PHE A 1 318 ? -2.859 4.565 12.803 1.00 92.38 318 PHE A O 1
ATOM 2561 N N . SER A 1 319 ? -2.667 3.459 10.871 1.00 95.31 319 SER A N 1
ATOM 2562 C CA . SER A 1 319 ? -1.568 4.296 10.364 1.00 95.31 319 SER A CA 1
ATOM 2563 C C . SER A 1 319 ? -2.074 5.291 9.319 1.00 95.31 319 SER A C 1
ATOM 2565 O O . SER A 1 319 ? -3.051 5.038 8.617 1.00 95.31 319 SER A O 1
ATOM 2567 N N . CYS A 1 320 ? -1.434 6.458 9.251 1.00 93.25 320 CYS A N 1
ATOM 2568 C CA . CYS A 1 320 ? -1.711 7.460 8.231 1.00 93.25 320 CYS A CA 1
ATOM 2569 C C . CYS A 1 320 ? -0.434 8.157 7.771 1.00 93.25 320 CYS A C 1
ATOM 2571 O O . CYS A 1 320 ? 0.401 8.572 8.580 1.00 93.25 320 CYS A O 1
ATOM 2573 N N . ARG A 1 321 ? -0.308 8.413 6.470 1.00 90.31 321 ARG A N 1
ATOM 2574 C CA . ARG A 1 321 ? 0.737 9.302 5.957 1.00 90.31 321 ARG A CA 1
ATOM 2575 C C . ARG A 1 321 ? 0.483 10.765 6.333 1.00 90.31 321 ARG A C 1
ATOM 2577 O O . ARG A 1 321 ? -0.649 11.245 6.304 1.00 90.31 321 ARG A O 1
ATOM 2584 N N . LYS A 1 322 ? 1.554 11.506 6.620 1.00 89.12 322 LYS A N 1
ATOM 2585 C CA . LYS A 1 322 ? 1.493 12.938 6.972 1.00 89.12 322 LYS A CA 1
ATOM 2586 C C . LYS A 1 322 ? 0.936 13.822 5.847 1.00 89.12 322 LYS A C 1
ATOM 2588 O O . LYS A 1 322 ? 0.195 14.768 6.114 1.00 89.12 322 LYS A O 1
ATOM 2593 N N . CYS A 1 323 ? 1.229 13.486 4.587 1.00 84.00 323 CYS A N 1
ATOM 2594 C CA . CYS A 1 323 ? 0.646 14.157 3.419 1.00 84.00 323 CYS A CA 1
ATOM 2595 C C . CYS A 1 323 ? -0.882 13.993 3.355 1.00 84.00 323 CYS A C 1
ATOM 2597 O O . CYS A 1 323 ? -1.581 14.951 3.046 1.00 84.00 323 CYS A O 1
ATOM 2599 N N . VAL A 1 324 ? -1.398 12.815 3.721 1.00 86.88 324 VAL A N 1
ATOM 2600 C CA . VAL A 1 324 ? -2.837 12.522 3.771 1.00 86.88 324 VAL A CA 1
ATOM 2601 C C . VAL A 1 324 ? -3.505 13.266 4.924 1.00 86.88 324 VAL A C 1
ATOM 2603 O O . VAL A 1 324 ? -4.557 13.870 4.737 1.00 86.88 324 VAL A O 1
ATOM 2606 N N . GLN A 1 325 ? -2.868 13.292 6.099 1.00 88.31 325 GLN A N 1
ATOM 2607 C CA . GLN A 1 325 ? -3.357 14.060 7.249 1.00 88.31 325 GLN A CA 1
ATOM 2608 C C . GLN A 1 325 ? -3.490 15.557 6.935 1.00 88.31 325 GLN A C 1
ATOM 2610 O O . GLN A 1 325 ? -4.436 16.208 7.372 1.00 88.31 325 GLN A O 1
ATOM 2615 N N . SER A 1 326 ? -2.540 16.096 6.168 1.00 85.12 326 SER A N 1
ATOM 2616 C CA . SER A 1 326 ? -2.496 17.513 5.795 1.00 85.12 326 SER A CA 1
ATOM 2617 C C . SER A 1 326 ? -3.515 17.889 4.710 1.00 85.12 326 SER A C 1
ATOM 2619 O O . SER A 1 326 ? -3.686 19.076 4.417 1.00 85.12 326 SER A O 1
ATOM 2621 N N . ASP A 1 327 ? -4.182 16.909 4.093 1.00 81.75 327 ASP A N 1
ATOM 2622 C CA . ASP A 1 327 ? -5.180 17.164 3.062 1.00 81.75 327 ASP A CA 1
ATOM 2623 C C . ASP A 1 327 ? -6.425 17.831 3.664 1.00 81.75 327 ASP A C 1
ATOM 2625 O O . ASP A 1 327 ? -7.014 17.380 4.652 1.00 81.75 327 ASP A O 1
ATOM 2629 N N . LYS A 1 328 ? -6.870 18.920 3.029 1.00 79.12 328 LYS A N 1
ATOM 2630 C CA . LYS A 1 328 ? -8.030 19.701 3.477 1.00 79.12 328 LYS A CA 1
ATOM 2631 C C . LYS A 1 328 ? -9.310 18.864 3.534 1.00 79.12 328 LYS A C 1
ATOM 2633 O O . LYS A 1 328 ? -10.168 19.109 4.381 1.00 79.12 328 LYS A O 1
ATOM 2638 N N . ASN A 1 329 ? -9.449 17.877 2.656 1.00 75.81 329 ASN A N 1
ATOM 2639 C CA . ASN A 1 329 ? -10.622 17.013 2.602 1.00 75.81 329 ASN A CA 1
ATOM 2640 C C . ASN A 1 329 ? -10.629 15.992 3.751 1.00 75.81 329 ASN A C 1
ATOM 2642 O O . ASN A 1 329 ? -11.703 15.604 4.222 1.00 75.81 329 ASN A O 1
ATOM 2646 N N . ALA A 1 330 ? -9.449 15.624 4.258 1.00 80.75 330 ALA A N 1
ATOM 2647 C CA . ALA A 1 330 ? -9.274 14.649 5.328 1.00 80.75 330 ALA A CA 1
ATOM 2648 C C . ALA A 1 330 ? -9.425 15.243 6.742 1.00 80.75 330 ALA A C 1
ATOM 2650 O O . ALA A 1 330 ? -9.573 14.494 7.707 1.00 80.75 330 ALA A O 1
ATOM 2651 N N . MET A 1 331 ? -9.464 16.579 6.879 1.00 76.44 331 MET A N 1
ATOM 2652 C CA . MET A 1 331 ? -9.507 17.287 8.173 1.00 76.44 331 MET A CA 1
ATOM 2653 C C . MET A 1 331 ? -10.592 16.784 9.134 1.00 76.44 331 MET A C 1
ATOM 2655 O O . MET A 1 331 ? -10.418 16.876 10.343 1.00 76.44 331 MET A O 1
ATOM 2659 N N . GLY A 1 332 ? -11.713 16.261 8.621 1.00 79.25 332 GLY A N 1
ATOM 2660 C CA . GLY A 1 332 ? -12.803 15.721 9.437 1.00 79.25 332 GLY A CA 1
ATOM 2661 C C . GLY A 1 332 ? -12.377 14.578 10.361 1.00 79.25 332 GLY A C 1
ATOM 2662 O O . GLY A 1 332 ? -12.764 14.589 11.528 1.00 79.25 332 GLY A O 1
ATOM 2663 N N . LEU A 1 333 ? -11.547 13.654 9.866 1.00 81.25 333 LEU A N 1
ATOM 2664 C CA . LEU A 1 333 ? -11.047 12.508 10.634 1.00 81.25 333 LEU A CA 1
ATOM 2665 C C . LEU A 1 333 ? -10.082 12.931 11.745 1.00 81.25 333 LEU A C 1
ATOM 2667 O O . LEU A 1 333 ? -10.075 12.346 12.824 1.00 81.25 333 LEU A O 1
ATOM 2671 N N . PHE A 1 334 ? -9.287 13.967 11.486 1.00 83.81 334 PHE A N 1
ATOM 2672 C CA . PHE A 1 334 ? -8.188 14.385 12.355 1.00 83.81 334 PHE A CA 1
ATOM 2673 C C . PHE A 1 334 ? -8.550 15.522 13.313 1.00 83.81 334 PHE A C 1
ATOM 2675 O O . PHE A 1 334 ? -7.668 16.102 13.936 1.00 83.81 334 PHE A O 1
ATOM 2682 N N . LYS A 1 335 ? -9.842 15.854 13.452 1.00 81.81 335 LYS A N 1
ATOM 2683 C CA . LYS A 1 335 ? -10.299 16.927 14.354 1.00 81.81 335 LYS A CA 1
ATOM 2684 C C . LYS A 1 335 ? -9.958 16.670 15.817 1.00 81.81 335 LYS A C 1
ATOM 2686 O O . LYS A 1 335 ? -9.763 17.619 16.570 1.00 81.81 335 LYS A O 1
ATOM 2691 N N . ASN A 1 336 ? -9.975 15.408 16.237 1.00 81.38 336 ASN A N 1
ATOM 2692 C CA . ASN A 1 336 ? -9.598 15.054 17.591 1.00 81.38 336 ASN A CA 1
ATOM 2693 C C . ASN A 1 336 ? -8.088 14.820 17.632 1.00 81.38 336 ASN A C 1
ATOM 2695 O O . ASN A 1 336 ? -7.619 13.769 17.238 1.00 81.38 336 ASN A O 1
ATOM 2699 N N . GLU A 1 337 ? -7.307 15.783 18.102 1.00 84.69 337 GLU A N 1
ATOM 2700 C CA . GLU A 1 337 ? -5.850 15.601 18.177 1.00 84.69 337 GLU A CA 1
ATOM 2701 C C . GLU A 1 337 ? -5.433 14.664 19.322 1.00 84.69 337 GLU A C 1
ATOM 2703 O O . GLU A 1 337 ? -4.328 14.126 19.316 1.00 84.69 337 GLU A O 1
ATOM 2708 N N . SER A 1 338 ? -6.319 14.420 20.296 1.00 87.38 338 SER A N 1
ATOM 2709 C CA . SER A 1 338 ? -5.990 13.626 21.489 1.00 87.38 338 SER A CA 1
ATOM 2710 C C . SER A 1 338 ? -5.744 12.145 21.202 1.00 87.38 338 SER A C 1
ATOM 2712 O O . SER A 1 338 ? -5.056 11.489 21.981 1.00 87.38 338 SER A O 1
ATOM 2714 N N . ASN A 1 339 ? -6.259 11.623 20.086 1.00 91.88 339 ASN A N 1
ATOM 2715 C CA . ASN A 1 339 ? -6.080 10.233 19.685 1.00 91.88 339 ASN A CA 1
ATOM 2716 C C . ASN A 1 339 ? -5.036 10.042 18.569 1.00 91.88 339 ASN A C 1
ATOM 2718 O O . ASN A 1 339 ? -4.924 8.948 18.009 1.00 91.88 339 ASN A O 1
ATOM 2722 N N . ILE A 1 340 ? -4.274 11.092 18.247 1.00 94.62 340 ILE A N 1
ATOM 2723 C CA . ILE A 1 340 ? -3.282 11.097 17.172 1.00 94.62 340 ILE A CA 1
ATOM 2724 C C . ILE A 1 340 ? -1.871 11.108 17.764 1.00 94.62 340 ILE A C 1
ATOM 2726 O O . ILE A 1 340 ? -1.551 11.884 18.664 1.00 94.62 340 ILE A O 1
ATOM 2730 N N . VAL A 1 341 ? -0.995 10.266 17.220 1.00 96.06 341 VAL A N 1
ATOM 2731 C CA . VAL A 1 341 ? 0.441 10.278 17.509 1.00 96.06 341 VAL A CA 1
ATOM 2732 C C . VAL A 1 341 ? 1.200 10.473 16.206 1.00 96.06 341 VAL A C 1
ATOM 2734 O O . VAL A 1 341 ? 1.306 9.545 15.411 1.00 96.06 341 VAL A O 1
ATOM 2737 N N . ASP A 1 342 ? 1.739 11.673 15.991 1.00 94.75 342 ASP A N 1
ATOM 2738 C CA . ASP A 1 342 ? 2.691 11.930 14.906 1.00 94.75 342 ASP A CA 1
ATOM 2739 C C . ASP A 1 342 ? 4.087 11.459 15.337 1.00 94.75 342 ASP A C 1
ATOM 2741 O O . ASP A 1 342 ? 4.708 12.058 16.214 1.00 94.75 342 ASP A O 1
ATOM 2745 N N . ILE A 1 343 ? 4.576 10.372 14.738 1.00 94.56 343 ILE A N 1
ATOM 2746 C CA . ILE A 1 343 ? 5.867 9.761 15.084 1.00 94.56 343 ILE A CA 1
ATOM 2747 C C . ILE A 1 343 ? 7.069 10.566 14.576 1.00 94.56 343 ILE A C 1
ATOM 2749 O O . ILE A 1 343 ? 8.191 10.308 15.005 1.00 94.56 343 ILE A O 1
ATOM 2753 N N . ASP A 1 344 ? 6.843 11.550 13.701 1.00 92.00 344 ASP A N 1
ATOM 2754 C CA . ASP A 1 344 ? 7.877 12.463 13.212 1.00 92.00 344 ASP A CA 1
ATOM 2755 C C . ASP A 1 344 ? 7.848 13.830 13.917 1.00 92.00 344 ASP A C 1
ATOM 2757 O O . ASP A 1 344 ? 8.703 14.676 13.641 1.00 92.00 344 ASP A O 1
ATOM 2761 N N . ALA A 1 345 ? 6.879 14.077 14.807 1.00 91.06 345 ALA A N 1
ATOM 2762 C CA . ALA A 1 345 ? 6.838 15.287 15.628 1.00 91.06 345 ALA A CA 1
ATOM 2763 C C . ALA A 1 345 ? 7.940 15.269 16.698 1.00 91.06 345 ALA A C 1
ATOM 2765 O O . ALA A 1 345 ? 8.325 14.205 17.171 1.00 91.06 345 ALA A O 1
ATOM 2766 N N . ASP A 1 346 ? 8.441 16.439 17.106 1.00 82.56 346 ASP A N 1
ATOM 2767 C CA . ASP A 1 346 ? 9.661 16.573 17.924 1.00 82.56 346 ASP A CA 1
ATOM 2768 C C . ASP A 1 346 ? 9.677 15.744 19.222 1.00 82.56 346 ASP A C 1
ATOM 2770 O O . ASP A 1 346 ? 10.739 15.306 19.667 1.00 82.56 346 ASP A O 1
ATOM 2774 N N . ASP A 1 347 ? 8.520 15.500 19.838 1.00 86.62 347 ASP A N 1
ATOM 2775 C CA . ASP A 1 347 ? 8.409 14.707 21.064 1.00 86.62 347 ASP A CA 1
ATOM 2776 C C . ASP A 1 347 ? 8.479 13.187 20.824 1.00 86.62 347 ASP A C 1
ATOM 2778 O O . ASP A 1 347 ? 8.875 12.439 21.723 1.00 86.62 347 ASP A O 1
ATOM 2782 N N . CYS A 1 348 ? 8.138 12.736 19.616 1.00 91.69 348 CYS A N 1
ATOM 2783 C CA . CYS A 1 348 ? 8.097 11.331 19.202 1.00 91.69 348 CYS A CA 1
ATOM 2784 C C . CYS A 1 348 ? 9.209 10.954 18.212 1.00 91.69 348 CYS A C 1
ATOM 2786 O O . CYS A 1 348 ? 9.508 9.771 18.046 1.00 91.69 348 CYS A O 1
ATOM 2788 N N . LYS A 1 349 ? 9.834 11.953 17.588 1.00 92.25 349 LYS A N 1
ATOM 2789 C CA . LYS A 1 349 ? 10.867 11.810 16.572 1.00 92.25 349 LYS A CA 1
ATOM 2790 C C . LYS A 1 349 ? 12.035 10.978 17.082 1.00 92.25 349 LYS A C 1
ATOM 2792 O O . LYS A 1 349 ? 12.495 11.142 18.215 1.00 92.25 349 LYS A O 1
ATOM 2797 N N . LEU A 1 350 ? 12.544 10.112 16.206 1.00 94.06 350 LEU A N 1
ATOM 2798 C CA . LEU A 1 350 ? 13.654 9.216 16.517 1.00 94.06 350 LEU A CA 1
ATOM 2799 C C . LEU A 1 350 ? 14.869 9.994 17.031 1.00 94.06 350 LEU A C 1
ATOM 2801 O O . LEU A 1 350 ? 15.476 10.797 16.317 1.00 94.06 350 LEU A O 1
ATOM 2805 N N . ARG A 1 351 ? 15.263 9.703 18.269 1.00 91.88 351 ARG A N 1
ATOM 2806 C CA . ARG A 1 351 ? 16.451 10.280 18.900 1.00 91.88 351 ARG A CA 1
ATOM 2807 C C . ARG A 1 351 ? 17.717 9.609 18.396 1.00 91.88 351 ARG A C 1
ATOM 2809 O O . ARG A 1 351 ? 17.691 8.495 17.876 1.00 91.88 351 ARG A O 1
ATOM 2816 N N . TYR A 1 352 ? 18.850 10.259 18.650 1.00 91.94 352 TYR A N 1
ATOM 2817 C CA . TYR A 1 352 ? 20.177 9.729 18.335 1.00 91.94 352 TYR A CA 1
ATOM 2818 C C . TYR A 1 352 ? 20.355 8.266 18.785 1.00 91.94 352 TYR A C 1
ATOM 2820 O O . TYR A 1 352 ? 20.728 7.411 17.984 1.00 91.94 352 TYR A O 1
ATOM 2828 N N . ASP A 1 353 ? 20.021 7.955 20.042 1.00 92.44 353 ASP A N 1
ATOM 2829 C CA . ASP A 1 353 ? 20.188 6.604 20.591 1.00 92.44 353 ASP A CA 1
ATOM 2830 C C . ASP A 1 353 ? 19.261 5.571 19.938 1.00 92.44 353 ASP A C 1
ATOM 2832 O O . ASP A 1 353 ? 19.649 4.417 19.759 1.00 92.44 353 ASP A O 1
ATOM 2836 N N . GLU A 1 354 ? 18.043 5.967 19.564 1.00 94.62 354 GLU A N 1
ATOM 2837 C CA . GLU A 1 354 ? 17.078 5.095 18.884 1.00 94.62 354 GLU A CA 1
ATOM 2838 C C . GLU A 1 354 ? 17.536 4.808 17.456 1.00 94.62 354 GLU A C 1
ATOM 2840 O O . GLU A 1 354 ? 17.622 3.645 17.062 1.00 94.62 354 GLU A O 1
ATOM 2845 N N . LYS A 1 355 ? 17.942 5.847 16.717 1.00 94.12 355 LYS A N 1
ATOM 2846 C CA . LYS A 1 355 ? 18.520 5.716 15.374 1.00 94.12 355 LYS A CA 1
ATOM 2847 C C . LYS A 1 355 ? 19.761 4.827 15.380 1.00 94.12 355 LYS A C 1
ATOM 2849 O O . LYS A 1 355 ? 19.887 3.941 14.540 1.00 94.12 355 LYS A O 1
ATOM 2854 N N . ARG A 1 356 ? 20.642 4.993 16.370 1.00 92.25 356 ARG A N 1
ATOM 2855 C CA . ARG A 1 356 ? 21.833 4.151 16.539 1.00 92.25 356 ARG A CA 1
ATOM 2856 C C . ARG A 1 356 ? 21.483 2.688 16.824 1.00 92.25 356 ARG A C 1
ATOM 2858 O O . ARG A 1 356 ? 22.135 1.795 16.291 1.00 92.25 356 ARG A O 1
ATOM 2865 N N . LYS A 1 357 ? 20.461 2.421 17.643 1.00 93.50 357 LYS A N 1
ATOM 2866 C CA . LYS A 1 357 ? 19.973 1.051 17.886 1.00 93.50 357 LYS A CA 1
ATOM 2867 C C . LYS A 1 357 ? 19.398 0.424 16.619 1.00 93.50 357 LYS A C 1
ATOM 2869 O O . LYS A 1 357 ? 19.739 -0.717 16.328 1.00 93.50 357 LYS A O 1
ATOM 2874 N N . ILE A 1 358 ? 18.584 1.167 15.866 1.00 94.12 358 ILE A N 1
ATOM 2875 C CA . ILE A 1 358 ? 18.027 0.721 14.580 1.00 94.12 358 ILE A CA 1
ATOM 2876 C C . ILE A 1 358 ? 19.161 0.383 13.612 1.00 94.12 358 ILE A C 1
ATOM 2878 O O . ILE A 1 358 ? 19.212 -0.730 13.101 1.00 94.12 358 ILE A O 1
ATOM 2882 N N . TRP A 1 359 ? 20.122 1.292 13.439 1.00 91.50 359 TRP A N 1
ATOM 2883 C CA . TRP A 1 359 ? 21.310 1.070 12.616 1.00 91.50 359 TRP A CA 1
ATOM 2884 C C . TRP A 1 359 ? 22.036 -0.229 12.991 1.00 91.50 359 TRP A C 1
ATOM 2886 O O . TRP A 1 359 ? 22.222 -1.107 12.151 1.00 91.50 359 TRP A O 1
ATOM 2896 N N . ASN A 1 360 ? 22.368 -0.397 14.273 1.00 89.81 360 ASN A N 1
ATOM 2897 C CA . ASN A 1 360 ? 23.081 -1.575 14.771 1.00 89.81 360 ASN A CA 1
ATOM 2898 C C . ASN A 1 360 ? 22.289 -2.882 14.633 1.00 89.81 360 ASN A C 1
ATOM 2900 O O . ASN A 1 360 ? 22.890 -3.949 14.607 1.00 89.81 360 ASN A O 1
ATOM 2904 N N . LYS A 1 361 ? 20.956 -2.816 14.570 1.00 91.50 361 LYS A N 1
ATOM 2905 C CA . LYS A 1 361 ? 20.097 -3.994 14.409 1.00 91.50 361 LYS A CA 1
ATOM 2906 C C . LYS A 1 361 ? 20.159 -4.564 12.989 1.00 91.50 361 LYS A C 1
ATOM 2908 O O . LYS A 1 361 ? 20.009 -5.771 12.823 1.00 91.50 361 LYS A O 1
ATOM 2913 N N . TYR A 1 362 ? 20.384 -3.712 11.987 1.00 88.56 362 TYR A N 1
ATOM 2914 C CA . TYR A 1 362 ? 20.565 -4.125 10.590 1.00 88.56 362 TYR A CA 1
ATOM 2915 C C . TYR A 1 362 ? 22.031 -4.385 10.230 1.00 88.56 362 TYR A C 1
ATOM 2917 O O . TYR A 1 362 ? 22.317 -5.255 9.411 1.00 88.56 362 TYR A O 1
ATOM 2925 N N . LYS A 1 363 ? 22.955 -3.658 10.862 1.00 85.19 363 LYS A N 1
ATOM 2926 C CA . LYS A 1 363 ? 24.396 -3.772 10.646 1.00 85.19 363 LYS A CA 1
ATOM 2927 C C . LYS A 1 363 ? 24.920 -5.175 11.000 1.00 85.19 363 LYS A C 1
ATOM 2929 O O . LYS A 1 363 ? 24.728 -5.652 12.115 1.00 85.19 363 LYS A O 1
ATOM 2934 N N . SER A 1 364 ? 25.675 -5.803 10.096 1.00 72.50 364 SER A N 1
ATOM 2935 C CA . SER A 1 364 ? 26.499 -6.979 10.414 1.00 72.50 364 SER A CA 1
ATOM 2936 C C . SER A 1 364 ? 27.849 -6.562 11.029 1.00 72.50 364 SER A C 1
ATOM 2938 O O . SER A 1 364 ? 28.363 -5.478 10.749 1.00 72.50 364 SER A O 1
ATOM 2940 N N . ASN A 1 365 ? 28.456 -7.415 11.863 1.00 61.56 365 ASN A N 1
ATOM 2941 C CA . ASN A 1 365 ? 29.615 -7.080 12.717 1.00 61.56 365 ASN A CA 1
ATOM 2942 C C . ASN A 1 365 ? 30.887 -6.547 11.998 1.00 61.56 365 ASN A C 1
ATOM 2944 O O . ASN A 1 365 ? 31.808 -6.113 12.682 1.00 61.56 365 ASN A O 1
ATOM 2948 N N . ASN A 1 366 ? 30.947 -6.525 10.658 1.00 57.38 366 ASN A N 1
ATOM 2949 C CA . ASN A 1 366 ? 32.156 -6.221 9.872 1.00 57.38 366 ASN A CA 1
ATOM 2950 C C . ASN A 1 366 ? 32.140 -4.896 9.073 1.00 57.38 366 ASN A C 1
ATOM 2952 O O . ASN A 1 366 ? 33.002 -4.695 8.221 1.00 57.38 366 ASN A O 1
ATOM 2956 N N . THR A 1 367 ? 31.204 -3.968 9.302 1.00 60.59 367 THR A N 1
ATOM 2957 C CA . THR A 1 367 ? 31.058 -2.775 8.432 1.00 60.59 367 THR A CA 1
ATOM 2958 C C . THR A 1 367 ? 31.801 -1.509 8.905 1.00 60.59 367 THR A C 1
ATOM 2960 O O . THR A 1 367 ? 31.682 -1.078 10.057 1.00 60.59 367 THR A O 1
ATOM 2963 N N . SER A 1 368 ? 32.523 -0.883 7.959 1.00 68.62 368 SER A N 1
ATOM 2964 C CA . SER A 1 368 ? 33.447 0.269 8.096 1.00 68.62 368 SER A CA 1
ATOM 2965 C C . SER A 1 368 ? 32.762 1.654 8.181 1.00 68.62 368 SER A C 1
ATOM 2967 O O . SER A 1 368 ? 33.418 2.689 8.250 1.00 68.62 368 SER A O 1
ATOM 2969 N N . PHE A 1 369 ? 31.428 1.707 8.221 1.00 78.62 369 PHE A N 1
ATOM 2970 C CA . PHE A 1 369 ? 30.659 2.952 8.061 1.00 78.62 369 PHE A CA 1
ATOM 2971 C C . PHE A 1 369 ? 30.502 3.815 9.332 1.00 78.62 369 PHE A C 1
ATOM 2973 O O . PHE A 1 369 ? 29.850 4.855 9.281 1.00 78.62 369 PHE A O 1
ATOM 2980 N N . GLU A 1 370 ? 31.100 3.433 10.469 1.00 78.31 370 GLU A N 1
ATOM 2981 C CA . GLU A 1 370 ? 30.951 4.153 11.755 1.00 78.31 370 GLU A CA 1
ATOM 2982 C C . GLU A 1 370 ? 31.363 5.628 11.681 1.00 78.31 370 GLU A C 1
ATOM 2984 O O . GLU A 1 370 ? 30.748 6.486 12.310 1.00 78.31 370 GLU A O 1
ATOM 2989 N N . ILE A 1 371 ? 32.368 5.936 10.863 1.00 81.75 371 ILE A N 1
ATOM 2990 C CA . ILE A 1 371 ? 32.856 7.304 10.637 1.00 81.75 371 ILE A CA 1
ATOM 2991 C C . ILE A 1 371 ? 31.770 8.228 10.068 1.00 81.75 371 ILE A C 1
ATOM 2993 O O . ILE A 1 371 ? 31.778 9.427 10.339 1.00 81.75 371 ILE A O 1
ATOM 2997 N N . TYR A 1 372 ? 30.816 7.675 9.315 1.00 85.88 372 TYR A N 1
ATOM 2998 C CA . TYR A 1 372 ? 29.724 8.419 8.689 1.00 85.88 372 TYR A CA 1
ATOM 2999 C C . TYR A 1 372 ? 28.450 8.446 9.539 1.00 85.88 372 TYR A C 1
ATOM 3001 O O . TYR A 1 372 ? 27.541 9.222 9.246 1.00 85.88 372 TYR A O 1
ATOM 3009 N N . LEU A 1 373 ? 28.379 7.650 10.612 1.00 85.06 373 LEU A N 1
ATOM 3010 C CA . LEU A 1 373 ? 27.163 7.456 11.403 1.00 85.06 373 LEU A CA 1
ATOM 3011 C C . LEU A 1 373 ? 26.601 8.773 11.954 1.00 85.06 373 LEU A C 1
ATOM 3013 O O . LEU A 1 373 ? 25.396 9.005 11.895 1.00 85.06 373 LEU A O 1
ATOM 3017 N N . THR A 1 374 ? 27.470 9.665 12.432 1.00 86.06 374 THR A N 1
ATOM 3018 C CA . THR A 1 374 ? 27.075 10.986 12.947 1.00 86.06 374 THR A CA 1
ATOM 3019 C C . THR A 1 374 ? 26.367 11.836 11.892 1.00 86.06 374 THR A C 1
ATOM 3021 O O . THR A 1 374 ? 25.502 12.637 12.234 1.00 86.06 374 THR A O 1
ATOM 3024 N N . GLU A 1 375 ? 26.725 11.676 10.619 1.00 88.88 375 GLU A N 1
ATOM 3025 C CA . GLU A 1 375 ? 26.093 12.394 9.514 1.00 88.88 375 GLU A CA 1
ATOM 3026 C C . GLU A 1 375 ? 24.814 11.691 9.046 1.00 88.88 375 GLU A C 1
ATOM 3028 O O . GLU A 1 375 ? 23.802 12.351 8.830 1.00 88.88 375 GLU A O 1
ATOM 3033 N N . ILE A 1 376 ? 24.825 10.358 8.974 1.00 89.38 376 ILE A N 1
ATOM 3034 C CA . ILE A 1 376 ? 23.672 9.528 8.589 1.00 89.38 376 ILE A CA 1
ATOM 3035 C C . ILE A 1 376 ? 22.500 9.714 9.561 1.00 89.38 376 ILE A C 1
ATOM 3037 O O . ILE A 1 376 ? 21.359 9.895 9.141 1.00 89.38 376 ILE A O 1
ATOM 3041 N N . ILE A 1 377 ? 22.774 9.736 10.870 1.00 88.00 377 ILE A N 1
ATOM 3042 C CA . ILE A 1 377 ? 21.758 9.893 11.924 1.00 88.00 377 ILE A CA 1
ATOM 3043 C C . ILE A 1 377 ? 21.045 11.254 11.854 1.00 88.00 377 ILE A C 1
ATOM 3045 O O . ILE A 1 377 ? 19.930 11.384 12.367 1.00 88.00 377 ILE A O 1
ATOM 3049 N N . LYS A 1 378 ? 21.631 12.264 11.195 1.00 86.62 378 LYS A N 1
ATOM 3050 C CA . LYS A 1 378 ? 20.952 13.550 10.963 1.00 86.62 378 LYS A CA 1
ATOM 3051 C C . LYS A 1 378 ? 19.790 13.428 9.980 1.00 86.62 378 LYS A C 1
ATOM 3053 O O . LYS A 1 378 ? 18.948 14.318 9.966 1.00 86.62 378 LYS A O 1
ATOM 3058 N N . ASN A 1 379 ? 19.723 12.363 9.178 1.00 85.81 379 ASN A N 1
ATOM 3059 C CA . ASN A 1 379 ? 18.593 12.161 8.286 1.00 85.81 379 ASN A CA 1
ATOM 3060 C C . ASN A 1 379 ? 17.351 11.722 9.072 1.00 85.81 379 ASN A C 1
ATOM 3062 O O . ASN A 1 379 ? 17.389 10.747 9.825 1.00 85.81 379 ASN A O 1
ATOM 3066 N N . ASP A 1 380 ? 16.256 12.454 8.904 1.00 82.69 380 ASP A N 1
ATOM 3067 C CA . ASP A 1 380 ? 14.977 12.185 9.558 1.00 82.69 380 ASP A CA 1
ATOM 3068 C C . ASP A 1 380 ? 13.960 11.469 8.663 1.00 82.69 380 ASP A C 1
ATOM 3070 O O . ASP A 1 380 ? 13.064 10.805 9.176 1.00 82.69 380 ASP A O 1
ATOM 3074 N N . ALA A 1 381 ? 14.092 11.572 7.343 1.00 85.12 381 ALA A N 1
ATOM 3075 C CA . ALA A 1 381 ? 13.166 10.974 6.394 1.00 85.12 381 ALA A CA 1
ATOM 3076 C C . ALA A 1 381 ? 13.563 9.523 6.097 1.00 85.12 381 ALA A C 1
ATOM 3078 O O . ALA A 1 381 ? 14.733 9.216 5.887 1.00 85.12 381 ALA A O 1
ATOM 3079 N N . TYR A 1 382 ? 12.586 8.615 6.055 1.00 90.38 382 TYR A N 1
ATOM 3080 C CA . TYR A 1 382 ? 12.791 7.209 5.683 1.00 90.38 382 TYR A CA 1
ATOM 3081 C C . TYR A 1 382 ? 13.804 6.433 6.547 1.00 90.38 382 TYR A C 1
ATOM 3083 O O . TYR A 1 382 ? 14.153 5.315 6.189 1.00 90.38 382 TYR A O 1
ATOM 3091 N N . PHE A 1 383 ? 14.302 6.973 7.666 1.00 93.19 383 PHE A N 1
ATOM 3092 C CA . PHE A 1 383 ? 15.515 6.454 8.310 1.00 93.19 383 PHE A CA 1
ATOM 3093 C C . PHE A 1 383 ? 15.478 4.938 8.617 1.00 93.19 383 PHE A C 1
ATOM 3095 O O . PHE A 1 383 ? 16.399 4.236 8.192 1.00 93.19 383 PHE A O 1
ATOM 3102 N N . PRO A 1 384 ? 14.430 4.380 9.265 1.00 94.19 384 PRO A N 1
ATOM 3103 C CA . PRO A 1 384 ? 14.342 2.933 9.480 1.00 94.19 384 PRO A CA 1
ATOM 3104 C C . PRO A 1 384 ? 14.333 2.124 8.178 1.00 94.19 384 PRO A C 1
ATOM 3106 O O . PRO A 1 384 ? 14.984 1.081 8.094 1.00 94.19 384 PRO A O 1
ATOM 3109 N N . LEU A 1 385 ? 13.615 2.613 7.163 1.00 94.31 385 LEU A N 1
ATOM 3110 C CA . LEU A 1 385 ? 13.560 1.996 5.843 1.00 94.31 385 LEU A CA 1
ATOM 3111 C C . LEU A 1 385 ? 14.935 2.012 5.166 1.00 94.31 385 LEU A C 1
ATOM 3113 O O . LEU A 1 385 ? 15.381 0.972 4.697 1.00 94.31 385 LEU A O 1
ATOM 3117 N N . LEU A 1 386 ? 15.635 3.147 5.159 1.00 94.31 386 LEU A N 1
ATOM 3118 C CA . LEU A 1 386 ? 16.955 3.261 4.537 1.00 94.31 386 LEU A CA 1
ATOM 3119 C C . LEU A 1 386 ? 17.979 2.358 5.218 1.00 94.31 386 LEU A C 1
ATOM 3121 O O . LEU A 1 386 ? 18.766 1.729 4.523 1.00 94.31 386 LEU A O 1
ATOM 3125 N N . CYS A 1 387 ? 17.934 2.200 6.546 1.00 93.00 387 CYS A N 1
ATOM 3126 C CA . CYS A 1 387 ? 18.760 1.196 7.221 1.00 93.00 387 CYS A CA 1
ATOM 3127 C C . CYS A 1 387 ? 18.464 -0.220 6.710 1.00 93.00 387 CYS A C 1
ATOM 3129 O O . CYS A 1 387 ? 19.396 -0.961 6.407 1.00 93.00 387 CYS A O 1
ATOM 3131 N N . LYS A 1 388 ? 17.186 -0.598 6.576 1.00 92.31 388 LYS A N 1
ATOM 3132 C CA . LYS A 1 388 ? 16.810 -1.904 6.019 1.00 92.31 388 LYS A CA 1
ATOM 3133 C C . LYS A 1 388 ? 17.360 -2.076 4.601 1.00 92.31 388 LYS A C 1
ATOM 3135 O O . LYS A 1 388 ? 18.020 -3.076 4.341 1.00 92.31 388 LYS A O 1
ATOM 3140 N N . LEU A 1 389 ? 17.110 -1.118 3.712 1.00 92.88 389 LEU A N 1
ATOM 3141 C CA . LEU A 1 389 ? 17.483 -1.201 2.296 1.00 92.88 389 LEU A CA 1
ATOM 3142 C C . LEU A 1 389 ? 19.004 -1.209 2.097 1.00 92.88 389 LEU A C 1
ATOM 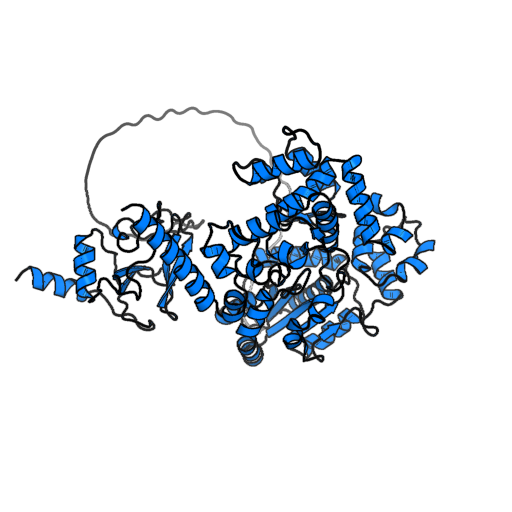3144 O O . LEU A 1 389 ? 19.523 -2.061 1.381 1.00 92.88 389 LEU A O 1
ATOM 3148 N N . PHE A 1 390 ? 19.722 -0.327 2.793 1.00 91.50 390 PHE A N 1
ATOM 3149 C CA . PHE A 1 390 ? 21.178 -0.207 2.709 1.00 91.50 390 PHE A CA 1
ATOM 3150 C C . PHE A 1 390 ? 21.903 -1.506 3.081 1.00 91.50 390 PHE A C 1
ATOM 3152 O O . PHE A 1 390 ? 22.867 -1.893 2.433 1.00 91.50 390 PHE A O 1
ATOM 3159 N N . PHE A 1 391 ? 21.429 -2.205 4.117 1.00 90.12 391 PHE A N 1
ATOM 3160 C CA . PHE A 1 391 ? 22.035 -3.462 4.566 1.00 90.12 391 PHE A CA 1
ATOM 3161 C C . PHE A 1 391 ? 21.461 -4.713 3.887 1.00 90.12 391 PHE A C 1
ATOM 3163 O O . PHE A 1 391 ? 21.944 -5.810 4.161 1.00 90.12 391 PHE A O 1
ATOM 3170 N N . SER A 1 392 ? 20.443 -4.576 3.033 1.00 88.50 392 SER A N 1
ATOM 3171 C CA . SER A 1 392 ? 19.864 -5.715 2.304 1.00 88.50 392 SER A CA 1
ATOM 3172 C C . SER A 1 392 ? 20.591 -6.023 0.996 1.00 88.50 392 SER A C 1
ATOM 3174 O O . SER A 1 392 ? 20.408 -7.110 0.462 1.00 88.50 392 SER A O 1
ATOM 3176 N N . ASP A 1 393 ? 21.414 -5.100 0.496 1.00 84.75 393 ASP A N 1
ATOM 3177 C CA . ASP A 1 393 ? 22.116 -5.235 -0.780 1.00 84.75 393 ASP A CA 1
ATOM 3178 C C . ASP A 1 393 ? 23.473 -4.529 -0.710 1.00 84.75 393 ASP A C 1
ATOM 3180 O O . ASP A 1 393 ? 23.583 -3.418 -0.190 1.00 84.75 393 ASP A O 1
ATOM 3184 N N . GLU A 1 394 ? 24.523 -5.190 -1.188 1.00 83.25 394 GLU A N 1
ATOM 3185 C CA . GLU A 1 394 ? 25.875 -4.627 -1.211 1.00 83.25 394 GLU A CA 1
ATOM 3186 C C . GLU A 1 394 ? 26.001 -3.500 -2.245 1.00 83.25 394 GLU A C 1
ATOM 3188 O O . GLU A 1 394 ? 26.784 -2.570 -2.044 1.00 83.25 394 GLU A O 1
ATOM 3193 N N . GLU A 1 395 ? 25.189 -3.515 -3.306 1.00 80.62 395 GLU A N 1
ATOM 3194 C CA . GLU A 1 395 ? 25.189 -2.470 -4.334 1.00 80.62 395 GLU A CA 1
ATOM 3195 C C . GLU A 1 395 ? 24.753 -1.112 -3.764 1.00 80.62 395 GLU A C 1
ATOM 3197 O O . GLU A 1 395 ? 25.315 -0.080 -4.141 1.00 80.62 395 GLU A O 1
ATOM 3202 N N . ASN A 1 396 ? 23.859 -1.119 -2.768 1.00 83.25 396 ASN A N 1
ATOM 3203 C CA . ASN A 1 396 ? 23.422 0.078 -2.040 1.00 83.25 396 ASN A CA 1
ATOM 3204 C C . ASN A 1 396 ? 24.540 0.702 -1.184 1.00 83.25 396 ASN A C 1
ATOM 3206 O O . ASN A 1 396 ? 24.421 1.841 -0.733 1.00 83.25 396 ASN A O 1
ATOM 3210 N N . GLN A 1 397 ? 25.635 -0.025 -0.935 1.00 86.00 397 GLN A N 1
ATOM 3211 C CA . GLN A 1 397 ? 26.688 0.379 0.003 1.00 86.00 397 GLN A CA 1
ATOM 3212 C C . GLN A 1 397 ? 27.827 1.179 -0.643 1.00 86.00 397 GLN A C 1
ATOM 3214 O O . GLN A 1 397 ? 28.796 1.527 0.037 1.00 86.00 397 GLN A O 1
ATOM 3219 N N . LYS A 1 398 ? 27.713 1.505 -1.938 1.00 82.81 398 LYS A N 1
ATOM 3220 C CA . LYS A 1 398 ? 28.740 2.224 -2.713 1.00 82.81 398 LYS A CA 1
ATOM 3221 C C . LYS A 1 398 ? 28.976 3.658 -2.234 1.00 82.81 398 LYS A C 1
ATOM 3223 O O . LYS A 1 398 ? 30.129 4.057 -2.087 1.00 82.81 398 LYS A O 1
ATOM 3228 N N . ASP A 1 399 ? 27.909 4.416 -1.976 1.00 86.56 399 ASP A N 1
ATOM 3229 C CA . ASP A 1 399 ? 27.977 5.783 -1.442 1.00 86.56 399 ASP A CA 1
ATOM 3230 C C . ASP A 1 399 ? 27.001 5.958 -0.273 1.00 86.56 399 ASP A C 1
ATOM 3232 O O . ASP A 1 399 ? 25.847 6.362 -0.419 1.00 86.56 399 ASP A O 1
ATOM 3236 N N . VAL A 1 400 ? 27.496 5.655 0.929 1.00 89.56 400 VAL A N 1
ATOM 3237 C CA . VAL A 1 400 ? 26.691 5.699 2.155 1.00 89.56 400 VAL A CA 1
ATOM 3238 C C . VAL A 1 400 ? 26.123 7.088 2.454 1.00 89.56 400 VAL A C 1
ATOM 3240 O O . VAL A 1 400 ? 25.021 7.200 2.985 1.00 89.56 400 VAL A O 1
ATOM 3243 N N . LEU A 1 401 ? 26.845 8.168 2.149 1.00 89.50 401 LEU A N 1
ATOM 3244 C CA . LEU A 1 401 ? 26.365 9.506 2.488 1.00 89.50 401 LEU A CA 1
ATOM 3245 C C . LEU A 1 401 ? 25.280 9.951 1.515 1.00 89.50 401 LEU A C 1
ATOM 3247 O O . LEU A 1 401 ? 24.273 10.504 1.960 1.00 89.50 401 LEU A O 1
ATOM 3251 N N . HIS A 1 402 ? 25.475 9.706 0.220 1.00 90.69 402 HIS A N 1
ATOM 3252 C CA . HIS A 1 402 ? 24.498 10.075 -0.796 1.00 90.69 402 HIS A CA 1
ATOM 3253 C C . HIS A 1 402 ? 23.214 9.244 -0.661 1.00 90.69 402 HIS A C 1
ATOM 3255 O O . HIS A 1 402 ? 22.134 9.831 -0.622 1.00 90.69 402 HIS A O 1
ATOM 3261 N N . PHE A 1 403 ? 23.321 7.926 -0.439 1.00 91.81 403 PHE A N 1
ATOM 3262 C CA . PHE A 1 403 ? 22.168 7.037 -0.231 1.00 91.81 403 PHE A CA 1
ATOM 3263 C C . PHE A 1 403 ? 21.237 7.534 0.879 1.00 91.81 403 PHE A C 1
ATOM 3265 O O . PHE A 1 403 ? 20.018 7.566 0.719 1.00 91.81 403 PHE A O 1
ATOM 3272 N N . PHE A 1 404 ? 21.806 7.956 2.014 1.00 92.25 404 PHE A N 1
ATOM 3273 C CA . PHE A 1 404 ? 20.998 8.455 3.120 1.00 92.25 404 PHE A CA 1
ATOM 3274 C C . PHE A 1 404 ? 20.534 9.892 2.914 1.00 92.25 404 PHE A C 1
ATOM 3276 O O . PHE A 1 404 ? 19.440 10.205 3.354 1.00 92.25 404 PHE A O 1
ATOM 3283 N N . LYS A 1 405 ? 21.314 10.788 2.299 1.00 91.00 405 LYS A N 1
ATOM 3284 C CA . LYS A 1 405 ? 20.933 12.207 2.153 1.00 91.00 405 LYS A CA 1
ATOM 3285 C C . LYS A 1 405 ? 19.939 12.459 1.024 1.00 91.00 405 LYS A C 1
ATOM 3287 O O . LYS A 1 405 ? 19.039 13.276 1.200 1.00 91.00 405 LYS A O 1
ATOM 3292 N N . GLU A 1 406 ? 20.086 11.761 -0.094 1.00 91.44 406 GLU A N 1
ATOM 3293 C CA . GLU A 1 406 ? 19.293 11.955 -1.310 1.00 91.44 406 GLU A CA 1
ATOM 3294 C C . GLU A 1 406 ? 18.719 10.617 -1.814 1.00 91.44 406 GLU A C 1
ATOM 3296 O O . GLU A 1 406 ? 18.965 10.223 -2.955 1.00 91.44 406 GLU A O 1
ATOM 3301 N N . PRO A 1 407 ? 17.924 9.901 -0.992 1.00 91.81 407 PRO A N 1
ATOM 3302 C CA . PRO A 1 407 ? 17.488 8.541 -1.311 1.00 91.81 407 PRO A CA 1
ATOM 3303 C C . PRO A 1 407 ? 16.665 8.462 -2.603 1.00 91.81 407 PRO A C 1
ATOM 3305 O O . PRO A 1 407 ? 16.799 7.507 -3.358 1.00 91.81 407 PRO A O 1
ATOM 3308 N N . VAL A 1 408 ? 15.835 9.472 -2.895 1.00 91.75 408 VAL A N 1
ATOM 3309 C CA . VAL A 1 408 ? 15.039 9.519 -4.136 1.00 91.75 408 VAL A CA 1
ATOM 3310 C C . VAL A 1 408 ? 15.945 9.571 -5.368 1.00 91.75 408 VAL A C 1
ATOM 3312 O O . VAL A 1 408 ? 15.740 8.813 -6.313 1.00 91.75 408 VAL A O 1
ATOM 3315 N N . GLU A 1 409 ? 16.959 10.441 -5.356 1.00 92.00 409 GLU A N 1
ATOM 3316 C CA . GLU A 1 409 ? 17.875 10.596 -6.490 1.00 92.00 409 GLU A CA 1
ATOM 3317 C C . GLU A 1 409 ? 18.811 9.393 -6.635 1.00 92.00 409 GLU A C 1
ATOM 3319 O O . GLU A 1 409 ? 19.148 9.025 -7.758 1.00 92.00 409 GLU A O 1
ATOM 3324 N N . GLU A 1 410 ? 19.207 8.750 -5.533 1.00 92.44 410 GLU A N 1
ATOM 3325 C CA . GLU A 1 410 ? 20.025 7.533 -5.583 1.00 92.44 410 GLU A CA 1
ATOM 3326 C C . GLU A 1 410 ? 19.271 6.373 -6.242 1.00 92.44 410 GLU A C 1
ATOM 3328 O O . GLU A 1 410 ? 19.741 5.822 -7.237 1.00 92.44 410 GLU A O 1
ATOM 3333 N N . PHE A 1 411 ? 18.057 6.071 -5.770 1.00 93.50 411 PHE A N 1
ATOM 3334 C CA . PHE A 1 411 ? 17.231 5.012 -6.361 1.00 93.50 411 PHE A CA 1
ATOM 3335 C C . PHE A 1 411 ? 16.875 5.321 -7.816 1.00 93.50 411 PHE A C 1
ATOM 3337 O O . PHE A 1 411 ? 16.892 4.433 -8.665 1.00 93.50 411 PHE A O 1
ATOM 3344 N N . LYS A 1 412 ? 16.607 6.590 -8.140 1.00 94.75 412 LYS A N 1
ATOM 3345 C CA . LYS A 1 412 ? 16.385 7.017 -9.523 1.00 94.75 412 LYS A CA 1
ATOM 3346 C C . LYS A 1 412 ? 17.592 6.706 -10.411 1.00 94.75 412 LYS A C 1
ATOM 3348 O O . LYS A 1 412 ? 17.427 6.067 -11.449 1.00 94.75 412 LYS A O 1
ATOM 3353 N N . LYS A 1 413 ? 18.799 7.118 -10.002 1.00 93.06 413 LYS A N 1
ATOM 3354 C CA . LYS A 1 413 ? 20.042 6.852 -10.746 1.00 93.06 413 LYS A CA 1
ATOM 3355 C C . LYS A 1 413 ? 20.286 5.356 -10.916 1.00 93.06 413 LYS A C 1
ATOM 3357 O O . LYS A 1 413 ? 20.716 4.935 -11.988 1.00 93.06 413 LYS A O 1
ATOM 3362 N N . GLU A 1 414 ? 20.019 4.557 -9.889 1.00 93.19 414 GLU A N 1
ATOM 3363 C CA . GLU A 1 414 ? 20.227 3.111 -9.935 1.00 93.19 414 GLU A CA 1
ATOM 3364 C C . GLU A 1 414 ? 19.236 2.411 -10.880 1.00 93.19 414 GLU A C 1
ATOM 3366 O O . GLU A 1 414 ? 19.641 1.610 -11.725 1.00 93.19 414 GLU A O 1
ATOM 3371 N N . ILE A 1 415 ? 17.952 2.773 -10.830 1.00 94.94 415 ILE A N 1
ATOM 3372 C CA . ILE A 1 415 ? 16.933 2.242 -11.748 1.00 94.94 415 ILE A CA 1
ATOM 3373 C C . ILE A 1 415 ? 17.249 2.643 -13.199 1.00 94.94 415 ILE A C 1
ATOM 3375 O O . ILE A 1 415 ? 17.193 1.808 -14.107 1.00 94.94 415 ILE A O 1
ATOM 3379 N N . GLU A 1 416 ? 17.654 3.895 -13.431 1.00 94.69 416 GLU A N 1
ATOM 3380 C CA . GLU A 1 416 ? 18.128 4.361 -14.741 1.00 94.69 416 GLU A CA 1
ATOM 3381 C C . GLU A 1 416 ? 19.405 3.633 -15.194 1.00 94.69 416 GLU A C 1
ATOM 3383 O O . GLU A 1 416 ? 19.609 3.404 -16.393 1.00 94.69 416 GLU A O 1
ATOM 3388 N N . TYR A 1 417 ? 20.271 3.247 -14.255 1.00 93.38 417 TYR A N 1
ATOM 3389 C CA . TYR A 1 417 ? 21.456 2.447 -14.535 1.00 93.38 417 TYR A CA 1
ATOM 3390 C C . TYR A 1 417 ? 21.079 1.030 -14.982 1.00 93.38 417 TYR A C 1
ATOM 3392 O O . TYR A 1 417 ? 21.621 0.577 -15.996 1.00 93.38 417 TYR A O 1
ATOM 3400 N N . TYR A 1 418 ? 20.114 0.365 -14.331 1.00 94.75 418 TYR A N 1
ATOM 3401 C CA . TYR A 1 418 ? 19.649 -0.974 -14.727 1.00 94.75 418 TYR A CA 1
ATOM 3402 C C . TYR A 1 418 ? 19.185 -1.034 -16.174 1.00 94.75 418 TYR A C 1
ATOM 3404 O O . TYR A 1 418 ? 19.525 -1.971 -16.891 1.00 94.75 418 TYR A O 1
ATOM 3412 N N . LYS A 1 419 ? 18.519 0.007 -16.666 1.00 91.75 419 LYS A N 1
ATOM 3413 C CA . LYS A 1 419 ? 18.125 0.097 -18.077 1.00 91.75 419 LYS A CA 1
ATOM 3414 C C . LYS A 1 419 ? 19.295 -0.110 -19.054 1.00 91.75 419 LYS A C 1
ATOM 3416 O O . LYS A 1 419 ? 19.100 -0.607 -20.162 1.00 91.75 419 LYS A O 1
ATOM 3421 N N . ARG A 1 420 ? 20.513 0.286 -18.667 1.00 90.44 420 ARG A N 1
ATOM 3422 C CA . ARG A 1 420 ? 21.728 0.168 -19.491 1.00 90.44 420 ARG A CA 1
ATOM 3423 C C . ARG A 1 420 ? 22.559 -1.064 -19.142 1.00 90.44 420 ARG A C 1
ATOM 3425 O O . ARG A 1 420 ? 23.124 -1.669 -20.047 1.00 90.44 420 ARG A O 1
ATOM 3432 N N . SER A 1 421 ? 22.666 -1.403 -17.859 1.00 93.19 421 SER A N 1
ATOM 3433 C CA . SER A 1 421 ? 23.561 -2.452 -17.359 1.00 93.19 421 SER A CA 1
ATOM 3434 C C . SER A 1 421 ? 22.904 -3.829 -17.247 1.00 93.19 421 SER A C 1
ATOM 3436 O O . SER A 1 421 ? 23.575 -4.832 -17.469 1.00 93.19 421 SER A O 1
ATOM 3438 N N . SER A 1 422 ? 21.608 -3.882 -16.931 1.00 95.19 422 SER A N 1
ATOM 3439 C CA . SER A 1 422 ? 20.857 -5.100 -16.611 1.00 95.19 422 SER A CA 1
ATOM 3440 C C . SER A 1 422 ? 19.395 -4.931 -17.038 1.00 95.19 422 SER A C 1
ATOM 3442 O O . SER A 1 422 ? 18.504 -4.627 -16.240 1.00 95.19 422 SER A O 1
ATOM 3444 N N . LYS A 1 423 ? 19.151 -5.081 -18.345 1.00 96.44 423 LYS A N 1
ATOM 3445 C CA . LYS A 1 423 ? 17.824 -4.881 -18.954 1.00 96.44 423 LYS A CA 1
ATOM 3446 C C . LYS A 1 423 ? 16.745 -5.779 -18.348 1.00 96.44 423 LYS A C 1
ATOM 3448 O O . LYS A 1 423 ? 15.593 -5.378 -18.280 1.00 96.44 423 LYS A O 1
ATOM 3453 N N . ASP A 1 424 ? 17.131 -6.964 -17.898 1.00 97.31 424 ASP A N 1
ATOM 3454 C CA . ASP A 1 424 ? 16.307 -7.932 -17.180 1.00 97.31 424 ASP A CA 1
ATOM 3455 C C . ASP A 1 424 ? 15.821 -7.406 -15.820 1.00 97.31 424 ASP A C 1
ATOM 3457 O O . ASP A 1 424 ? 14.624 -7.477 -15.547 1.00 97.31 424 ASP A O 1
ATOM 3461 N N . LYS A 1 425 ? 16.701 -6.804 -15.005 1.00 97.19 425 LYS A N 1
ATOM 3462 C CA . LYS A 1 425 ? 16.317 -6.136 -13.747 1.00 97.19 425 LYS A CA 1
ATOM 3463 C C . LYS A 1 425 ? 15.374 -4.971 -14.005 1.00 97.19 425 LYS A C 1
ATOM 3465 O O . LYS A 1 425 ? 14.334 -4.871 -13.362 1.00 97.19 425 LYS A O 1
ATOM 3470 N N . PHE A 1 426 ? 15.699 -4.121 -14.978 1.00 97.62 426 PHE A N 1
ATOM 3471 C CA . PHE A 1 426 ? 14.820 -3.012 -15.346 1.00 97.62 426 PHE A CA 1
ATOM 3472 C C . PHE A 1 426 ? 13.450 -3.517 -15.829 1.00 97.62 426 PHE A C 1
ATOM 3474 O O . PHE A 1 426 ? 12.422 -3.028 -15.369 1.00 97.62 426 PHE A O 1
ATOM 3481 N N . CYS A 1 427 ? 13.420 -4.550 -16.674 1.00 97.62 427 CYS A N 1
ATOM 3482 C CA . CYS A 1 427 ? 12.181 -5.164 -17.150 1.00 97.62 427 CYS A CA 1
ATOM 3483 C C . CYS A 1 427 ? 11.360 -5.790 -16.019 1.00 97.62 427 CYS A C 1
ATOM 3485 O O . CYS A 1 427 ? 10.139 -5.663 -16.021 1.00 97.62 427 CYS A O 1
ATOM 3487 N N . ALA A 1 428 ? 12.001 -6.430 -15.041 1.00 97.75 428 ALA A N 1
ATOM 3488 C CA . ALA A 1 428 ? 11.325 -6.970 -13.867 1.00 97.75 428 ALA A CA 1
ATOM 3489 C C . ALA A 1 428 ? 10.614 -5.872 -13.057 1.00 97.75 428 ALA A C 1
ATOM 3491 O O . ALA A 1 428 ? 9.452 -6.033 -12.686 1.00 97.75 428 ALA A O 1
ATOM 3492 N N . LEU A 1 429 ? 11.281 -4.732 -12.844 1.00 97.69 429 LEU A N 1
ATOM 3493 C CA . LEU A 1 429 ? 10.695 -3.574 -12.167 1.00 97.69 429 LEU A CA 1
ATOM 3494 C C . LEU A 1 429 ? 9.545 -2.948 -12.976 1.00 97.69 429 LEU A C 1
ATOM 3496 O O . LEU A 1 429 ? 8.508 -2.620 -12.406 1.00 97.69 429 LEU A O 1
ATOM 3500 N N . VAL A 1 430 ? 9.686 -2.834 -14.302 1.00 96.56 430 VAL A N 1
ATOM 3501 C CA . VAL A 1 430 ? 8.610 -2.354 -15.193 1.00 96.56 430 VAL A CA 1
ATOM 3502 C C . VAL A 1 430 ? 7.396 -3.281 -15.145 1.00 96.56 430 VAL A C 1
ATOM 3504 O O . VAL A 1 430 ? 6.268 -2.802 -15.067 1.00 96.56 430 VAL A O 1
ATOM 3507 N N . LEU A 1 431 ? 7.601 -4.599 -15.140 1.00 96.19 431 LEU A N 1
ATOM 3508 C CA . LEU A 1 431 ? 6.509 -5.565 -15.022 1.00 96.19 431 LEU A CA 1
ATOM 3509 C C . LEU A 1 431 ? 5.770 -5.425 -13.689 1.00 96.19 431 LEU A C 1
ATOM 3511 O O . LEU A 1 431 ? 4.547 -5.458 -13.686 1.00 96.19 431 LEU A O 1
ATOM 3515 N N . LEU A 1 432 ? 6.467 -5.187 -12.575 1.00 95.75 432 LEU A N 1
ATOM 3516 C CA . LEU A 1 432 ? 5.796 -4.903 -11.301 1.00 95.75 432 LEU A CA 1
ATOM 3517 C C . LEU A 1 432 ? 4.905 -3.656 -11.380 1.00 95.75 432 LEU A C 1
ATOM 3519 O O . LEU A 1 432 ? 3.814 -3.665 -10.819 1.00 95.75 432 LEU A O 1
ATOM 3523 N N . VAL A 1 433 ? 5.321 -2.610 -12.099 1.00 94.00 433 VAL A N 1
ATOM 3524 C CA . VAL A 1 433 ? 4.479 -1.421 -12.320 1.00 94.00 433 VAL A CA 1
ATOM 3525 C C . VAL A 1 433 ? 3.259 -1.755 -13.188 1.00 94.00 433 VAL A C 1
ATOM 3527 O O . VAL A 1 433 ? 2.145 -1.381 -12.836 1.00 94.00 433 VAL A O 1
ATOM 3530 N N . LEU A 1 434 ? 3.444 -2.480 -14.298 1.00 91.81 434 LEU A N 1
ATOM 3531 C CA . LEU A 1 434 ? 2.356 -2.817 -15.231 1.00 91.81 434 LEU A CA 1
ATOM 3532 C C . LEU A 1 434 ? 1.327 -3.795 -14.645 1.00 91.81 434 LEU A C 1
ATOM 3534 O O . LEU A 1 434 ? 0.162 -3.745 -15.026 1.00 91.81 434 LEU A O 1
ATOM 3538 N N . PHE A 1 435 ? 1.744 -4.664 -13.725 1.00 90.75 435 PHE A N 1
ATOM 3539 C CA . PHE A 1 435 ? 0.884 -5.637 -13.046 1.00 90.75 435 PHE A CA 1
ATOM 3540 C C . PHE A 1 435 ? 0.431 -5.148 -11.658 1.00 90.75 435 PHE A C 1
ATOM 3542 O O . PHE A 1 435 ? 0.211 -5.950 -10.757 1.00 90.75 435 PHE A O 1
ATOM 3549 N N . ASN A 1 436 ? 0.305 -3.829 -11.461 1.00 88.19 436 ASN A N 1
ATOM 3550 C CA . ASN A 1 436 ? -0.225 -3.218 -10.233 1.00 88.19 436 ASN A CA 1
ATOM 3551 C C . ASN A 1 436 ? 0.410 -3.764 -8.943 1.00 88.19 436 ASN A C 1
ATOM 3553 O O . ASN A 1 436 ? -0.269 -4.011 -7.947 1.00 88.19 436 ASN A O 1
ATOM 3557 N N . ASN A 1 437 ? 1.734 -3.929 -8.961 1.00 91.75 437 ASN A N 1
ATOM 3558 C CA . ASN A 1 437 ? 2.536 -4.402 -7.840 1.00 91.75 437 ASN A CA 1
ATOM 3559 C C . ASN A 1 437 ? 2.243 -5.851 -7.391 1.00 91.75 437 ASN A C 1
ATOM 3561 O O . ASN A 1 437 ? 2.613 -6.242 -6.286 1.00 91.75 437 ASN A O 1
ATOM 3565 N N . GLU A 1 438 ? 1.604 -6.666 -8.229 1.00 91.69 438 GLU A N 1
ATOM 3566 C CA . GLU A 1 438 ? 1.377 -8.087 -7.967 1.00 91.69 438 GLU A CA 1
ATOM 3567 C C . GLU A 1 438 ? 1.712 -8.912 -9.211 1.00 91.69 438 GLU A C 1
ATOM 3569 O O . GLU A 1 438 ? 0.900 -9.108 -10.112 1.00 91.69 438 GLU A O 1
ATOM 3574 N N . LEU A 1 439 ? 2.955 -9.394 -9.272 1.00 94.38 439 LEU A N 1
ATOM 3575 C CA . LEU A 1 439 ? 3.472 -10.112 -10.431 1.00 94.38 439 LEU A CA 1
ATOM 3576 C C . LEU A 1 439 ? 3.670 -11.595 -10.122 1.00 94.38 439 LEU A C 1
ATOM 3578 O O . LEU A 1 439 ? 4.589 -11.966 -9.389 1.00 94.38 439 LEU A O 1
ATOM 3582 N N . CYS A 1 440 ? 2.877 -12.459 -10.752 1.00 93.38 440 CYS A N 1
ATOM 3583 C CA . CYS A 1 440 ? 3.143 -13.891 -10.782 1.00 93.38 440 CYS A CA 1
ATOM 3584 C C . CYS A 1 440 ? 3.840 -14.272 -12.094 1.00 93.38 440 CYS A C 1
ATOM 3586 O O . CYS A 1 440 ? 3.286 -14.145 -13.183 1.00 93.38 440 CYS A O 1
ATOM 3588 N N . VAL A 1 441 ? 5.086 -14.745 -12.011 1.00 92.00 441 VAL A N 1
ATOM 3589 C CA . VAL A 1 441 ? 5.904 -15.002 -13.213 1.00 92.00 441 VAL A CA 1
ATOM 3590 C C . VAL A 1 441 ? 5.356 -16.154 -14.065 1.00 92.00 441 VAL A C 1
ATOM 3592 O O . VAL A 1 441 ? 5.571 -16.165 -15.275 1.00 92.00 441 VAL A O 1
ATOM 3595 N N . SER A 1 442 ? 4.654 -17.121 -13.465 1.00 87.38 442 SER A N 1
ATOM 3596 C CA . SER A 1 442 ? 3.981 -18.185 -14.228 1.00 87.38 442 SER A CA 1
ATOM 3597 C C . SER A 1 442 ? 2.865 -17.646 -15.117 1.00 87.38 442 SER A C 1
ATOM 3599 O O . SER A 1 442 ? 2.621 -18.221 -16.172 1.00 87.38 442 SER A O 1
ATOM 3601 N N . ASP A 1 443 ? 2.261 -16.515 -14.751 1.00 87.81 443 ASP A N 1
ATOM 3602 C CA . ASP A 1 443 ? 1.127 -15.954 -15.482 1.00 87.81 443 ASP A CA 1
ATOM 3603 C C . ASP A 1 443 ? 1.547 -15.122 -16.698 1.00 87.81 443 ASP A C 1
ATOM 3605 O O . ASP A 1 443 ? 0.713 -14.778 -17.534 1.00 87.81 443 ASP A O 1
ATOM 3609 N N . LEU A 1 444 ? 2.846 -14.840 -16.852 1.00 88.06 444 LEU A N 1
ATOM 3610 C CA . LEU A 1 444 ? 3.383 -14.087 -17.992 1.00 88.06 444 LEU A CA 1
ATOM 3611 C C . LEU A 1 444 ? 3.209 -14.810 -19.336 1.00 88.06 444 LEU A C 1
ATOM 3613 O O . LEU A 1 444 ? 3.288 -14.171 -20.382 1.00 88.06 444 LEU A O 1
ATOM 3617 N N . GLN A 1 445 ? 2.987 -16.129 -19.314 1.00 79.00 445 GLN A N 1
ATOM 3618 C CA . GLN A 1 445 ? 2.725 -16.936 -20.512 1.00 79.00 445 GLN A CA 1
ATOM 3619 C C . GLN A 1 445 ? 1.239 -17.235 -20.725 1.00 79.00 445 GLN A C 1
ATOM 3621 O O . GLN A 1 445 ? 0.902 -17.887 -21.711 1.00 79.00 445 GLN A O 1
ATOM 3626 N N . ASN A 1 446 ? 0.356 -16.787 -19.828 1.00 82.75 446 ASN A N 1
ATOM 3627 C CA . ASN A 1 446 ? -1.076 -17.003 -19.991 1.00 82.75 446 ASN A CA 1
ATOM 3628 C C . ASN A 1 446 ? -1.586 -16.155 -21.166 1.00 82.75 446 ASN A C 1
ATOM 3630 O O . ASN A 1 446 ? -1.283 -14.960 -21.258 1.00 82.75 446 ASN A O 1
ATOM 3634 N N . GLU A 1 447 ? -2.353 -16.782 -22.060 1.00 69.00 447 GLU A N 1
ATOM 3635 C CA . GLU A 1 447 ? -2.889 -16.130 -23.256 1.00 69.00 447 GLU A CA 1
ATOM 3636 C C . GLU A 1 447 ? -3.738 -14.897 -22.897 1.00 69.00 447 GLU A C 1
ATOM 3638 O O . GLU A 1 447 ? -4.456 -14.869 -21.895 1.00 69.00 447 GLU A O 1
ATOM 3643 N N . GLY A 1 448 ? -3.668 -13.865 -23.742 1.00 80.94 448 GLY A N 1
ATOM 3644 C CA . GLY A 1 448 ? -4.455 -12.641 -23.596 1.00 80.94 448 GLY A CA 1
ATOM 3645 C C . GLY A 1 448 ? -3.629 -11.439 -23.139 1.00 80.94 448 GLY A C 1
ATOM 3646 O O . GLY A 1 448 ? -2.547 -11.176 -23.665 1.00 80.94 448 GLY A O 1
ATOM 3647 N N . ASN A 1 449 ? -4.169 -10.657 -22.200 1.00 82.19 449 ASN A N 1
ATOM 3648 C CA . ASN A 1 449 ? -3.592 -9.364 -21.812 1.00 82.19 449 ASN A CA 1
ATOM 3649 C C . ASN A 1 449 ? -2.206 -9.504 -21.150 1.00 82.19 449 ASN A C 1
ATOM 3651 O O . ASN A 1 449 ? -1.317 -8.695 -21.408 1.00 82.19 449 ASN A O 1
ATOM 3655 N N . SER A 1 450 ? -1.991 -10.559 -20.356 1.00 86.19 450 SER A N 1
ATOM 3656 C CA . SER A 1 450 ? -0.722 -10.799 -19.653 1.00 86.19 450 SER A CA 1
ATOM 3657 C C . SER A 1 450 ? 0.450 -11.004 -20.614 1.00 86.19 450 SER A C 1
ATOM 3659 O O . SER A 1 450 ? 1.493 -10.369 -20.455 1.00 86.19 450 SER A O 1
ATOM 3661 N N . GLU A 1 451 ? 0.273 -11.820 -21.658 1.00 88.88 451 GLU A N 1
ATOM 3662 C CA . GLU A 1 451 ? 1.295 -12.028 -22.689 1.00 88.88 451 GLU A CA 1
ATOM 3663 C C . GLU A 1 451 ? 1.588 -10.734 -23.472 1.00 88.88 451 GLU A C 1
ATOM 3665 O O . GLU A 1 451 ? 2.744 -10.422 -23.771 1.00 88.88 451 GLU A O 1
ATOM 3670 N N . GLN A 1 452 ? 0.554 -9.946 -23.787 1.00 89.62 452 GLN A N 1
ATOM 3671 C CA . GLN A 1 452 ? 0.712 -8.667 -24.488 1.00 89.62 452 GLN A CA 1
ATOM 3672 C C . GLN A 1 452 ? 1.500 -7.656 -23.651 1.00 89.62 452 GLN A C 1
ATOM 3674 O O . GLN A 1 452 ? 2.438 -7.038 -24.161 1.00 89.62 452 GLN A O 1
ATOM 3679 N N . MET A 1 453 ? 1.167 -7.524 -22.364 1.00 90.44 453 MET A N 1
ATOM 3680 C CA . MET A 1 453 ? 1.909 -6.691 -21.417 1.00 90.44 453 MET A CA 1
ATOM 3681 C C . MET A 1 453 ? 3.351 -7.169 -21.256 1.00 90.44 453 MET A C 1
ATOM 3683 O O . MET A 1 453 ? 4.268 -6.347 -21.230 1.00 90.44 453 MET A O 1
ATOM 3687 N N . TYR A 1 454 ? 3.571 -8.485 -21.205 1.00 94.75 454 TYR A N 1
ATOM 3688 C CA . TYR A 1 454 ? 4.908 -9.056 -21.112 1.00 94.75 454 TYR A CA 1
ATOM 3689 C C . TYR A 1 454 ? 5.770 -8.688 -22.324 1.00 94.75 454 TYR A C 1
ATOM 3691 O O . TYR A 1 454 ? 6.853 -8.123 -22.168 1.00 94.75 454 TYR A O 1
ATOM 3699 N N . LYS A 1 455 ? 5.262 -8.918 -23.541 1.00 94.00 455 LYS A N 1
ATOM 3700 C CA . LYS A 1 455 ? 5.950 -8.545 -24.789 1.00 94.00 455 LYS A CA 1
ATOM 3701 C C . LYS A 1 455 ? 6.185 -7.042 -24.888 1.00 94.00 455 LYS A C 1
ATOM 3703 O O . LYS A 1 455 ? 7.251 -6.608 -25.323 1.00 94.00 455 LYS A O 1
ATOM 3708 N N . LEU A 1 456 ? 5.217 -6.236 -24.457 1.00 94.19 456 LEU A N 1
ATOM 3709 C CA . LEU A 1 456 ? 5.378 -4.789 -24.399 1.00 94.19 456 LEU A CA 1
ATOM 3710 C C . LEU A 1 456 ? 6.533 -4.399 -23.469 1.00 94.19 456 LEU A C 1
ATOM 3712 O O . LEU A 1 456 ? 7.389 -3.622 -23.883 1.00 94.19 456 LEU A O 1
ATOM 3716 N N . ALA A 1 457 ? 6.598 -4.957 -22.258 1.00 95.81 457 ALA A N 1
ATOM 3717 C CA . ALA A 1 457 ? 7.683 -4.686 -21.318 1.00 95.81 457 ALA A CA 1
ATOM 3718 C C . ALA A 1 457 ? 9.052 -5.072 -21.901 1.00 95.81 457 ALA A C 1
ATOM 3720 O O . ALA A 1 457 ? 9.967 -4.250 -21.890 1.00 95.81 457 ALA A O 1
ATOM 3721 N N . LEU A 1 458 ? 9.173 -6.263 -22.503 1.00 96.62 458 LEU A N 1
ATOM 3722 C CA . LEU A 1 458 ? 10.406 -6.702 -23.171 1.00 96.62 458 LEU A CA 1
ATOM 3723 C C . LEU A 1 458 ? 10.853 -5.697 -24.240 1.00 96.62 458 LEU A C 1
ATOM 3725 O O . LEU A 1 458 ? 12.011 -5.270 -24.246 1.00 96.62 458 LEU A O 1
ATOM 3729 N N . LYS A 1 459 ? 9.923 -5.254 -25.092 1.00 96.06 459 LYS A N 1
ATOM 3730 C CA . LYS A 1 459 ? 10.190 -4.266 -26.140 1.00 96.06 459 LYS A CA 1
ATOM 3731 C C . LYS A 1 459 ? 10.649 -2.924 -25.569 1.00 96.06 459 LYS A C 1
ATOM 3733 O O . LYS A 1 459 ? 11.625 -2.362 -26.065 1.00 96.06 459 LYS A O 1
ATOM 3738 N N . LEU A 1 460 ? 9.973 -2.409 -24.540 1.00 94.69 460 LEU A N 1
ATOM 3739 C CA . LEU A 1 460 ? 10.331 -1.140 -23.888 1.00 94.69 460 LEU A CA 1
ATOM 3740 C C . LEU A 1 460 ? 11.722 -1.210 -23.248 1.00 94.69 460 LEU A C 1
ATOM 3742 O O . LEU A 1 460 ? 12.490 -0.254 -23.316 1.00 94.69 460 LEU A O 1
ATOM 3746 N N . CYS A 1 461 ? 12.086 -2.363 -22.693 1.00 96.00 461 CYS A N 1
ATOM 3747 C CA . CYS A 1 461 ? 13.392 -2.591 -22.081 1.00 96.00 461 CYS A CA 1
ATOM 3748 C C . CYS A 1 461 ? 14.480 -2.999 -23.095 1.00 96.00 461 CYS A C 1
ATOM 3750 O O . CYS A 1 461 ? 15.640 -3.183 -22.719 1.00 96.00 461 CYS A O 1
ATOM 3752 N N . GLY A 1 462 ? 14.142 -3.126 -24.384 1.00 94.62 462 GLY A N 1
ATOM 3753 C CA . GLY A 1 462 ? 15.067 -3.524 -25.445 1.00 94.62 462 GLY A CA 1
ATOM 3754 C C . GLY A 1 462 ? 15.600 -4.950 -25.283 1.00 94.62 462 GLY A C 1
ATOM 3755 O O . GLY A 1 462 ? 16.793 -5.180 -25.521 1.00 94.62 462 GLY A O 1
ATOM 3756 N N . MET A 1 463 ? 14.746 -5.863 -24.818 1.00 96.44 463 MET A N 1
ATOM 3757 C CA . MET A 1 463 ? 14.976 -7.306 -24.715 1.00 96.44 463 MET A CA 1
ATOM 3758 C C . MET A 1 463 ? 14.371 -8.039 -25.922 1.00 96.44 463 MET A C 1
ATOM 3760 O O . MET A 1 463 ? 13.559 -7.479 -26.654 1.00 96.44 463 MET A O 1
ATOM 3764 N N . GLU A 1 464 ? 14.781 -9.288 -26.148 1.00 95.25 464 GLU A N 1
ATOM 3765 C CA . GLU A 1 464 ? 14.241 -10.111 -27.236 1.00 95.25 464 GLU A CA 1
ATOM 3766 C C . GLU A 1 464 ? 12.840 -10.631 -26.889 1.00 95.25 464 GLU A C 1
ATOM 3768 O O . GLU A 1 464 ? 12.621 -11.107 -25.775 1.00 95.25 464 GLU A O 1
ATOM 3773 N N . ASP A 1 465 ? 11.914 -10.623 -27.851 1.00 90.12 465 ASP A N 1
ATOM 3774 C CA . ASP A 1 465 ? 10.528 -11.090 -27.659 1.00 90.12 465 ASP A CA 1
ATOM 3775 C C . ASP A 1 465 ? 10.433 -12.574 -27.247 1.00 90.12 465 ASP A C 1
ATOM 3777 O O . ASP A 1 465 ? 9.434 -12.996 -26.670 1.00 90.12 465 ASP A O 1
ATOM 3781 N N . CYS A 1 466 ? 11.469 -13.376 -27.522 1.00 90.25 466 CYS A N 1
ATOM 3782 C CA . CYS A 1 466 ? 11.570 -14.780 -27.113 1.00 90.25 466 CYS A CA 1
ATOM 3783 C C . CYS A 1 466 ? 12.215 -14.985 -25.731 1.00 90.25 466 CYS A C 1
ATOM 3785 O O . CYS A 1 466 ? 12.540 -16.119 -25.371 1.00 90.25 466 CYS A O 1
ATOM 3787 N N . THR A 1 467 ? 12.431 -13.916 -24.958 1.00 94.19 467 THR A N 1
ATOM 3788 C CA . THR A 1 467 ? 12.961 -14.015 -23.592 1.00 94.19 467 THR A CA 1
ATOM 3789 C C . THR A 1 467 ? 12.052 -14.903 -22.743 1.00 94.19 467 THR A C 1
ATOM 3791 O O . THR A 1 467 ? 10.840 -14.713 -22.690 1.00 94.19 467 THR A O 1
ATOM 3794 N N . ALA A 1 468 ? 12.642 -15.880 -22.053 1.00 93.31 468 ALA A N 1
ATOM 3795 C CA . ALA A 1 468 ? 11.894 -16.753 -21.162 1.00 93.31 468 ALA A CA 1
ATOM 3796 C C . ALA A 1 468 ? 11.509 -16.019 -19.857 1.00 93.31 468 ALA A C 1
ATOM 3798 O O . ALA A 1 468 ? 12.361 -15.347 -19.266 1.00 93.31 468 ALA A O 1
ATOM 3799 N N . PRO A 1 469 ? 10.293 -16.222 -19.313 1.00 94.31 469 PRO A N 1
ATOM 3800 C CA . PRO A 1 469 ? 9.892 -15.669 -18.014 1.00 94.31 469 PRO A CA 1
ATOM 3801 C C . PRO A 1 469 ? 10.828 -16.049 -16.859 1.00 94.31 469 PRO A C 1
ATOM 3803 O O . PRO A 1 469 ? 10.957 -15.307 -15.888 1.00 94.31 469 PRO A O 1
ATOM 3806 N N . SER A 1 470 ? 11.537 -17.180 -16.958 1.00 94.38 470 SER A N 1
ATOM 3807 C CA . SER A 1 470 ? 12.560 -17.582 -15.985 1.00 94.38 470 SER A CA 1
ATOM 3808 C C . SER A 1 470 ? 13.701 -16.570 -15.859 1.00 94.38 470 SER A C 1
ATOM 3810 O O . SER A 1 470 ? 14.261 -16.436 -14.774 1.00 94.38 470 SER A O 1
ATOM 3812 N N . THR A 1 471 ? 14.024 -15.833 -16.926 1.00 96.50 471 THR A N 1
ATOM 3813 C CA . THR A 1 471 ? 15.000 -14.735 -16.887 1.00 96.50 471 THR A CA 1
ATOM 3814 C C . THR A 1 471 ? 14.502 -13.611 -15.982 1.00 96.50 471 THR A C 1
ATOM 3816 O O . THR A 1 471 ? 15.242 -13.135 -15.126 1.00 96.50 471 THR A O 1
ATOM 3819 N N . ILE A 1 472 ? 13.219 -13.251 -16.097 1.00 97.06 472 ILE A N 1
ATOM 3820 C CA . ILE A 1 472 ? 12.587 -12.259 -15.216 1.00 97.06 472 ILE A CA 1
ATOM 3821 C C . ILE A 1 472 ? 12.525 -12.770 -13.779 1.00 97.06 472 ILE A C 1
ATOM 3823 O O . ILE A 1 472 ? 12.830 -12.019 -12.858 1.00 97.06 472 ILE A O 1
ATOM 3827 N N . ARG A 1 473 ? 12.205 -14.055 -13.570 1.00 96.44 473 ARG A N 1
ATOM 3828 C CA . ARG A 1 473 ? 12.265 -14.672 -12.237 1.00 96.44 473 ARG A CA 1
ATOM 3829 C C . ARG A 1 473 ? 13.654 -14.515 -11.624 1.00 96.44 473 ARG A C 1
ATOM 3831 O O . ARG A 1 473 ? 13.758 -14.066 -10.493 1.00 96.44 473 ARG A O 1
ATOM 3838 N N . GLY A 1 474 ? 14.704 -14.848 -12.376 1.00 96.44 474 GLY A N 1
ATOM 3839 C CA . GLY A 1 474 ? 16.087 -14.684 -11.929 1.00 96.44 474 GLY A CA 1
ATOM 3840 C C . GLY A 1 474 ? 16.390 -13.242 -11.526 1.00 96.44 474 GLY A C 1
ATOM 3841 O O . GLY A 1 474 ? 16.908 -13.012 -10.438 1.00 96.44 474 GLY A O 1
ATOM 3842 N N . ALA A 1 475 ? 15.985 -12.269 -12.345 1.00 97.00 475 ALA A N 1
ATOM 3843 C CA . ALA A 1 475 ? 16.157 -10.853 -12.035 1.00 97.00 475 ALA A CA 1
ATOM 3844 C C . ALA A 1 475 ? 15.411 -10.431 -10.753 1.00 97.00 475 ALA A C 1
ATOM 3846 O O . ALA A 1 475 ? 16.003 -9.778 -9.894 1.00 97.00 475 ALA A O 1
ATOM 3847 N N . LEU A 1 476 ? 14.154 -10.850 -10.574 1.00 96.81 476 LEU A N 1
ATOM 3848 C CA . LEU A 1 476 ? 13.369 -10.581 -9.361 1.00 96.81 476 LEU A CA 1
ATOM 3849 C C . LEU A 1 476 ? 14.022 -11.169 -8.104 1.00 96.81 476 LEU A C 1
ATOM 3851 O O . LEU A 1 476 ? 14.069 -10.496 -7.079 1.00 96.81 476 LEU A O 1
ATOM 3855 N N . GLU A 1 477 ? 14.570 -12.385 -8.185 1.00 94.88 477 GLU A N 1
ATOM 3856 C CA . GLU A 1 477 ? 15.297 -13.006 -7.070 1.00 94.88 477 GLU A CA 1
ATOM 3857 C C . GLU A 1 477 ? 16.583 -12.234 -6.730 1.00 94.88 477 GLU A C 1
ATOM 3859 O O . GLU A 1 477 ? 16.903 -12.067 -5.557 1.00 94.88 477 GLU A O 1
ATOM 3864 N N . THR A 1 478 ? 17.296 -11.680 -7.720 1.00 94.44 478 THR A N 1
ATOM 3865 C CA . THR A 1 478 ? 18.469 -10.821 -7.444 1.00 94.44 478 THR A CA 1
ATOM 3866 C C . THR A 1 478 ? 18.113 -9.460 -6.845 1.00 94.44 478 THR A C 1
ATOM 3868 O O . THR A 1 478 ? 18.966 -8.829 -6.234 1.00 94.44 478 THR A O 1
ATOM 3871 N N . LEU A 1 479 ? 16.876 -9.000 -7.038 1.00 94.56 479 LEU A N 1
ATOM 3872 C CA . LEU A 1 479 ? 16.343 -7.748 -6.491 1.00 94.56 479 LEU A CA 1
ATOM 3873 C C . LEU A 1 479 ? 15.645 -7.954 -5.135 1.00 94.56 479 LEU A C 1
ATOM 3875 O O . LEU A 1 479 ? 15.139 -6.997 -4.535 1.00 94.56 479 LEU A O 1
ATOM 3879 N N . HIS A 1 480 ? 15.565 -9.202 -4.664 1.00 92.75 480 HIS A N 1
ATOM 3880 C CA . HIS A 1 480 ? 14.865 -9.553 -3.441 1.00 92.75 480 HIS A CA 1
ATOM 3881 C C . HIS A 1 480 ? 15.565 -8.955 -2.211 1.00 92.75 480 HIS A C 1
ATOM 3883 O O . HIS A 1 480 ? 16.753 -9.158 -1.985 1.00 92.75 480 HIS A O 1
ATOM 3889 N N . GLY A 1 481 ? 14.805 -8.250 -1.374 1.00 86.94 481 GLY A N 1
ATOM 3890 C CA . GLY A 1 481 ? 15.283 -7.604 -0.150 1.00 86.94 481 GLY A CA 1
ATOM 3891 C C . GLY A 1 481 ? 15.613 -6.118 -0.313 1.00 86.94 481 GLY A C 1
ATOM 3892 O O . GLY A 1 481 ? 15.343 -5.354 0.616 1.00 86.94 481 GLY A O 1
ATOM 3893 N N . SER A 1 482 ? 16.110 -5.687 -1.478 1.00 90.06 482 SER A N 1
ATOM 3894 C CA . SER A 1 482 ? 16.375 -4.271 -1.786 1.00 90.06 482 SER A CA 1
ATOM 3895 C C . SER A 1 482 ? 15.228 -3.598 -2.526 1.00 90.06 482 SER A C 1
ATOM 3897 O O . SER A 1 482 ? 14.757 -2.550 -2.096 1.00 90.06 482 SER A O 1
ATOM 3899 N N . TYR A 1 483 ? 14.719 -4.210 -3.590 1.00 94.81 483 TYR A N 1
ATOM 3900 C CA . TYR A 1 483 ? 13.652 -3.620 -4.404 1.00 94.81 483 TYR A CA 1
ATOM 3901 C C . TYR A 1 483 ? 12.348 -4.405 -4.318 1.00 94.81 483 TYR A C 1
ATOM 3903 O O . TYR A 1 483 ? 11.260 -3.827 -4.336 1.00 94.81 483 TYR A O 1
ATOM 3911 N N . VAL A 1 484 ? 12.459 -5.726 -4.197 1.00 95.69 484 VAL A N 1
ATOM 3912 C CA . VAL A 1 484 ? 11.349 -6.667 -4.344 1.00 95.69 484 VAL A CA 1
ATOM 3913 C C . VAL A 1 484 ? 11.234 -7.538 -3.096 1.00 95.69 484 VAL A C 1
ATOM 3915 O O . VAL A 1 484 ? 12.209 -7.810 -2.399 1.00 95.69 484 VAL A O 1
ATOM 3918 N N . THR A 1 485 ? 10.025 -7.978 -2.789 1.00 93.50 485 THR A N 1
ATOM 3919 C CA . THR A 1 485 ? 9.735 -9.032 -1.822 1.00 93.50 485 THR A CA 1
ATOM 3920 C C . THR A 1 485 ? 8.822 -10.066 -2.470 1.00 93.50 485 THR A C 1
ATOM 3922 O O . THR A 1 485 ? 8.097 -9.761 -3.420 1.00 93.50 485 THR A O 1
ATOM 3925 N N . LYS A 1 486 ? 8.872 -11.300 -1.977 1.00 90.94 486 LYS A N 1
ATOM 3926 C CA . LYS A 1 486 ? 8.064 -12.405 -2.485 1.00 90.94 486 LYS A CA 1
ATOM 3927 C C . LYS A 1 486 ? 6.993 -12.773 -1.464 1.00 90.94 486 LYS A C 1
ATOM 3929 O O . LYS A 1 486 ? 7.309 -12.951 -0.291 1.00 90.94 486 LYS A O 1
ATOM 3934 N N . LYS A 1 487 ? 5.744 -12.904 -1.911 1.00 85.25 487 LYS A N 1
ATOM 3935 C CA . LYS A 1 487 ? 4.609 -13.376 -1.106 1.00 85.25 487 LYS A CA 1
ATOM 3936 C C . LYS A 1 487 ? 3.929 -14.531 -1.825 1.00 85.25 487 LYS A C 1
ATOM 3938 O O . LYS A 1 487 ? 3.308 -14.343 -2.873 1.00 85.25 487 LYS A O 1
ATOM 3943 N N . GLY A 1 488 ? 4.075 -15.735 -1.276 1.00 83.81 488 GLY A N 1
ATOM 3944 C CA . GLY A 1 488 ? 3.694 -16.959 -1.980 1.00 83.81 488 GLY A CA 1
ATOM 3945 C C . GLY A 1 488 ? 4.429 -17.066 -3.321 1.00 83.81 488 GLY A C 1
ATOM 3946 O O . GLY A 1 488 ? 5.658 -16.977 -3.366 1.00 83.81 488 GLY A O 1
ATOM 3947 N N . ASP A 1 489 ? 3.672 -17.195 -4.410 1.00 85.38 489 ASP A N 1
ATOM 3948 C CA . ASP A 1 489 ? 4.201 -17.274 -5.781 1.00 85.38 489 ASP A CA 1
ATOM 3949 C C . ASP A 1 489 ? 4.246 -15.922 -6.518 1.00 85.38 489 ASP A C 1
ATOM 3951 O O . ASP A 1 489 ? 4.663 -15.858 -7.680 1.00 85.38 489 ASP A O 1
ATOM 3955 N N . SER A 1 490 ? 3.848 -14.840 -5.844 1.00 92.56 490 SER A N 1
ATOM 3956 C CA . SER A 1 490 ? 3.829 -13.479 -6.385 1.00 92.56 490 SER A CA 1
ATOM 3957 C C . SER A 1 490 ? 5.007 -12.639 -5.882 1.00 92.56 490 SER A C 1
ATOM 3959 O O . SER A 1 490 ? 5.517 -12.836 -4.774 1.00 92.56 490 SER A O 1
ATOM 3961 N N . TYR A 1 491 ? 5.433 -11.679 -6.698 1.00 95.94 491 TYR A N 1
ATOM 3962 C CA . TYR A 1 491 ? 6.432 -10.672 -6.353 1.00 95.94 491 TYR A CA 1
ATOM 3963 C C . TYR A 1 491 ? 5.768 -9.300 -6.250 1.00 95.94 491 TYR A C 1
ATOM 3965 O O . TYR A 1 491 ? 4.881 -8.973 -7.039 1.00 95.94 491 TYR A O 1
ATOM 3973 N N . GLN A 1 492 ? 6.228 -8.502 -5.288 1.00 96.06 492 GLN A N 1
ATOM 3974 C CA . GLN A 1 492 ? 5.783 -7.129 -5.040 1.00 96.06 492 GLN A CA 1
ATOM 3975 C C . GLN A 1 492 ? 7.001 -6.254 -4.717 1.00 96.06 492 GLN A C 1
ATOM 3977 O O . GLN A 1 492 ? 8.020 -6.753 -4.240 1.00 96.06 492 GLN A O 1
ATOM 3982 N N . PHE A 1 493 ? 6.914 -4.944 -4.906 1.00 96.06 493 PHE A N 1
ATOM 3983 C CA . PHE A 1 493 ? 7.868 -3.990 -4.353 1.00 96.06 493 PHE A CA 1
ATOM 3984 C C . PHE A 1 493 ? 7.971 -4.159 -2.834 1.00 96.06 493 PHE A C 1
ATOM 3986 O O . PHE A 1 493 ? 6.976 -4.348 -2.131 1.00 96.06 493 PHE A O 1
ATOM 3993 N N . CYS A 1 494 ? 9.191 -4.068 -2.306 1.00 92.81 494 CYS A N 1
ATOM 3994 C CA . CYS A 1 494 ? 9.457 -4.276 -0.882 1.00 92.81 494 CYS A CA 1
ATOM 3995 C C . CYS A 1 494 ? 8.877 -3.162 0.011 1.00 92.81 494 CYS A C 1
ATOM 3997 O O . CYS A 1 494 ? 8.706 -3.364 1.217 1.00 92.81 494 CYS A O 1
ATOM 3999 N N . HIS A 1 495 ? 8.617 -1.986 -0.569 1.00 92.12 495 HIS A N 1
ATOM 4000 C CA . HIS A 1 495 ? 8.045 -0.823 0.094 1.00 92.12 495 HIS A CA 1
ATOM 4001 C C . HIS A 1 495 ? 7.506 0.176 -0.943 1.00 92.12 495 HIS A C 1
ATOM 4003 O O . HIS A 1 495 ? 8.117 0.354 -1.999 1.00 92.12 495 HIS A O 1
ATOM 4009 N N . ASP A 1 496 ? 6.432 0.895 -0.604 1.00 89.56 496 ASP A N 1
ATOM 4010 C CA . ASP A 1 496 ? 5.804 1.907 -1.465 1.00 89.56 496 ASP A CA 1
ATOM 4011 C C . ASP A 1 496 ? 6.815 2.926 -2.005 1.00 89.56 496 ASP A C 1
ATOM 4013 O O . ASP A 1 496 ? 6.834 3.187 -3.192 1.00 89.56 496 ASP A O 1
ATOM 4017 N N . PHE A 1 497 ? 7.724 3.441 -1.169 1.00 91.06 497 PHE A N 1
ATOM 4018 C CA . PHE A 1 497 ? 8.836 4.307 -1.605 1.00 91.06 497 PHE A CA 1
ATOM 4019 C C . PHE A 1 497 ? 9.551 3.805 -2.877 1.00 91.06 497 PHE A C 1
ATOM 4021 O O . PHE A 1 497 ? 9.757 4.578 -3.807 1.00 91.06 497 PHE A O 1
ATOM 4028 N N . VAL A 1 498 ? 9.897 2.514 -2.945 1.00 93.88 498 VAL A N 1
ATOM 4029 C CA . VAL A 1 498 ? 10.592 1.941 -4.109 1.00 93.88 498 VAL A CA 1
ATOM 4030 C C . VAL A 1 498 ? 9.658 1.877 -5.318 1.00 93.88 498 VAL A C 1
ATOM 4032 O O . VAL A 1 498 ? 10.066 2.219 -6.428 1.00 93.88 498 VAL A O 1
ATOM 4035 N N . MET A 1 499 ? 8.397 1.494 -5.101 1.00 93.38 499 MET A N 1
ATOM 4036 C CA . MET A 1 499 ? 7.358 1.507 -6.134 1.00 93.38 499 MET A CA 1
ATOM 4037 C C . MET A 1 499 ? 7.147 2.915 -6.699 1.00 93.38 499 MET A C 1
ATOM 4039 O O . MET A 1 499 ? 7.077 3.078 -7.913 1.00 93.38 499 MET A O 1
ATOM 4043 N N . GLU A 1 500 ? 7.080 3.932 -5.840 1.00 90.75 500 GLU A N 1
ATOM 4044 C CA . GLU A 1 500 ? 6.859 5.334 -6.199 1.00 90.75 500 GLU A CA 1
ATOM 4045 C C . GLU A 1 500 ? 8.009 5.866 -7.064 1.00 90.75 500 GLU A C 1
ATOM 4047 O O . GLU A 1 500 ? 7.761 6.397 -8.148 1.00 90.75 500 GLU A O 1
ATOM 4052 N N . VAL A 1 501 ? 9.266 5.652 -6.649 1.00 93.62 501 VAL A N 1
ATOM 4053 C CA . VAL A 1 501 ? 10.444 6.063 -7.435 1.00 93.62 501 VAL A CA 1
ATOM 4054 C C . VAL A 1 501 ? 10.495 5.312 -8.768 1.00 93.62 501 VAL A C 1
ATOM 4056 O O . VAL A 1 501 ? 10.712 5.925 -9.812 1.00 93.62 501 VAL A O 1
ATOM 4059 N N . THR A 1 502 ? 10.235 4.002 -8.765 1.00 95.50 502 THR A N 1
ATOM 4060 C CA . THR A 1 502 ? 10.232 3.181 -9.988 1.00 95.50 502 THR A CA 1
ATOM 4061 C C . THR A 1 502 ? 9.150 3.627 -10.965 1.00 95.50 502 THR A C 1
ATOM 4063 O O . THR A 1 502 ? 9.422 3.818 -12.151 1.00 95.50 502 THR A O 1
ATOM 4066 N N . SER A 1 503 ? 7.932 3.843 -10.470 1.00 94.12 503 SER A N 1
ATOM 4067 C CA . SER A 1 503 ? 6.799 4.298 -11.276 1.00 94.12 503 SER A CA 1
ATOM 4068 C C . SER A 1 503 ? 7.048 5.696 -11.830 1.00 94.12 503 SER A C 1
ATOM 4070 O O . SER A 1 503 ? 6.711 5.963 -12.979 1.00 94.12 503 SER A O 1
ATOM 4072 N N . TYR A 1 504 ? 7.699 6.574 -11.064 1.00 93.88 504 TYR A N 1
ATOM 4073 C CA . TYR A 1 504 ? 8.112 7.890 -11.539 1.00 93.88 504 TYR A CA 1
ATOM 4074 C C . TYR A 1 504 ? 9.153 7.805 -12.665 1.00 93.88 504 TYR A C 1
ATOM 4076 O O . TYR A 1 504 ? 8.966 8.425 -13.713 1.00 93.88 504 TYR A O 1
ATOM 4084 N N . VAL A 1 505 ? 10.214 7.004 -12.510 1.00 94.81 505 VAL A N 1
ATOM 4085 C CA . VAL A 1 505 ? 11.225 6.802 -13.567 1.00 94.81 505 VAL A CA 1
ATOM 4086 C C . VAL A 1 505 ? 10.592 6.217 -14.828 1.00 94.81 505 VAL A C 1
ATOM 4088 O O . VAL A 1 505 ? 10.786 6.741 -15.923 1.00 94.81 505 VAL A O 1
ATOM 4091 N N . PHE A 1 506 ? 9.778 5.171 -14.687 1.00 94.50 506 PHE A N 1
ATOM 4092 C CA . PHE A 1 506 ? 9.117 4.541 -15.827 1.00 94.50 506 PHE A CA 1
ATOM 4093 C C . PHE A 1 506 ? 8.104 5.480 -16.496 1.00 94.50 506 PHE A C 1
ATOM 4095 O O . PHE A 1 506 ? 8.095 5.616 -17.718 1.00 94.50 506 PHE A O 1
ATOM 4102 N N . GLY A 1 507 ? 7.266 6.152 -15.708 1.00 92.75 507 GLY A N 1
ATOM 4103 C CA . GLY A 1 507 ? 6.181 6.993 -16.203 1.00 92.75 507 GLY A CA 1
ATOM 4104 C C . GLY A 1 507 ? 6.637 8.317 -16.804 1.00 92.75 507 GLY A C 1
ATOM 4105 O O . GLY A 1 507 ? 5.977 8.822 -17.706 1.00 92.75 507 GLY A O 1
ATOM 4106 N N . THR A 1 508 ? 7.771 8.862 -16.363 1.00 91.56 508 THR A N 1
ATOM 4107 C CA . THR A 1 508 ? 8.376 10.035 -17.015 1.00 91.56 508 THR A CA 1
ATOM 4108 C C . THR A 1 508 ? 8.971 9.684 -18.375 1.00 91.56 508 THR A C 1
ATOM 4110 O O . THR A 1 508 ? 8.908 10.494 -19.297 1.00 91.56 508 THR A O 1
ATOM 4113 N N . GLU A 1 509 ? 9.506 8.473 -18.533 1.00 91.31 509 GLU A N 1
ATOM 4114 C CA . GLU A 1 509 ? 10.082 8.032 -19.800 1.00 91.31 509 GLU A CA 1
ATOM 4115 C C . GLU A 1 509 ? 9.028 7.528 -20.798 1.00 91.31 509 GLU A C 1
ATOM 4117 O O . GLU A 1 509 ? 9.077 7.859 -21.985 1.00 91.31 509 GLU A O 1
ATOM 4122 N N . TYR A 1 510 ? 8.054 6.752 -20.320 1.00 92.50 510 TYR A N 1
ATOM 4123 C CA . TYR A 1 510 ? 7.008 6.129 -21.130 1.00 92.50 510 TYR A CA 1
ATOM 4124 C C . TYR A 1 510 ? 5.603 6.595 -20.712 1.00 92.50 510 TYR A C 1
ATOM 4126 O O . TYR A 1 510 ? 4.740 5.760 -20.422 1.00 92.50 510 TYR A O 1
ATOM 4134 N N . PRO A 1 511 ? 5.308 7.912 -20.727 1.00 90.81 511 PRO A N 1
ATOM 4135 C CA . PRO A 1 511 ? 4.053 8.447 -20.198 1.00 90.81 511 PRO A CA 1
ATOM 4136 C C . PRO A 1 511 ? 2.819 7.875 -20.899 1.00 90.81 511 PRO A C 1
ATOM 4138 O O . PRO A 1 511 ? 1.815 7.608 -20.252 1.00 90.81 511 PRO A O 1
ATOM 4141 N N . LYS A 1 512 ? 2.895 7.600 -22.209 1.00 89.94 512 LYS A N 1
ATOM 4142 C CA . LYS A 1 512 ? 1.782 6.998 -22.966 1.00 89.94 512 LYS A CA 1
ATOM 4143 C C . LYS A 1 512 ? 1.452 5.581 -22.501 1.00 89.94 512 LYS A C 1
ATOM 4145 O O . LYS A 1 512 ? 0.282 5.242 -22.370 1.00 89.94 512 LYS A O 1
ATOM 4150 N N . VAL A 1 513 ? 2.479 4.775 -22.233 1.00 91.06 513 VAL A N 1
ATOM 4151 C CA . VAL A 1 513 ? 2.307 3.405 -21.730 1.00 91.06 513 VAL A CA 1
ATOM 4152 C C . VAL A 1 513 ? 1.787 3.443 -20.297 1.00 91.06 513 VAL A C 1
ATOM 4154 O O . VAL A 1 513 ? 0.848 2.722 -19.977 1.00 91.06 513 VAL A O 1
ATOM 4157 N N . MET A 1 514 ? 2.343 4.327 -19.461 1.00 90.94 514 MET A N 1
ATOM 4158 C CA . MET A 1 514 ? 1.863 4.543 -18.097 1.00 90.94 514 MET A CA 1
ATOM 4159 C C . MET A 1 514 ? 0.373 4.902 -18.084 1.00 90.94 514 MET A C 1
ATOM 4161 O O . MET A 1 514 ? -0.396 4.262 -17.382 1.00 90.94 514 MET A O 1
ATOM 4165 N N . ILE A 1 515 ? -0.063 5.857 -18.911 1.00 88.69 515 ILE A N 1
ATOM 4166 C CA . ILE A 1 515 ? -1.484 6.214 -19.043 1.00 88.69 515 ILE A CA 1
ATOM 4167 C C . ILE A 1 515 ? -2.323 5.006 -19.474 1.00 88.69 515 ILE A C 1
ATOM 4169 O O . ILE A 1 515 ? -3.399 4.774 -18.934 1.00 88.69 515 ILE A O 1
ATOM 4173 N N . GLN A 1 516 ? -1.852 4.231 -20.449 1.00 87.38 516 GLN A N 1
ATOM 4174 C CA . GLN A 1 516 ? -2.636 3.136 -21.010 1.00 87.38 516 GLN A CA 1
ATOM 4175 C C . GLN A 1 516 ? -2.892 1.998 -20.010 1.00 87.38 516 GLN A C 1
ATOM 4177 O O . GLN A 1 516 ? -3.973 1.410 -20.045 1.00 87.38 516 GLN A O 1
ATOM 4182 N N . TYR A 1 517 ? -1.920 1.681 -19.153 1.00 86.62 517 TYR A N 1
ATOM 4183 C CA . TYR A 1 517 ? -1.944 0.449 -18.358 1.00 86.62 517 TYR A CA 1
ATOM 4184 C C . TYR A 1 517 ? -1.953 0.648 -16.849 1.00 86.62 517 TYR A C 1
ATOM 4186 O O . TYR A 1 517 ? -2.322 -0.287 -16.143 1.00 86.62 517 TYR A O 1
ATOM 4194 N N . ALA A 1 518 ? -1.567 1.819 -16.343 1.00 86.38 518 ALA A N 1
ATOM 4195 C CA . ALA A 1 518 ? -1.639 2.057 -14.912 1.00 86.38 518 ALA A CA 1
ATOM 4196 C C . ALA A 1 518 ? -3.090 2.059 -14.428 1.00 86.38 518 ALA A C 1
ATOM 4198 O O . ALA A 1 518 ? -4.022 2.444 -15.146 1.00 86.38 518 ALA A O 1
ATOM 4199 N N . ASP A 1 519 ? -3.241 1.666 -13.169 1.00 84.25 519 ASP A N 1
ATOM 4200 C CA . ASP A 1 519 ? -4.465 1.839 -12.408 1.00 84.25 519 ASP A CA 1
ATOM 4201 C C . ASP A 1 519 ? -4.982 3.292 -12.486 1.00 84.25 519 ASP A C 1
ATOM 4203 O O . ASP A 1 519 ? -4.212 4.258 -12.410 1.00 84.25 519 ASP A O 1
ATOM 4207 N N . ILE A 1 520 ? -6.297 3.470 -12.639 1.00 81.81 520 ILE A N 1
ATOM 4208 C CA . ILE A 1 520 ? -6.895 4.810 -12.777 1.00 81.81 520 ILE A CA 1
ATOM 4209 C C . ILE A 1 520 ? -6.722 5.618 -11.489 1.00 81.81 520 ILE A C 1
ATOM 4211 O O . ILE A 1 520 ? -6.470 6.828 -11.545 1.00 81.81 520 ILE A O 1
ATOM 4215 N N . GLY A 1 521 ? -6.748 4.952 -10.334 1.00 78.88 521 GLY A N 1
ATOM 4216 C CA . GLY A 1 521 ? -6.383 5.537 -9.055 1.00 78.88 521 GLY A CA 1
ATOM 4217 C C . GLY A 1 521 ? -4.943 6.053 -9.052 1.00 78.88 521 GLY A C 1
ATOM 4218 O O . GLY A 1 521 ? -4.717 7.177 -8.602 1.00 78.88 521 GLY A O 1
ATOM 4219 N N . PHE A 1 522 ? -3.974 5.311 -9.599 1.00 83.62 522 PHE A N 1
ATOM 4220 C CA . PHE A 1 522 ? -2.597 5.801 -9.770 1.00 83.62 522 PHE A CA 1
ATOM 4221 C C . PHE A 1 522 ? -2.545 7.049 -10.661 1.00 83.62 522 PHE A C 1
ATOM 4223 O O . PHE A 1 522 ? -1.958 8.061 -10.264 1.00 83.62 522 PHE A O 1
ATOM 4230 N N . LEU A 1 523 ? -3.203 7.032 -11.828 1.00 84.12 523 LEU A N 1
ATOM 4231 C CA . LEU A 1 523 ? -3.225 8.182 -12.743 1.00 84.12 523 LEU A CA 1
ATOM 4232 C C . LEU A 1 523 ? -3.797 9.432 -12.073 1.00 84.12 523 LEU A C 1
ATOM 4234 O O . LEU A 1 523 ? -3.206 10.505 -12.172 1.00 84.12 523 LEU A O 1
ATOM 4238 N N . ARG A 1 524 ? -4.904 9.292 -11.334 1.00 79.25 524 ARG A N 1
ATOM 4239 C CA . ARG A 1 524 ? -5.506 10.378 -10.547 1.00 79.25 524 ARG A CA 1
ATOM 4240 C C . ARG A 1 524 ? -4.516 10.992 -9.556 1.00 79.25 524 ARG A C 1
ATOM 4242 O O . ARG A 1 524 ? -4.546 12.202 -9.334 1.00 79.25 524 ARG A O 1
ATOM 4249 N N . LYS A 1 525 ? -3.686 10.160 -8.923 1.00 78.94 525 LYS A N 1
ATOM 4250 C CA . LYS A 1 525 ? -2.794 10.556 -7.824 1.00 78.94 525 LYS A CA 1
ATOM 4251 C C . LYS A 1 525 ? -1.463 11.127 -8.327 1.00 78.94 525 LYS A C 1
ATOM 4253 O O . LYS A 1 525 ? -0.952 12.076 -7.734 1.00 78.94 525 LYS A O 1
ATOM 4258 N N . ARG A 1 526 ? -0.909 10.578 -9.414 1.00 81.44 526 ARG A N 1
ATOM 4259 C CA . ARG A 1 526 ? 0.475 10.834 -9.851 1.00 81.44 526 ARG A CA 1
ATOM 4260 C C . ARG A 1 526 ? 0.619 11.537 -11.189 1.00 81.44 526 ARG A C 1
ATOM 4262 O O . ARG A 1 526 ? 1.680 12.109 -11.419 1.00 81.44 526 ARG A O 1
ATOM 4269 N N . VAL A 1 527 ? -0.396 11.532 -12.050 1.00 83.44 527 VAL A N 1
ATOM 4270 C CA . VAL A 1 527 ? -0.302 12.141 -13.383 1.00 83.44 527 VAL A CA 1
ATOM 4271 C C . VAL A 1 527 ? -0.989 13.504 -13.396 1.00 83.44 527 VAL A C 1
ATOM 4273 O O . VAL A 1 527 ? -2.149 13.635 -13.008 1.00 83.44 527 VAL A O 1
ATOM 4276 N N . LYS A 1 528 ? -0.271 14.538 -13.846 1.00 79.38 528 LYS A N 1
ATOM 4277 C CA . LYS A 1 528 ? -0.792 15.906 -13.995 1.00 79.38 528 LYS A CA 1
ATOM 4278 C C . LYS A 1 528 ? -0.443 16.484 -15.360 1.00 79.38 528 LYS A C 1
ATOM 4280 O O . LYS A 1 528 ? 0.511 16.063 -16.003 1.00 79.38 528 LYS A O 1
ATOM 4285 N N . LEU A 1 529 ? -1.203 17.487 -15.783 1.00 75.75 529 LEU A N 1
ATOM 4286 C CA . LEU A 1 529 ? -0.913 18.229 -17.008 1.00 75.75 529 LEU A CA 1
ATOM 4287 C C . LEU A 1 529 ? 0.163 19.290 -16.771 1.00 75.75 529 LEU A C 1
ATOM 4289 O O . LEU A 1 529 ? 0.161 19.965 -15.734 1.00 75.75 529 LEU A O 1
ATOM 4293 N N . ASP A 1 530 ? 1.048 19.457 -17.753 1.00 71.88 530 ASP A N 1
ATOM 4294 C CA . ASP A 1 530 ? 2.050 20.523 -17.763 1.00 71.88 530 ASP A CA 1
ATOM 4295 C C . ASP A 1 530 ? 1.398 21.899 -17.538 1.00 71.88 530 ASP A C 1
ATOM 4297 O O . ASP A 1 530 ? 0.396 22.253 -18.161 1.00 71.88 530 ASP A O 1
ATOM 4301 N N . GLY A 1 531 ? 1.961 22.692 -16.620 1.00 62.41 531 GLY A N 1
ATOM 4302 C CA . GLY A 1 531 ? 1.457 24.033 -16.290 1.00 62.41 531 GLY A CA 1
ATOM 4303 C C . GLY A 1 531 ? 0.330 24.086 -15.247 1.00 62.41 531 GLY A C 1
ATOM 4304 O O . GLY A 1 531 ? -0.145 25.176 -14.920 1.00 62.41 531 GLY A O 1
ATOM 4305 N N . CYS A 1 532 ? -0.087 22.952 -14.671 1.00 59.25 532 CYS A N 1
ATOM 4306 C CA . CYS A 1 532 ? -0.981 22.951 -13.511 1.00 59.25 532 CYS A CA 1
ATOM 4307 C C . CYS A 1 532 ? -0.246 23.421 -12.245 1.00 59.25 532 CYS A C 1
ATOM 4309 O O . CYS A 1 532 ? 0.572 22.694 -11.686 1.00 59.25 532 CYS A O 1
ATOM 4311 N N . ASN A 1 533 ? -0.589 24.613 -11.746 1.00 49.47 533 ASN A N 1
ATOM 4312 C CA . ASN A 1 533 ? -0.095 25.143 -10.470 1.00 49.47 533 ASN A CA 1
ATOM 4313 C C . ASN A 1 533 ? -0.725 24.395 -9.278 1.00 49.47 533 ASN A C 1
ATOM 4315 O O . ASN A 1 533 ? -1.660 24.881 -8.640 1.00 49.47 533 ASN A O 1
ATOM 4319 N N . GLY A 1 534 ? -0.225 23.197 -8.987 1.00 53.56 534 GLY A N 1
ATOM 4320 C CA . GLY A 1 534 ? -0.447 22.477 -7.733 1.00 53.56 534 GLY A CA 1
ATOM 4321 C C . GLY A 1 534 ? 0.847 22.388 -6.924 1.00 53.56 534 GLY A C 1
ATOM 4322 O O . GLY A 1 534 ? 1.923 22.656 -7.449 1.00 53.56 534 GLY A O 1
ATOM 4323 N N . GLN A 1 535 ? 0.758 22.009 -5.645 1.00 52.03 535 GLN A N 1
ATOM 4324 C CA . GLN A 1 535 ? 1.952 21.677 -4.861 1.00 52.03 535 GLN A CA 1
ATOM 4325 C C . GLN A 1 535 ? 2.789 20.639 -5.631 1.00 52.03 535 GLN A C 1
ATOM 4327 O O . GLN A 1 535 ? 2.258 19.605 -6.050 1.00 52.03 535 GLN A O 1
ATOM 4332 N N . ASN A 1 536 ? 4.067 20.965 -5.858 1.00 51.50 536 ASN A N 1
ATOM 4333 C CA . ASN A 1 536 ? 5.051 20.079 -6.473 1.00 51.50 536 ASN A CA 1
ATOM 4334 C C . ASN A 1 536 ? 5.295 18.897 -5.534 1.00 51.50 536 ASN A C 1
ATOM 4336 O O . ASN A 1 536 ? 6.099 18.997 -4.610 1.00 51.50 536 ASN A O 1
ATOM 4340 N N . ASP A 1 537 ? 4.584 17.795 -5.757 1.00 63.56 537 ASP A N 1
ATOM 4341 C CA . ASP A 1 537 ? 4.975 16.509 -5.193 1.00 63.56 537 ASP A CA 1
ATOM 4342 C C . ASP A 1 537 ? 6.155 15.966 -6.016 1.00 63.56 537 ASP A C 1
ATOM 4344 O O . ASP A 1 537 ? 6.104 15.974 -7.250 1.00 63.56 537 ASP A O 1
ATOM 4348 N N . GLN A 1 538 ? 7.220 15.538 -5.330 1.00 71.25 538 GLN A N 1
ATOM 4349 C CA . GLN A 1 538 ? 8.552 15.231 -5.875 1.00 71.25 538 GLN A CA 1
ATOM 4350 C C . GLN A 1 538 ? 8.536 14.120 -6.945 1.00 71.25 538 GLN A C 1
ATOM 4352 O O . GLN A 1 538 ? 9.483 14.002 -7.716 1.00 71.25 538 GLN A O 1
ATOM 4357 N N . MET A 1 539 ? 7.453 13.338 -7.018 1.00 83.69 539 MET A N 1
ATOM 4358 C CA . MET A 1 539 ? 7.276 12.199 -7.929 1.00 83.69 539 MET A CA 1
ATOM 4359 C C . MET A 1 539 ? 5.988 12.305 -8.772 1.00 83.69 539 MET A C 1
ATOM 4361 O O . MET A 1 539 ? 5.370 11.300 -9.117 1.00 83.69 539 MET A O 1
ATOM 4365 N N . THR A 1 540 ? 5.555 13.529 -9.100 1.00 84.50 540 THR A N 1
ATOM 4366 C CA . THR A 1 540 ? 4.459 13.756 -10.063 1.00 84.50 540 THR A CA 1
ATOM 4367 C C . THR A 1 540 ? 4.955 13.561 -11.497 1.00 84.50 540 THR A C 1
ATOM 4369 O O . THR A 1 540 ? 5.928 14.191 -11.907 1.00 84.50 540 THR A O 1
ATOM 4372 N N . ILE A 1 541 ? 4.252 12.752 -12.286 1.00 86.81 541 ILE A N 1
ATOM 4373 C CA . ILE A 1 541 ? 4.486 12.585 -13.722 1.00 86.81 541 ILE A CA 1
ATOM 4374 C C . ILE A 1 541 ? 3.697 13.664 -14.461 1.00 86.81 541 ILE A C 1
ATOM 4376 O O . ILE A 1 541 ? 2.464 13.686 -14.425 1.00 86.81 541 ILE A O 1
ATOM 4380 N N . TYR A 1 542 ? 4.408 14.561 -15.135 1.00 85.38 542 TYR A N 1
ATOM 4381 C CA . TYR A 1 542 ? 3.781 15.586 -15.956 1.00 85.38 542 TYR A CA 1
ATOM 4382 C C . TYR A 1 542 ? 3.661 15.131 -17.406 1.00 85.38 542 TYR A C 1
ATOM 4384 O O . TYR A 1 542 ? 4.589 14.545 -17.966 1.00 85.38 542 TYR A O 1
ATOM 4392 N N . ILE A 1 543 ? 2.500 15.393 -18.000 1.00 81.75 543 ILE A N 1
ATOM 4393 C CA . ILE A 1 543 ? 2.214 15.065 -19.392 1.00 81.75 543 ILE A CA 1
ATOM 4394 C C . ILE A 1 543 ? 1.770 16.307 -20.159 1.00 81.75 543 ILE A C 1
ATOM 4396 O O . ILE A 1 543 ? 1.036 17.157 -19.648 1.00 81.75 543 ILE A O 1
ATOM 4400 N N . SER A 1 544 ? 2.180 16.369 -21.420 1.00 74.94 544 SER A N 1
ATOM 4401 C CA . SER A 1 544 ? 1.762 17.410 -22.363 1.00 74.94 544 SER A CA 1
ATOM 4402 C C . SER A 1 544 ? 0.675 16.912 -23.329 1.00 74.94 544 SER A C 1
ATOM 4404 O O . SER A 1 544 ? -0.082 17.709 -23.877 1.00 74.94 544 SER A O 1
ATOM 4406 N N . ASP A 1 545 ? 0.589 15.592 -23.547 1.00 70.50 545 ASP A N 1
ATOM 4407 C CA . ASP A 1 545 ? -0.351 14.955 -24.480 1.00 70.50 545 ASP A CA 1
ATOM 4408 C C . ASP A 1 545 ? -1.682 14.639 -23.782 1.00 70.50 545 ASP A C 1
ATOM 4410 O O . ASP A 1 545 ? -1.868 13.576 -23.188 1.00 70.50 545 ASP A O 1
ATOM 4414 N N . LEU A 1 546 ? -2.603 15.603 -23.847 1.00 68.25 546 LEU A N 1
ATOM 4415 C CA . LEU A 1 546 ? -3.943 15.509 -23.264 1.00 68.25 546 LEU A CA 1
ATOM 4416 C C . LEU A 1 546 ? -4.756 14.358 -23.874 1.00 68.25 546 LEU A C 1
ATOM 4418 O O . LEU A 1 546 ? -5.514 13.707 -23.164 1.00 68.25 546 LEU A O 1
ATOM 4422 N N . LYS A 1 547 ? -4.564 14.077 -25.170 1.00 68.38 547 LYS A N 1
ATOM 4423 C CA . LYS A 1 547 ? -5.428 13.183 -25.949 1.00 68.38 547 LYS A CA 1
ATOM 4424 C C . LYS A 1 547 ? -5.408 11.751 -25.418 1.00 68.38 547 LYS A C 1
ATOM 4426 O O . LYS A 1 547 ? -6.460 11.161 -25.207 1.00 68.38 547 LYS A O 1
ATOM 4431 N N . VAL A 1 548 ? -4.219 11.212 -25.146 1.00 74.62 548 VAL A N 1
ATOM 4432 C CA . VAL A 1 548 ? -4.067 9.825 -24.668 1.00 74.62 548 VAL A CA 1
ATOM 4433 C C . VAL A 1 548 ? -4.678 9.647 -23.274 1.00 74.62 548 VAL A C 1
ATOM 4435 O O . VAL A 1 548 ? -5.314 8.631 -23.002 1.00 74.62 548 VAL A O 1
ATOM 4438 N N . LEU A 1 549 ? -4.515 10.643 -22.392 1.00 77.69 549 LEU A N 1
ATOM 4439 C CA . LEU A 1 549 ? -5.139 10.619 -21.067 1.00 77.69 549 LEU A CA 1
ATOM 4440 C C . LEU A 1 549 ? -6.662 10.704 -21.177 1.00 77.69 549 LEU A C 1
ATOM 4442 O O . LEU A 1 549 ? -7.362 9.950 -20.509 1.00 77.69 549 LEU A O 1
ATOM 4446 N N . THR A 1 550 ? -7.171 11.578 -22.039 1.00 69.38 550 THR A N 1
ATOM 4447 C CA . THR A 1 550 ? -8.603 11.718 -22.300 1.00 69.38 550 THR A CA 1
ATOM 4448 C C . THR A 1 550 ? -9.231 10.426 -22.806 1.00 69.38 550 THR A C 1
ATOM 4450 O O . THR A 1 550 ? -10.196 9.960 -22.208 1.00 69.38 550 THR A O 1
ATOM 4453 N N . GLU A 1 551 ? -8.672 9.814 -23.851 1.00 72.75 551 GLU A N 1
ATOM 4454 C CA . GLU A 1 551 ? -9.176 8.553 -24.413 1.00 72.75 551 GLU A CA 1
ATOM 4455 C C . GLU A 1 551 ? -9.205 7.444 -23.354 1.00 72.75 551 GLU A C 1
ATOM 4457 O O . GLU A 1 551 ? -10.178 6.694 -23.247 1.00 72.75 551 GLU A O 1
ATOM 4462 N N . ARG A 1 552 ? -8.162 7.370 -22.516 1.00 82.62 552 ARG A N 1
ATOM 4463 C CA . ARG A 1 552 ? -8.101 6.409 -21.412 1.00 82.62 552 ARG A CA 1
ATOM 4464 C C . ARG A 1 552 ? -9.200 6.644 -20.379 1.00 82.62 552 ARG A C 1
ATOM 4466 O O . ARG A 1 552 ? -9.857 5.686 -19.982 1.00 82.62 552 ARG A O 1
ATOM 4473 N N . LEU A 1 553 ? -9.378 7.888 -19.936 1.00 75.81 553 LEU A N 1
ATOM 4474 C CA . LEU A 1 553 ? -10.378 8.256 -18.931 1.00 75.81 553 LEU A CA 1
ATOM 4475 C C . LEU A 1 553 ? -11.805 8.049 -19.452 1.00 75.81 553 LEU A C 1
ATOM 4477 O O . LEU A 1 553 ? -12.642 7.533 -18.719 1.00 75.81 553 LEU A O 1
ATOM 4481 N N . LEU A 1 554 ? -12.071 8.382 -20.718 1.00 69.62 554 LEU A N 1
ATOM 4482 C CA . LEU A 1 554 ? -13.360 8.135 -21.369 1.00 69.62 554 LEU A CA 1
ATOM 4483 C C . LEU A 1 554 ? -13.683 6.644 -21.446 1.00 69.62 554 LEU A C 1
ATOM 4485 O O . LEU A 1 554 ? -14.801 6.250 -21.139 1.00 69.62 554 LEU A O 1
ATOM 4489 N N . LYS A 1 555 ? -12.706 5.791 -21.773 1.00 74.62 555 LYS A N 1
ATOM 4490 C CA . LYS A 1 555 ? -12.919 4.336 -21.790 1.00 74.62 555 LYS A CA 1
ATOM 4491 C C . LYS A 1 555 ? -13.362 3.789 -20.426 1.00 74.62 555 LYS A C 1
ATOM 4493 O O . LYS A 1 555 ? -14.127 2.833 -20.371 1.00 74.62 555 LYS A O 1
ATOM 4498 N N . GLU A 1 556 ? -12.879 4.382 -19.340 1.00 73.88 556 GLU A N 1
ATOM 4499 C CA . GLU A 1 556 ? -13.142 3.928 -17.969 1.00 73.88 556 GLU A CA 1
ATOM 4500 C C . GLU A 1 556 ? -14.335 4.645 -17.315 1.00 73.88 556 GLU A C 1
ATOM 4502 O O . GLU A 1 556 ? -14.777 4.239 -16.242 1.00 73.88 556 GLU A O 1
ATOM 4507 N N . ILE A 1 557 ? -14.907 5.677 -17.957 1.00 67.12 557 ILE A N 1
ATOM 4508 C CA . ILE A 1 557 ? -16.058 6.426 -17.416 1.00 67.12 557 ILE A CA 1
ATOM 4509 C C . ILE A 1 557 ? -17.316 5.554 -17.300 1.00 67.12 557 ILE A C 1
ATOM 4511 O O . ILE A 1 557 ? -18.166 5.807 -16.454 1.00 67.12 557 ILE A O 1
ATOM 4515 N N . VAL A 1 558 ? -17.412 4.514 -18.130 1.00 56.34 558 VAL A N 1
ATOM 4516 C CA . VAL A 1 558 ? -18.503 3.522 -18.137 1.00 56.34 558 VAL A CA 1
ATOM 4517 C C . VAL A 1 558 ? -18.151 2.296 -17.277 1.00 56.34 558 VAL A C 1
ATOM 4519 O O . VAL A 1 558 ? -18.942 1.368 -17.133 1.00 56.34 558 VAL A O 1
ATOM 4522 N N . GLY A 1 559 ? -16.941 2.266 -16.715 1.00 61.34 559 GLY A N 1
ATOM 4523 C CA . GLY A 1 559 ? -16.413 1.147 -15.949 1.00 61.34 559 GLY A CA 1
ATOM 4524 C C . GLY A 1 559 ? -16.678 1.242 -14.446 1.00 61.34 559 GLY A C 1
ATOM 4525 O O . GLY A 1 559 ? -17.216 2.213 -13.915 1.00 61.34 559 GLY A O 1
ATOM 4526 N N . LYS A 1 560 ? -16.218 0.210 -13.734 1.00 58.00 560 LYS A N 1
ATOM 4527 C CA . LYS A 1 560 ? -16.227 0.116 -12.263 1.00 58.00 560 LYS A CA 1
ATOM 4528 C C . LYS A 1 560 ? -15.437 1.238 -11.560 1.00 58.00 560 LYS A C 1
ATOM 4530 O O . LYS A 1 560 ? -15.702 1.517 -10.393 1.00 58.00 560 LYS A O 1
ATOM 4535 N N . ASP A 1 561 ? -14.533 1.905 -12.281 1.00 63.56 561 ASP A N 1
ATOM 4536 C CA . ASP A 1 561 ? -13.585 2.897 -11.754 1.00 63.56 561 ASP A CA 1
ATOM 4537 C C . ASP A 1 561 ? -14.005 4.352 -12.061 1.00 63.56 561 ASP A C 1
ATOM 4539 O O . ASP A 1 561 ? -13.200 5.285 -11.994 1.00 63.56 561 ASP A O 1
ATOM 4543 N N . ILE A 1 562 ? -15.294 4.577 -12.355 1.00 66.94 562 ILE A N 1
ATOM 4544 C CA . ILE A 1 562 ? -15.873 5.893 -12.685 1.00 66.94 562 ILE A CA 1
ATOM 4545 C C . 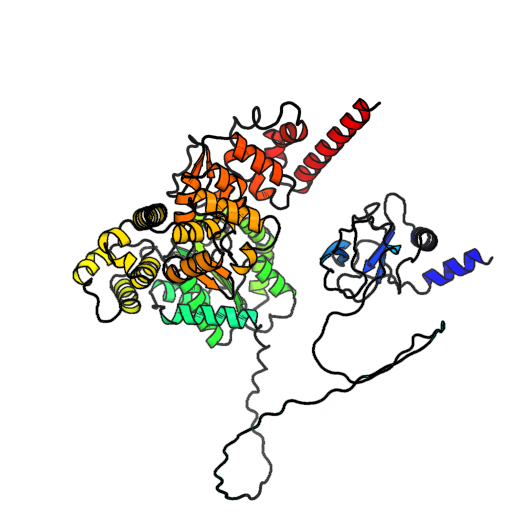ILE A 1 562 ? -15.498 6.997 -11.685 1.00 66.94 562 ILE A C 1
ATOM 4547 O O . ILE A 1 562 ? -15.295 8.150 -12.062 1.00 66.94 562 ILE A O 1
ATOM 4551 N N . PHE A 1 563 ? -15.353 6.665 -10.402 1.00 63.94 563 PHE A N 1
ATOM 4552 C CA . PHE A 1 563 ? -14.955 7.633 -9.385 1.00 63.94 563 PHE A CA 1
ATOM 4553 C C . PHE A 1 563 ? -13.510 8.091 -9.531 1.00 63.94 563 PHE A C 1
ATOM 4555 O O . PHE A 1 563 ? -13.232 9.279 -9.365 1.00 63.94 563 PHE A O 1
ATOM 4562 N N . ASP A 1 564 ? -12.583 7.185 -9.830 1.00 70.31 564 ASP A N 1
ATOM 4563 C CA . ASP A 1 564 ? -11.189 7.560 -10.050 1.00 70.31 564 ASP A CA 1
ATOM 4564 C C . ASP A 1 564 ? -11.045 8.402 -11.317 1.00 70.31 564 ASP A C 1
ATOM 4566 O O . ASP A 1 564 ? -10.240 9.339 -11.336 1.00 70.31 564 ASP A O 1
ATOM 4570 N N . VAL A 1 565 ? -11.901 8.147 -12.314 1.00 68.31 565 VAL A N 1
ATOM 4571 C CA . VAL A 1 565 ? -12.053 8.996 -13.496 1.00 68.31 565 VAL A CA 1
ATOM 4572 C C . VAL A 1 565 ? -12.549 10.383 -13.095 1.00 68.31 565 VAL A C 1
ATOM 4574 O O . VAL A 1 565 ? -11.794 11.338 -13.230 1.00 68.31 565 VAL A O 1
ATOM 4577 N N . VAL A 1 566 ? -13.761 10.520 -12.548 1.00 63.91 566 VAL A N 1
ATOM 4578 C CA . VAL A 1 566 ? -14.409 11.822 -12.269 1.00 63.91 566 VAL A CA 1
ATOM 4579 C C . VAL A 1 566 ? -13.621 12.672 -11.265 1.00 63.91 566 VAL A C 1
ATOM 4581 O O . VAL A 1 566 ? -13.598 13.903 -11.354 1.00 63.91 566 VAL A O 1
ATOM 4584 N N . LEU A 1 567 ? -12.933 12.039 -10.313 1.00 66.38 567 LEU A N 1
ATOM 4585 C CA . LEU A 1 567 ? -12.108 12.736 -9.327 1.00 66.38 567 LEU A CA 1
ATOM 4586 C C . LEU A 1 567 ? -10.723 13.129 -9.859 1.00 66.38 567 LEU A C 1
ATOM 4588 O O . LEU A 1 567 ? -9.986 13.821 -9.149 1.00 66.38 567 LEU A O 1
ATOM 4592 N N . ASN A 1 568 ? -10.365 12.742 -11.088 1.00 69.12 568 ASN A N 1
ATOM 4593 C CA . ASN A 1 568 ? -9.082 13.075 -11.689 1.00 69.12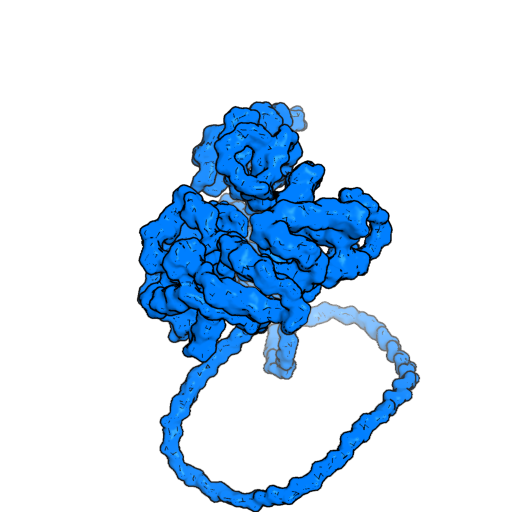 568 ASN A CA 1
ATOM 4594 C C . ASN A 1 568 ? -8.891 14.604 -11.784 1.00 69.12 568 ASN A C 1
ATOM 4596 O O . ASN A 1 568 ? -9.688 15.290 -12.431 1.00 69.12 568 ASN A O 1
ATOM 4600 N N . PRO A 1 569 ? -7.836 15.178 -11.167 1.00 64.50 569 PRO A N 1
ATOM 4601 C CA . PRO A 1 569 ? -7.589 16.619 -11.204 1.00 64.50 569 PRO A CA 1
ATOM 4602 C C . PRO A 1 569 ? -7.500 17.190 -12.623 1.00 64.50 569 PRO A C 1
ATOM 4604 O O . PRO A 1 569 ? -7.879 18.343 -12.836 1.00 64.50 569 PRO A O 1
ATOM 4607 N N . CYS A 1 570 ? -7.048 16.389 -13.591 1.00 65.12 570 CYS A N 1
ATOM 4608 C CA . CYS A 1 570 ? -6.922 16.792 -14.987 1.00 65.12 570 CYS A CA 1
ATOM 4609 C C . CYS A 1 570 ? -8.279 17.075 -15.653 1.00 65.12 570 CYS A C 1
ATOM 4611 O O . CYS A 1 570 ? -8.314 17.884 -16.574 1.00 65.12 570 CYS A O 1
ATOM 4613 N N . LEU A 1 571 ? -9.393 16.517 -15.155 1.00 61.03 571 LEU A N 1
ATOM 4614 C CA . LEU A 1 571 ? -10.751 16.823 -15.639 1.00 61.03 571 LEU A CA 1
ATOM 4615 C C . LEU A 1 571 ? -11.274 18.191 -15.185 1.00 61.03 571 LEU A C 1
ATOM 4617 O O . LEU A 1 571 ? -12.176 18.753 -15.801 1.00 61.03 571 LEU A O 1
ATOM 4621 N N . LYS A 1 572 ? -10.729 18.757 -14.101 1.00 53.06 572 LYS A N 1
ATOM 4622 C CA . LYS A 1 572 ? -11.243 19.997 -13.487 1.00 53.06 572 LYS A CA 1
ATOM 4623 C C . LYS A 1 572 ? -10.781 21.273 -14.208 1.00 53.06 572 LYS A C 1
ATOM 4625 O O . LYS A 1 572 ? -11.112 22.382 -13.777 1.00 53.06 572 LYS A O 1
ATOM 4630 N N . LEU A 1 573 ? -10.000 21.151 -15.282 1.00 50.84 573 LEU A N 1
ATOM 4631 C CA . LEU A 1 573 ? -9.435 22.286 -16.008 1.00 50.84 573 LEU A CA 1
ATOM 4632 C C . LEU A 1 573 ? -10.423 22.863 -17.030 1.00 50.84 573 LEU A C 1
ATOM 4634 O O . LEU A 1 573 ? -11.062 22.149 -17.790 1.00 50.84 573 LEU A O 1
ATOM 4638 N N . LYS A 1 574 ? -10.490 24.199 -17.103 1.00 41.25 574 LYS A N 1
ATOM 4639 C CA . LYS A 1 574 ? -11.391 24.958 -17.998 1.00 41.25 574 LYS A CA 1
ATOM 4640 C C . LYS A 1 574 ? -11.241 24.655 -19.500 1.00 41.25 574 LYS A C 1
ATOM 4642 O O . LYS A 1 574 ? -12.129 25.027 -20.254 1.00 41.25 574 LYS A O 1
ATOM 4647 N N . TYR A 1 575 ? -10.138 24.041 -19.924 1.00 41.41 575 TYR A N 1
ATOM 4648 C CA . TYR A 1 575 ? -9.799 23.799 -21.334 1.00 41.41 575 TYR A CA 1
ATOM 4649 C C . TYR A 1 575 ? -10.206 22.405 -21.835 1.00 41.41 575 TYR A C 1
ATOM 4651 O O . TYR A 1 575 ? -10.003 22.078 -22.995 1.00 41.41 575 TYR A O 1
ATOM 4659 N N . VAL A 1 576 ? -10.771 21.581 -20.953 1.00 46.88 576 VAL A N 1
ATOM 4660 C CA . VAL A 1 576 ? -11.072 20.168 -21.205 1.00 46.88 576 VAL A CA 1
ATOM 4661 C C . VAL A 1 576 ? -12.376 19.985 -21.995 1.00 46.88 576 VAL A C 1
ATOM 4663 O O . VAL A 1 576 ? -12.514 19.043 -22.758 1.00 46.88 576 VAL A O 1
ATOM 4666 N N . SER A 1 577 ? -13.333 20.912 -21.923 1.00 43.06 577 SER A N 1
ATOM 4667 C CA . SER A 1 577 ? -14.671 20.655 -22.476 1.00 43.06 577 SER A CA 1
ATOM 4668 C C . SER A 1 577 ? -14.815 20.772 -24.002 1.00 43.06 577 SER A C 1
ATOM 4670 O O . SER A 1 577 ? -15.872 20.413 -24.505 1.00 43.06 577 SER A O 1
ATOM 4672 N N . SER A 1 578 ? -13.847 21.327 -24.745 1.00 43.84 578 SER A N 1
ATOM 4673 C CA . SER A 1 578 ? -13.987 21.525 -26.207 1.00 43.84 578 SER A CA 1
ATOM 4674 C C . SER A 1 578 ? -13.212 20.528 -27.066 1.00 43.84 578 SER A C 1
ATOM 4676 O O . SER A 1 578 ? -13.604 20.306 -28.207 1.00 43.84 578 SER A O 1
ATOM 4678 N N . ASP A 1 579 ? -12.144 19.935 -26.526 1.00 43.69 579 ASP A N 1
ATOM 4679 C CA . ASP A 1 579 ? -11.177 19.141 -27.302 1.00 43.69 579 ASP A CA 1
ATOM 4680 C C . ASP A 1 579 ? -11.211 17.640 -26.949 1.00 43.69 579 ASP A C 1
ATOM 4682 O O . ASP A 1 579 ? -10.472 16.854 -27.538 1.00 43.69 579 ASP A O 1
ATOM 4686 N N . TRP A 1 580 ? -12.026 17.237 -25.963 1.00 44.12 580 TRP A N 1
ATOM 4687 C CA . TRP A 1 580 ? -11.993 15.890 -25.372 1.00 44.12 580 TRP A CA 1
ATOM 4688 C C . TRP A 1 580 ? -12.813 14.834 -26.095 1.00 44.12 580 TRP A C 1
ATOM 4690 O O . TRP A 1 580 ? -12.586 13.645 -25.896 1.00 44.12 580 TRP A O 1
ATOM 4700 N N . CYS A 1 581 ? -13.752 15.252 -26.924 1.00 44.16 581 CYS A N 1
ATOM 4701 C CA . CYS A 1 581 ? -14.625 14.333 -27.621 1.00 44.16 581 CYS A CA 1
ATOM 4702 C C . CYS A 1 581 ? -14.413 14.487 -29.106 1.00 44.16 581 CYS A C 1
ATOM 4704 O O . CYS A 1 581 ? -14.185 15.598 -29.600 1.00 44.16 581 CYS A O 1
ATOM 4706 N N . ASP A 1 582 ? -14.540 13.371 -29.815 1.00 46.16 582 ASP A N 1
ATOM 4707 C CA . ASP A 1 582 ? -14.808 13.459 -31.236 1.00 46.16 582 ASP A CA 1
ATOM 4708 C C . ASP A 1 582 ? -15.996 14.408 -31.421 1.00 46.16 582 ASP A C 1
ATOM 4710 O O . ASP A 1 582 ? -16.920 14.438 -30.596 1.00 46.16 582 ASP A O 1
ATOM 4714 N N . LYS A 1 583 ? -15.976 15.236 -32.467 1.00 48.69 583 LYS A N 1
ATOM 4715 C CA . LYS A 1 583 ? -17.087 16.183 -32.687 1.00 48.69 583 LYS A CA 1
ATOM 4716 C C . LYS A 1 583 ? -18.433 15.463 -32.811 1.00 48.69 583 LYS A C 1
ATOM 4718 O O . LYS A 1 583 ? -19.464 16.087 -32.563 1.00 48.69 583 LYS A O 1
ATOM 4723 N N . ASP A 1 584 ? -18.368 14.171 -33.110 1.00 45.41 584 ASP A N 1
ATOM 4724 C CA . ASP A 1 584 ? -19.479 13.260 -33.314 1.00 45.41 584 ASP A CA 1
ATOM 4725 C C . ASP A 1 584 ? -19.839 12.425 -32.056 1.00 45.41 584 ASP A C 1
ATOM 4727 O O . ASP A 1 584 ? -20.926 11.859 -32.018 1.00 45.41 584 ASP A O 1
ATOM 4731 N N . ASP A 1 585 ? -19.006 12.395 -30.998 1.00 54.53 585 ASP A N 1
ATOM 4732 C CA . ASP A 1 585 ? -19.315 11.729 -29.711 1.00 54.53 585 ASP A CA 1
ATOM 4733 C C . ASP A 1 585 ? -20.057 12.694 -28.773 1.00 54.53 585 ASP A C 1
ATOM 4735 O O . ASP A 1 585 ? -19.479 13.452 -27.983 1.00 54.53 585 ASP A O 1
ATOM 4739 N N . ILE A 1 586 ? -21.379 12.702 -28.919 1.00 54.59 586 ILE A N 1
ATOM 4740 C CA . ILE A 1 586 ? -22.288 13.610 -28.219 1.00 54.59 586 ILE A CA 1
ATOM 4741 C C . ILE A 1 586 ? -22.395 13.245 -26.731 1.00 54.59 586 ILE A C 1
ATOM 4743 O O . ILE A 1 586 ? -22.490 14.155 -25.898 1.00 54.59 586 ILE A O 1
ATOM 4747 N N . THR A 1 587 ? -22.328 11.955 -26.378 1.00 51.25 587 THR A N 1
ATOM 4748 C CA . THR A 1 587 ? -22.374 11.488 -24.983 1.00 51.25 587 THR A CA 1
ATOM 4749 C C . THR A 1 587 ? -21.174 11.976 -24.192 1.00 51.25 587 THR A C 1
ATOM 4751 O O . THR A 1 587 ? -21.343 12.575 -23.124 1.00 51.25 587 THR A O 1
ATOM 4754 N N . GLY A 1 588 ? -19.963 11.793 -24.721 1.00 53.97 588 GLY A N 1
ATOM 4755 C CA . GLY A 1 588 ? -18.751 12.301 -24.089 1.00 53.97 588 GLY A CA 1
ATOM 4756 C C . GLY A 1 588 ? -18.812 13.820 -23.902 1.00 53.97 588 GLY A C 1
ATOM 4757 O O . GLY A 1 588 ? -18.530 14.320 -22.809 1.00 53.97 588 GLY A O 1
ATOM 4758 N N . GLN A 1 589 ? -19.253 14.564 -24.930 1.00 56.41 589 GLN A N 1
ATOM 4759 C CA . GLN A 1 589 ? -19.335 16.031 -24.864 1.00 56.41 589 GLN A CA 1
ATOM 4760 C C . GLN A 1 589 ? -20.316 16.494 -23.795 1.00 56.41 589 GLN A C 1
ATOM 4762 O O . GLN A 1 589 ? -20.082 17.509 -23.138 1.00 56.41 589 GLN A O 1
ATOM 4767 N N . TYR A 1 590 ? -21.430 15.781 -23.640 1.00 57.91 590 TYR A N 1
ATOM 4768 C CA . TYR A 1 590 ? -22.472 16.125 -22.690 1.00 57.91 590 TYR A CA 1
ATOM 4769 C C . TYR A 1 590 ? -22.066 15.779 -21.255 1.00 57.91 590 TYR A C 1
ATOM 4771 O O . TYR A 1 590 ? -22.179 16.635 -20.377 1.00 57.91 590 TYR A O 1
ATOM 4779 N N . LEU A 1 591 ? -21.523 14.584 -21.009 1.00 55.50 591 LEU A N 1
ATOM 4780 C CA . LEU A 1 591 ? -21.062 14.161 -19.680 1.00 55.50 591 LEU A CA 1
ATOM 4781 C C . LEU A 1 591 ? -19.909 15.016 -19.161 1.00 55.50 591 LEU A C 1
ATOM 4783 O O . LEU A 1 591 ? -19.851 15.314 -17.970 1.00 55.50 591 LEU A O 1
ATOM 4787 N N . LEU A 1 592 ? -19.021 15.457 -20.055 1.00 54.94 592 LEU A N 1
ATOM 4788 C CA . LEU A 1 592 ? -17.877 16.293 -19.706 1.00 54.94 592 LEU A CA 1
ATOM 4789 C C . LEU A 1 592 ? -18.205 17.790 -19.601 1.00 54.94 592 LEU A C 1
ATOM 4791 O O . LEU A 1 592 ? -17.316 18.595 -19.297 1.00 54.94 592 LEU A O 1
ATOM 4795 N N . ARG A 1 593 ? -19.465 18.207 -19.814 1.00 58.12 593 ARG A N 1
ATOM 4796 C CA . ARG A 1 593 ? -19.856 19.595 -19.537 1.00 58.12 593 ARG A CA 1
ATOM 4797 C C . ARG A 1 593 ? -19.636 19.887 -18.067 1.00 58.12 593 ARG A C 1
ATOM 4799 O O . ARG A 1 593 ? -20.101 19.163 -17.195 1.00 58.12 593 ARG A O 1
ATOM 4806 N N . LYS A 1 594 ? -18.970 21.008 -17.800 1.00 48.69 594 LYS A N 1
ATOM 4807 C CA . LYS A 1 594 ? -18.635 21.436 -16.443 1.00 48.69 594 LYS A CA 1
ATOM 4808 C C . LYS A 1 594 ? -19.849 21.434 -15.509 1.00 48.69 594 LYS A C 1
ATOM 4810 O O . LYS A 1 594 ? -19.711 20.987 -14.378 1.00 48.69 594 LYS A O 1
ATOM 4815 N N . ASP A 1 595 ? -20.998 21.905 -15.983 1.00 54.06 595 ASP A N 1
ATOM 4816 C CA . ASP A 1 595 ? -22.226 21.968 -15.184 1.00 54.06 595 ASP A CA 1
ATOM 4817 C C . ASP A 1 595 ? -22.743 20.552 -14.880 1.00 54.06 595 ASP A C 1
ATOM 4819 O O . ASP A 1 595 ? -22.995 20.222 -13.732 1.00 54.06 595 ASP A O 1
ATOM 4823 N N . ASN A 1 596 ? -22.718 19.650 -15.865 1.00 54.81 596 ASN A N 1
ATOM 4824 C CA . ASN A 1 596 ? -23.102 18.250 -15.689 1.00 54.81 596 ASN A CA 1
ATOM 4825 C C . ASN A 1 596 ? -22.168 17.475 -14.753 1.00 54.81 596 ASN A C 1
ATOM 4827 O O . ASN A 1 596 ? -22.648 16.697 -13.933 1.00 54.81 596 ASN A O 1
ATOM 4831 N N . ILE A 1 597 ? -20.852 17.696 -14.821 1.00 53.34 597 ILE A N 1
ATOM 4832 C CA . ILE A 1 597 ? -19.928 17.114 -13.843 1.00 53.34 597 ILE A CA 1
ATOM 4833 C C . ILE A 1 597 ? -20.238 17.695 -12.464 1.00 53.34 597 ILE A C 1
ATOM 4835 O O . ILE A 1 597 ? -20.499 16.939 -11.544 1.00 53.34 597 ILE A O 1
ATOM 4839 N N . VAL A 1 598 ? -20.235 19.020 -12.300 1.00 48.19 598 VAL A N 1
ATOM 4840 C CA . VAL A 1 598 ? -20.368 19.675 -10.986 1.00 48.19 598 VAL A CA 1
ATOM 4841 C C . VAL A 1 598 ? -21.702 19.357 -10.307 1.00 48.19 598 VAL A C 1
ATOM 4843 O O . VAL A 1 598 ? -21.705 19.087 -9.105 1.00 48.19 598 VAL A O 1
ATOM 4846 N N . ASP A 1 599 ? -22.797 19.339 -11.064 1.00 50.25 599 ASP A N 1
ATOM 4847 C CA . ASP A 1 599 ? -24.149 19.134 -10.542 1.00 50.25 599 ASP A CA 1
ATOM 4848 C C . ASP A 1 599 ? -24.422 17.666 -10.185 1.00 50.25 599 ASP A C 1
ATOM 4850 O O . ASP A 1 599 ? -25.245 17.391 -9.314 1.00 50.25 599 ASP A O 1
ATOM 4854 N N . ASN A 1 600 ? -23.686 16.722 -10.787 1.00 50.22 600 ASN A N 1
ATOM 4855 C CA . ASN A 1 600 ? -23.888 15.284 -10.587 1.00 50.22 600 ASN A CA 1
ATOM 4856 C C . ASN A 1 600 ? -22.709 14.581 -9.876 1.00 50.22 600 ASN A C 1
ATOM 4858 O O . ASN A 1 600 ? -22.824 13.418 -9.505 1.00 50.22 600 ASN A O 1
ATOM 4862 N N . MET A 1 601 ? -21.588 15.270 -9.609 1.00 45.91 601 MET A N 1
ATOM 4863 C CA . MET A 1 601 ? -20.370 14.707 -8.982 1.00 45.91 601 MET A CA 1
ATOM 4864 C C . MET A 1 601 ? -20.613 14.109 -7.586 1.00 45.91 601 MET A C 1
ATOM 4866 O O . MET A 1 601 ? -19.801 13.325 -7.088 1.00 45.91 601 MET A O 1
ATOM 4870 N N . TYR A 1 602 ? -21.699 14.514 -6.926 1.00 44.41 602 TYR A N 1
ATOM 4871 C CA . TYR A 1 602 ? -22.009 14.147 -5.545 1.00 44.41 602 TYR A CA 1
ATOM 4872 C C . TYR A 1 602 ? -23.160 13.144 -5.403 1.00 44.41 602 TYR A C 1
ATOM 4874 O O . TYR A 1 602 ? -23.413 12.707 -4.281 1.00 44.41 602 TYR A O 1
ATOM 4882 N N . ASP A 1 603 ? -23.814 12.753 -6.501 1.00 51.78 603 ASP A N 1
ATOM 4883 C CA . ASP A 1 603 ? -24.905 11.778 -6.500 1.00 51.78 603 ASP A CA 1
ATOM 4884 C C . ASP A 1 603 ? -24.742 10.765 -7.642 1.00 51.78 603 ASP A C 1
ATOM 4886 O O . ASP A 1 603 ? -24.836 11.102 -8.824 1.00 51.78 603 ASP A O 1
ATOM 4890 N N . LEU A 1 604 ? -24.489 9.508 -7.262 1.00 44.53 604 LEU A N 1
ATOM 4891 C CA . LEU A 1 604 ? -24.245 8.407 -8.192 1.00 44.53 604 LEU A CA 1
ATOM 4892 C C . LEU A 1 604 ? -25.461 8.144 -9.081 1.00 44.53 604 LEU A C 1
ATOM 4894 O O . LEU A 1 604 ? -25.300 7.881 -10.270 1.00 44.53 604 LEU A O 1
ATOM 4898 N N . ASP A 1 605 ? -26.661 8.252 -8.509 1.00 46.66 605 ASP A N 1
ATOM 4899 C CA . ASP A 1 605 ? -27.905 7.994 -9.226 1.00 46.66 605 ASP A CA 1
ATOM 4900 C C . ASP A 1 605 ? -28.150 9.098 -10.260 1.00 46.66 605 ASP A C 1
ATOM 4902 O O . ASP A 1 605 ? -28.608 8.811 -11.364 1.00 46.66 605 ASP A O 1
ATOM 4906 N N . SER A 1 606 ? -27.762 10.342 -9.963 1.00 49.91 606 SER A N 1
ATOM 4907 C CA . SER A 1 606 ? -27.884 11.468 -10.892 1.00 49.91 606 SER A CA 1
ATOM 4908 C C . SER A 1 606 ? -26.855 11.417 -12.031 1.00 49.91 606 SER A C 1
ATOM 4910 O O . SER A 1 606 ? -27.235 11.583 -13.190 1.00 49.91 606 SER A O 1
ATOM 4912 N N . PHE A 1 607 ? -25.579 11.095 -11.762 1.00 53.06 607 PHE A N 1
ATOM 4913 C CA . PHE A 1 607 ? -24.576 10.935 -12.833 1.00 53.06 607 PHE A CA 1
ATOM 4914 C C . PHE A 1 607 ? -24.871 9.712 -13.711 1.00 53.06 607 PHE A C 1
ATOM 4916 O O . PHE A 1 607 ? -24.777 9.792 -14.935 1.00 53.06 607 PHE A O 1
ATOM 4923 N N . PHE A 1 608 ? -25.286 8.594 -13.106 1.00 50.94 608 PHE A N 1
ATOM 4924 C CA . PHE A 1 608 ? -25.690 7.398 -13.843 1.00 50.94 608 PHE A CA 1
ATOM 4925 C C . PHE A 1 608 ? -26.968 7.641 -14.656 1.00 50.94 608 PHE A C 1
ATOM 4927 O O . PHE A 1 608 ? -27.034 7.241 -15.813 1.00 50.94 608 PHE A O 1
ATOM 4934 N N . SER A 1 609 ? -27.950 8.372 -14.116 1.00 52.44 609 SER A N 1
ATOM 4935 C CA . SER A 1 609 ? -29.142 8.787 -14.873 1.00 52.44 609 SER A CA 1
ATOM 4936 C C . SER A 1 609 ? -28.784 9.682 -16.056 1.00 52.44 609 SER A C 1
ATOM 4938 O O . SER A 1 609 ? -29.357 9.526 -17.131 1.00 52.44 609 SER A O 1
ATOM 4940 N N . LEU A 1 610 ? -27.815 10.584 -15.890 1.00 55.38 610 LEU A N 1
ATOM 4941 C CA . LEU A 1 610 ? -27.312 11.434 -16.966 1.00 55.38 610 LEU A CA 1
ATOM 4942 C C . LEU A 1 610 ? -26.601 10.613 -18.054 1.00 55.38 610 LEU A C 1
ATOM 4944 O O . LEU A 1 610 ? -26.826 10.838 -19.241 1.00 55.38 610 LEU A O 1
ATOM 4948 N N . PHE A 1 611 ? -25.787 9.634 -17.654 1.00 52.72 611 PHE A N 1
ATOM 4949 C CA . PHE A 1 611 ? -25.124 8.689 -18.553 1.00 52.72 611 PHE A CA 1
ATOM 4950 C C . PHE A 1 611 ? -26.131 7.847 -19.345 1.00 52.72 611 PHE A C 1
ATOM 4952 O O . PHE A 1 611 ? -26.077 7.809 -20.573 1.00 52.72 611 PHE A O 1
ATOM 4959 N N . VAL A 1 612 ? -27.098 7.236 -18.656 1.00 50.72 612 VAL A N 1
ATOM 4960 C CA . VAL A 1 612 ? -28.175 6.451 -19.276 1.00 50.72 612 VAL A CA 1
ATOM 4961 C C . VAL A 1 612 ? -29.006 7.319 -20.219 1.00 50.72 612 VAL A C 1
ATOM 4963 O O . VAL A 1 612 ? -29.321 6.883 -21.322 1.00 50.72 612 VAL A O 1
ATOM 4966 N N . PHE A 1 613 ? -29.317 8.559 -19.834 1.00 52.56 613 PHE A N 1
ATOM 4967 C CA . PHE A 1 613 ? -30.026 9.505 -20.694 1.00 52.56 613 PHE A CA 1
ATOM 4968 C C . PHE A 1 613 ? -29.270 9.769 -22.005 1.00 52.56 613 PHE A C 1
ATOM 4970 O O . PHE A 1 613 ? -29.881 9.729 -23.070 1.00 52.56 613 PHE A O 1
ATOM 4977 N N . CYS A 1 614 ? -27.948 9.963 -21.948 1.00 52.16 614 CYS A N 1
ATOM 4978 C CA . CYS A 1 614 ? -27.127 10.171 -23.146 1.00 52.16 614 CYS A CA 1
ATOM 4979 C C . CYS A 1 614 ? -27.116 8.942 -24.067 1.00 52.16 614 CYS A C 1
ATOM 4981 O O . CYS A 1 614 ? -27.298 9.079 -25.274 1.00 52.16 614 CYS A O 1
ATOM 4983 N N . GLN A 1 615 ? -26.984 7.741 -23.497 1.00 47.50 615 GLN A N 1
ATOM 4984 C CA . GLN A 1 615 ? -26.989 6.486 -24.257 1.00 47.50 615 GLN A CA 1
ATOM 4985 C C . GLN A 1 615 ? -28.345 6.201 -24.916 1.00 47.50 615 GLN A C 1
ATOM 4987 O O . GLN A 1 615 ? -28.412 5.735 -26.053 1.00 47.50 615 GLN A O 1
ATOM 4992 N N . VAL A 1 616 ? -29.445 6.524 -24.231 1.00 46.59 616 VAL A N 1
ATOM 4993 C CA . VAL A 1 616 ? -30.791 6.436 -24.809 1.00 46.59 616 VAL A CA 1
ATOM 4994 C C . VAL A 1 616 ? -30.960 7.446 -25.948 1.00 46.59 616 VAL A C 1
ATOM 4996 O O . VAL A 1 616 ? -31.550 7.102 -26.971 1.00 46.59 616 VAL A O 1
ATOM 4999 N N . GLU A 1 617 ? -30.433 8.667 -25.822 1.00 49.44 617 GLU A N 1
ATOM 5000 C CA . GLU A 1 617 ? -30.507 9.677 -26.887 1.00 49.44 617 GLU A CA 1
ATOM 5001 C C . GLU A 1 617 ? -29.700 9.271 -28.138 1.00 49.44 617 GLU A C 1
ATOM 5003 O O . GLU A 1 617 ? -30.193 9.439 -29.255 1.00 49.44 617 GLU A O 1
ATOM 5008 N N . GLU A 1 618 ? -28.512 8.678 -27.970 1.00 44.09 618 GLU A N 1
ATOM 5009 C CA . GLU A 1 618 ? -27.694 8.123 -29.064 1.00 44.09 618 GLU A CA 1
ATOM 5010 C C . GLU A 1 618 ? -28.405 6.994 -29.813 1.00 44.09 618 GLU A C 1
ATOM 5012 O O . GLU A 1 618 ? -28.575 7.078 -31.030 1.00 44.09 618 GLU A O 1
ATOM 5017 N N . LEU A 1 619 ? -28.920 5.995 -29.088 1.00 40.88 619 LEU A N 1
ATOM 5018 C CA . LEU A 1 619 ? -29.681 4.888 -29.679 1.00 40.88 619 LEU A CA 1
ATOM 5019 C C . LEU A 1 619 ? -30.936 5.379 -30.415 1.00 40.88 619 LEU A C 1
ATOM 5021 O O . LEU A 1 619 ? -31.321 4.833 -31.449 1.00 40.88 619 LEU A O 1
ATOM 5025 N N . THR A 1 620 ? -31.570 6.438 -29.906 1.00 44.00 620 THR A N 1
ATOM 5026 C CA . THR A 1 620 ? -32.745 7.044 -30.545 1.00 44.00 620 THR A CA 1
ATOM 5027 C C . THR A 1 620 ? -32.369 7.805 -31.823 1.00 44.00 620 THR A C 1
ATOM 5029 O O . THR A 1 620 ? -33.173 7.857 -32.753 1.00 44.00 620 THR A O 1
ATOM 5032 N N . ARG A 1 621 ? -31.165 8.386 -31.918 1.00 49.12 621 ARG A N 1
ATOM 5033 C CA . ARG A 1 621 ? -30.672 9.024 -33.154 1.00 49.12 621 ARG A CA 1
ATOM 5034 C C . ARG A 1 621 ? -30.289 7.997 -34.215 1.00 49.12 621 ARG A C 1
ATOM 5036 O O . ARG A 1 621 ? -30.769 8.118 -35.336 1.00 49.12 621 ARG A O 1
ATOM 5043 N N . GLU A 1 622 ? -29.551 6.948 -33.857 1.00 44.38 622 GLU A N 1
ATOM 5044 C CA . GLU A 1 622 ? -29.192 5.873 -34.799 1.00 44.38 622 GLU A CA 1
ATOM 5045 C C . GLU A 1 622 ? -30.425 5.171 -35.387 1.00 44.38 622 GLU A C 1
ATOM 5047 O O . GLU A 1 622 ? -30.461 4.869 -36.582 1.00 44.38 622 GLU A O 1
ATOM 5052 N N . TYR A 1 623 ? -31.470 4.969 -34.577 1.00 38.81 623 TYR A N 1
ATOM 5053 C CA . TYR A 1 623 ? -32.744 4.403 -35.032 1.00 38.81 623 TYR A CA 1
ATOM 5054 C C . TYR A 1 623 ? -33.495 5.317 -36.016 1.00 38.81 623 TYR A C 1
ATOM 5056 O O . TYR A 1 623 ? -34.197 4.831 -36.899 1.00 38.81 623 TYR A O 1
ATOM 5064 N N . ASN A 1 624 ? -33.354 6.639 -35.885 1.00 44.06 624 ASN A N 1
ATOM 5065 C CA . ASN A 1 624 ? -33.998 7.599 -36.783 1.00 44.06 624 ASN A CA 1
ATOM 5066 C C . ASN A 1 624 ? -33.210 7.832 -38.084 1.00 44.06 624 ASN A C 1
ATOM 5068 O O . ASN A 1 624 ? -33.828 8.191 -39.081 1.00 44.06 624 ASN A O 1
ATOM 5072 N N . ASP A 1 625 ? -31.895 7.598 -38.097 1.00 44.06 625 ASP A N 1
ATOM 5073 C CA . ASP A 1 625 ? -31.049 7.705 -39.299 1.00 44.06 625 ASP A CA 1
ATOM 5074 C C . ASP A 1 625 ? -31.034 6.417 -40.154 1.00 44.06 625 ASP A C 1
ATOM 5076 O O . ASP A 1 625 ? -30.537 6.418 -41.282 1.00 44.06 625 ASP A O 1
ATOM 5080 N N . THR A 1 626 ? -31.583 5.308 -39.641 1.00 41.78 626 THR A N 1
ATOM 5081 C CA . THR A 1 626 ? -31.734 4.022 -40.359 1.00 41.78 626 THR A CA 1
ATOM 5082 C C . THR A 1 626 ? -33.129 3.793 -40.967 1.00 41.78 626 THR A C 1
ATOM 5084 O O . THR A 1 626 ? -33.371 2.738 -41.564 1.00 41.78 626 THR A O 1
ATOM 5087 N N . LEU A 1 627 ? -34.021 4.787 -40.873 1.00 37.84 627 LEU A N 1
ATOM 5088 C CA . LEU A 1 627 ? -35.336 4.877 -41.531 1.00 37.84 627 LEU A CA 1
ATOM 5089 C C . LEU A 1 627 ? -35.284 5.860 -42.706 1.00 37.84 627 LEU A C 1
ATOM 5091 O O . LEU A 1 627 ? -35.947 5.568 -43.731 1.00 37.84 627 LEU A O 1
#